Protein AF-Q8ZTL0-F1 (afdb_monomer)

Secondary structure (DSSP, 8-state):
-EEEEE--SSHHHHHHHHHT-SEEEEETTTTEEEESS---TTEEE----------SSPPPPPS----SSS-----------SSEEEEEEEEEETTEEEEEEEEESSSS--SS--EEEEHHHHHHHHT-S-GGGGSPPP-S-BSSEEEEE--TTSSHHHHHHHHHTT-SSEEEEE--SS-TTTTSSEEEE----GGGS-HHHHHHHHHHHHHHH--TTS----HHHHHHHHHH--TT--HHHHHHHHHH-TTS-HHHHHHHHHHHHTTEEEEETTEEEE-GGGSS----PSSSEEEE--TTSHHHHHHHHHHHHHHHHHH-S-EEEESSGGGT--SSSPPPHHHHHHHHGGGGT-EEEEEES-GGGS-HHHHHHHEEEEE-S--HHHHHHHHHHHTS-HHHHHTPPTT--EEE-SS-BPTT--

Foldseek 3Di:
DFKWAFDDPDLVRVVVVVVVDQKWKAQPQVRTIQDPDDDDPRTHTPPDDDWDQFAPDWWDDLQAQPDPDDDDRDGPPPPGGRFMKIWGFPDQDLQFTKIFIATDSGSDDDPDRTGIGQQVSVCVSSVGDASLVSGDDDPAAFPAAEEEAAAPLQCRLVVVLVRVVRPPFEEEADADQVRSCPPVDAEDAFAAALLQDAQVLNLLLLLLLLLLPADPPHDHCDPLLSVLSSVQRHRNQFLQNSLVCLVVVPVRDPVSSVVSNVSSLLQAPDDDPNTGRGDPRHRDHDDDDGPPYYHYANLPRLSSSLSRSQNVLVVVLVVFLGEYEYAQCSSRQGPDPRQTSVNVCLVCSVVRNYYYYYYHHAPVSHPPVSLVSNQKYKATAHDDPRLVVVCVSSVHDSVSSNSGHRPRIHMRHRGDHDPPRD

Organism: Pyrobaculum aerophilum (strain ATCC 51768 / DSM 7523 / JCM 9630 / CIP 104966 / NBRC 100827 / IM2) (NCBI:txid178306)

Nearest PDB structures (foldseek):
  8wiv-assembly1_D  TM=4.678E-01  e=5.263E-09  Paenibacillus sp. 453mf
  8wj3-assembly1_D  TM=4.542E-01  e=5.877E-08  Paenibacillus sp. 453mf
  4kfu-assembly1_A  TM=6.284E-01  e=1.993E-05  Sulfolobus turreted icosahedral virus 2
  4r2h-assembly1_A  TM=6.066E-01  e=4.544E-05  Sulfolobus turreted icosahedral virus 1
  4kft-assembly3_C  TM=6.007E-01  e=4.284E-05  Sulfolobus turreted icosahedral virus 2

Solvent-accessible surface area (backbone atoms only — not comparable to full-atom values): 23077 Å² total; per-residue (Å²): 95,32,41,21,40,74,68,50,97,43,73,67,51,45,49,54,60,55,72,71,43,63,54,42,30,41,28,68,73,77,65,32,39,36,26,75,57,86,61,61,86,57,36,45,73,71,52,82,76,78,92,68,75,62,36,97,54,66,28,76,67,75,63,43,57,75,69,90,75,90,66,79,83,67,73,66,85,65,74,80,54,55,20,29,41,32,42,34,62,74,48,85,50,65,69,32,26,38,28,34,39,30,50,24,41,52,94,55,84,68,96,65,72,70,37,58,29,49,36,58,54,52,30,58,74,68,72,55,75,72,57,48,76,42,33,78,78,84,89,64,46,60,54,59,28,34,41,35,26,20,38,88,84,18,36,64,68,64,50,48,58,57,50,49,75,57,46,84,49,31,38,35,43,38,40,43,90,84,44,85,61,67,83,77,44,58,72,45,70,49,20,28,28,43,24,78,31,51,25,67,58,37,23,48,34,54,48,39,8,55,26,28,61,51,51,101,84,49,83,66,84,43,74,64,52,53,50,48,37,49,73,62,34,40,60,70,41,32,70,41,54,44,52,53,49,47,75,65,46,82,89,48,58,66,71,54,33,54,51,50,46,60,61,56,52,70,41,31,78,46,69,59,96,88,39,53,40,57,35,73,44,48,70,37,65,50,83,79,71,74,63,48,27,31,34,39,34,66,53,90,45,41,41,50,28,20,28,24,49,44,50,46,44,46,53,58,66,68,68,33,70,38,35,39,35,34,41,50,38,60,61,42,38,48,77,48,102,65,88,47,53,68,59,50,39,59,75,51,20,64,85,44,50,32,28,42,36,43,28,21,56,46,59,74,60,51,59,72,85,48,56,79,56,32,47,24,39,36,40,25,20,30,62,68,72,47,11,44,52,50,13,61,75,50,70,49,61,41,67,57,37,50,64,38,51,70,69,36,52,42,62,34,40,72,54,62,75,31,92,83,77,127

Radius of gyration: 27.51 Å; Cα contacts (8 Å, |Δi|>4): 844; chains: 1; bounding box: 67×35×87 Å

pLDDT: mean 79.78, std 16.33, range [31.81, 97.94]

Sequence (422 aa):
MWAHKVAANSREEFVSVLLSRKFFGLDLSRGVVLLERRADHPFVPLGKERRLRVCRGSPPLPAAAWRVNGERPLTFKSGLGVGIYWFEQLGLFKRGREWAVASSCKNRPPFFGWERVAGWAVAELLREAPYWRFWPPLKGPVEGHLLIAGSSGSGKTTFLKRYLSWVGKWYVVDLTEEGEYVGLAATVEGSVDLASLNAEEQALLYSLGVAATVGAREAAVSAVQLGALKLLARRGLGLDGLLEELRTAGDIPQLTREVLFTKLSAACEGFENGRCRPHPALTKDVDLPPPPAVIRVSPSNLLVAAIVAHGVLAKLLKRGGVFVAVDEYHKIAPRLPVEDPVERALREGRHRGVALAVATQNPLDVKESLASVVGNYVFFNLAGPAARFAAEVLNVPQWAVESLKPGEYLAKLRHGPAAGAV

InterPro domains:
  IPR027417 P-loop containing nucleoside triphosphate hydrolase [G3DSA:3.40.50.300] (134-418)
  IPR027417 P-loop containing nucleoside triphosphate hydrolase [SSF52540] (95-417)

Structure (mmCIF, N/CA/C/O backbone):
data_AF-Q8ZTL0-F1
#
_entry.id   AF-Q8ZTL0-F1
#
loop_
_atom_site.group_PDB
_atom_site.id
_atom_site.type_symbol
_atom_site.label_atom_id
_atom_site.label_alt_id
_atom_site.label_comp_id
_atom_site.label_asym_id
_atom_site.label_entity_id
_atom_site.label_seq_id
_atom_site.pdbx_PDB_ins_code
_atom_site.Cartn_x
_atom_site.Cartn_y
_atom_site.Cartn_z
_atom_site.occupancy
_atom_site.B_iso_or_equiv
_atom_site.auth_seq_id
_atom_site.auth_comp_id
_atom_site.auth_asym_id
_atom_site.auth_atom_id
_atom_site.pdbx_PDB_model_num
ATOM 1 N N . MET A 1 1 ? 25.127 -7.064 -41.713 1.00 74.38 1 MET A N 1
ATOM 2 C CA . MET A 1 1 ? 25.374 -5.882 -40.870 1.00 74.38 1 MET A CA 1
ATOM 3 C C . MET A 1 1 ? 25.253 -4.630 -41.705 1.00 74.38 1 MET A C 1
ATOM 5 O O . MET A 1 1 ? 25.992 -4.472 -42.673 1.00 74.38 1 MET A O 1
ATOM 9 N N . TRP A 1 2 ? 24.293 -3.797 -41.340 1.00 77.38 2 TRP A N 1
ATOM 10 C CA . TRP A 1 2 ? 23.955 -2.533 -41.976 1.00 77.38 2 TRP A CA 1
ATOM 11 C C . TRP A 1 2 ? 24.123 -1.420 -40.946 1.00 77.38 2 TRP A C 1
ATOM 13 O O . TRP A 1 2 ? 23.620 -1.552 -39.829 1.00 77.38 2 TRP A O 1
ATOM 23 N N . ALA A 1 3 ? 24.843 -0.363 -41.315 1.00 79.75 3 ALA A N 1
ATOM 24 C CA . ALA A 1 3 ? 24.977 0.830 -40.493 1.00 79.75 3 ALA A CA 1
ATOM 25 C C . ALA A 1 3 ? 23.823 1.785 -40.799 1.00 79.75 3 ALA A C 1
ATOM 27 O O . ALA A 1 3 ? 23.531 2.071 -41.964 1.00 79.75 3 ALA A O 1
ATOM 28 N N . HIS A 1 4 ? 23.172 2.264 -39.748 1.00 78.31 4 HIS A N 1
ATOM 29 C CA . HIS A 1 4 ? 22.057 3.189 -39.848 1.00 78.31 4 HIS A CA 1
ATOM 30 C C . HIS A 1 4 ? 22.249 4.360 -38.888 1.00 78.31 4 HIS A C 1
ATOM 32 O O . HIS A 1 4 ? 22.792 4.197 -37.793 1.00 78.31 4 HIS A O 1
ATOM 38 N N . LYS A 1 5 ? 21.731 5.524 -39.274 1.00 80.69 5 LYS A N 1
ATOM 39 C CA . LYS A 1 5 ? 21.324 6.556 -38.316 1.00 80.69 5 LYS A CA 1
ATOM 40 C C . LYS A 1 5 ? 19.871 6.322 -37.934 1.00 80.69 5 LYS A C 1
ATOM 42 O O . LYS A 1 5 ? 19.094 5.818 -38.740 1.00 80.69 5 LYS A O 1
ATOM 47 N N . VAL A 1 6 ? 19.505 6.680 -36.715 1.00 76.88 6 VAL A N 1
ATOM 48 C CA . VAL A 1 6 ? 18.106 6.684 -36.287 1.00 76.88 6 VAL A CA 1
ATOM 49 C C . VAL A 1 6 ? 17.565 8.088 -36.519 1.00 76.88 6 VAL A C 1
ATOM 51 O O . VAL A 1 6 ? 18.125 9.051 -36.001 1.00 76.88 6 VAL A O 1
ATOM 54 N N . ALA A 1 7 ? 16.513 8.208 -37.321 1.00 74.44 7 ALA A N 1
ATOM 55 C CA . ALA A 1 7 ? 15.741 9.434 -37.431 1.00 74.44 7 ALA A CA 1
ATOM 56 C C . ALA A 1 7 ? 14.817 9.512 -36.212 1.00 74.44 7 ALA A C 1
ATOM 58 O O . ALA A 1 7 ? 13.844 8.772 -36.123 1.00 74.44 7 ALA A O 1
ATOM 59 N N . ALA A 1 8 ? 15.169 10.360 -35.253 1.00 68.12 8 ALA A N 1
ATOM 60 C CA . ALA A 1 8 ? 14.385 10.603 -34.054 1.00 68.12 8 ALA A CA 1
ATOM 61 C C . ALA A 1 8 ? 14.357 12.109 -33.782 1.00 68.12 8 ALA A C 1
ATOM 63 O O . ALA A 1 8 ? 15.395 12.769 -33.832 1.00 68.12 8 ALA A O 1
ATOM 64 N N . ASN A 1 9 ? 13.171 12.639 -33.500 1.00 66.25 9 ASN A N 1
ATOM 65 C CA . ASN A 1 9 ? 12.939 14.049 -33.189 1.00 66.25 9 ASN A CA 1
ATOM 66 C C . ASN A 1 9 ? 13.256 14.372 -31.725 1.00 66.25 9 ASN A C 1
ATOM 68 O O . ASN A 1 9 ? 13.392 15.537 -31.356 1.00 66.25 9 ASN A O 1
ATOM 72 N N . SER A 1 10 ? 13.393 13.344 -30.886 1.00 62.38 10 SER A N 1
ATOM 73 C CA . SER A 1 10 ? 13.843 13.482 -29.509 1.00 62.38 10 SER A CA 1
ATOM 74 C C . SER A 1 10 ? 14.733 12.317 -29.076 1.00 62.38 10 SER A C 1
ATOM 76 O O . SER A 1 10 ? 14.754 11.241 -29.681 1.00 62.38 10 SER A O 1
ATOM 78 N N . ARG A 1 11 ? 15.459 12.528 -27.976 1.00 63.28 11 ARG A N 1
ATOM 79 C CA . ARG A 1 11 ? 16.247 11.488 -27.299 1.00 63.28 11 ARG A CA 1
ATOM 80 C C . ARG A 1 11 ? 15.377 10.306 -26.857 1.00 63.28 11 ARG A C 1
ATOM 82 O O . ARG A 1 11 ? 15.760 9.144 -26.969 1.00 63.28 11 ARG A O 1
ATOM 89 N N . GLU A 1 12 ? 14.148 10.585 -26.433 1.00 56.50 12 GLU A N 1
ATOM 90 C CA . GLU A 1 12 ? 13.169 9.572 -26.039 1.00 56.50 12 GLU A CA 1
ATOM 91 C C . 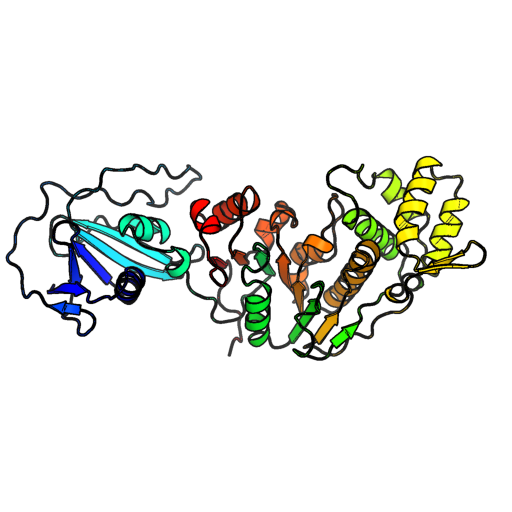GLU A 1 12 ? 12.733 8.689 -27.212 1.00 56.50 12 GLU A C 1
ATOM 93 O O . GLU A 1 12 ? 12.543 7.481 -27.035 1.00 56.50 12 GLU A O 1
ATOM 98 N N . GLU A 1 13 ? 12.546 9.274 -28.394 1.00 61.75 13 GLU A N 1
ATOM 99 C CA . GLU A 1 13 ? 12.203 8.532 -29.606 1.00 61.75 13 GLU A CA 1
ATOM 100 C C . GLU A 1 13 ? 13.372 7.633 -30.030 1.00 61.75 13 GLU A C 1
ATOM 102 O O . GLU A 1 13 ? 13.168 6.445 -30.288 1.00 61.75 13 GLU A O 1
ATOM 107 N N . PHE A 1 14 ? 14.607 8.145 -29.967 1.00 71.19 14 PHE A N 1
ATOM 108 C CA . PHE A 1 14 ? 15.823 7.378 -30.249 1.00 71.19 14 PHE A CA 1
ATOM 109 C C . PHE A 1 14 ? 15.916 6.092 -29.411 1.00 71.19 14 PHE A C 1
ATOM 111 O O . PHE A 1 14 ? 16.085 4.999 -29.959 1.00 71.19 14 PHE A O 1
ATOM 118 N N . VAL A 1 15 ? 15.730 6.191 -28.090 1.00 68.69 15 VAL A N 1
ATOM 119 C CA . VAL A 1 15 ? 15.765 5.023 -27.193 1.00 68.69 15 VAL A CA 1
ATOM 120 C C . VAL A 1 15 ? 14.647 4.041 -27.507 1.00 68.69 15 VAL A C 1
ATOM 122 O O . VAL A 1 15 ? 14.900 2.844 -27.600 1.00 68.69 15 VAL A O 1
ATOM 125 N N . SER A 1 16 ? 13.413 4.521 -27.676 1.00 68.00 16 SER A N 1
ATOM 126 C CA . SER A 1 16 ? 12.256 3.658 -27.963 1.00 68.00 16 SER A CA 1
ATOM 127 C C . SER A 1 16 ? 12.504 2.783 -29.195 1.00 68.00 16 SER A C 1
ATOM 129 O O . SER A 1 16 ? 12.277 1.570 -29.188 1.00 68.00 16 SER A O 1
ATOM 131 N N . VAL A 1 17 ? 13.079 3.396 -30.230 1.00 72.75 17 VAL A N 1
ATOM 132 C CA . VAL A 1 17 ? 13.470 2.724 -31.464 1.00 72.75 17 VAL A CA 1
ATOM 133 C C . VAL A 1 17 ? 14.525 1.648 -31.214 1.00 72.75 17 VAL A C 1
ATOM 135 O O . VAL A 1 17 ? 14.380 0.539 -31.730 1.00 72.75 17 VAL A O 1
ATOM 138 N N . LEU A 1 18 ? 15.554 1.925 -30.410 1.00 76.88 18 LEU A N 1
ATOM 139 C CA . LEU A 1 18 ? 16.565 0.924 -30.051 1.00 76.88 18 LEU A CA 1
ATOM 140 C C . LEU A 1 18 ? 15.969 -0.235 -29.244 1.00 76.88 18 LEU A C 1
ATOM 142 O O . LEU A 1 18 ? 16.215 -1.395 -29.565 1.00 76.88 18 LEU A O 1
ATOM 146 N N . LEU A 1 19 ? 15.131 0.064 -28.247 1.00 71.62 19 LEU A N 1
ATOM 147 C CA . LEU A 1 19 ? 14.494 -0.940 -27.386 1.00 71.62 19 LEU A CA 1
ATOM 148 C C . LEU A 1 19 ? 13.477 -1.820 -28.119 1.00 71.62 19 LEU A C 1
ATOM 150 O O . LEU A 1 19 ? 13.135 -2.892 -27.624 1.00 71.62 19 LEU A O 1
ATOM 154 N N . SER A 1 20 ? 12.998 -1.395 -29.289 1.00 74.38 20 SER A N 1
ATOM 155 C CA . SER A 1 20 ? 12.174 -2.234 -30.165 1.00 74.38 20 SER A CA 1
ATOM 156 C C . SER A 1 20 ? 12.972 -3.353 -30.849 1.00 74.38 20 SER A C 1
ATOM 158 O O . SER A 1 20 ? 12.392 -4.276 -31.429 1.00 74.38 20 SER A O 1
ATOM 160 N N . ARG A 1 21 ? 14.310 -3.283 -30.825 1.00 80.50 21 ARG A N 1
ATOM 161 C CA . ARG A 1 21 ? 15.181 -4.262 -31.471 1.00 80.50 21 ARG A CA 1
ATOM 162 C C . ARG A 1 21 ? 15.580 -5.342 -30.474 1.00 80.50 21 ARG A C 1
ATOM 164 O O . ARG A 1 21 ? 16.188 -5.064 -29.449 1.00 80.50 21 ARG A O 1
ATOM 171 N N . LYS A 1 22 ? 15.314 -6.599 -30.844 1.00 77.94 22 LYS A N 1
ATOM 172 C CA . LYS A 1 22 ? 15.783 -7.781 -30.103 1.00 77.94 22 LYS A CA 1
ATOM 173 C C . LYS A 1 22 ? 17.310 -7.789 -29.950 1.00 77.94 22 LYS A C 1
ATOM 175 O O . LYS A 1 22 ? 17.829 -8.238 -28.935 1.00 77.94 22 LYS A O 1
ATOM 180 N N . PHE A 1 23 ? 18.009 -7.307 -30.975 1.00 83.31 23 PHE A N 1
ATOM 181 C CA . PHE A 1 23 ? 19.458 -7.338 -31.070 1.00 83.31 23 PHE A CA 1
ATOM 182 C C . PHE A 1 23 ? 19.968 -6.152 -31.895 1.00 83.31 23 PHE A C 1
ATOM 184 O O . PHE A 1 23 ? 19.448 -5.896 -32.988 1.00 83.31 23 PHE A O 1
ATOM 191 N N . PHE A 1 24 ? 20.985 -5.443 -31.405 1.00 86.44 24 PHE A N 1
ATOM 192 C CA . PHE A 1 24 ? 21.639 -4.357 -32.142 1.00 86.44 24 PHE A CA 1
ATOM 193 C C . PHE A 1 24 ? 23.058 -4.079 -31.627 1.00 86.44 24 PHE A C 1
ATOM 195 O O . PHE A 1 24 ? 23.411 -4.427 -30.504 1.00 86.44 24 PHE A O 1
ATOM 202 N N . GLY A 1 25 ? 23.879 -3.433 -32.456 1.00 85.62 25 GLY A N 1
ATOM 203 C CA . GLY A 1 25 ? 25.162 -2.862 -32.047 1.00 85.62 25 GLY A CA 1
ATOM 204 C C . GLY A 1 25 ? 25.114 -1.336 -32.051 1.00 85.62 25 GLY A C 1
ATOM 205 O O . GLY A 1 25 ? 24.540 -0.751 -32.963 1.00 85.62 25 GLY A O 1
ATOM 206 N N . LEU A 1 26 ? 25.728 -0.682 -31.073 1.00 81.69 26 LEU A N 1
ATOM 207 C CA . LEU A 1 26 ? 25.913 0.765 -31.038 1.00 81.69 26 LEU A CA 1
ATOM 208 C C . LEU A 1 26 ? 27.388 1.095 -31.233 1.00 81.69 26 LEU A C 1
ATOM 210 O O . LEU A 1 26 ? 28.231 0.697 -30.431 1.00 81.69 26 LEU A O 1
ATOM 214 N N . ASP A 1 27 ? 27.689 1.829 -32.297 1.00 77.12 27 ASP A N 1
ATOM 215 C CA . ASP A 1 27 ? 29.018 2.358 -32.562 1.00 77.12 27 ASP A CA 1
ATOM 216 C C . ASP A 1 27 ? 29.090 3.801 -32.061 1.00 77.12 27 ASP A C 1
ATOM 218 O O . ASP A 1 27 ? 28.655 4.736 -32.741 1.00 77.12 27 ASP A O 1
ATOM 222 N N . LEU A 1 28 ? 29.620 3.972 -30.848 1.00 71.19 28 LEU A N 1
ATOM 223 C CA . LEU A 1 28 ? 29.719 5.285 -30.207 1.00 71.19 28 LEU A CA 1
ATOM 224 C C . LEU A 1 28 ? 30.711 6.211 -30.918 1.00 71.19 28 LEU A C 1
ATOM 226 O O . LEU A 1 28 ? 30.577 7.428 -30.839 1.00 71.19 28 LEU A O 1
ATOM 230 N N . SER A 1 29 ? 31.689 5.648 -31.625 1.00 68.00 29 SER A N 1
ATOM 231 C CA . SER A 1 29 ? 32.714 6.405 -32.344 1.00 68.00 29 SER A CA 1
ATOM 232 C C . SER A 1 29 ? 32.140 7.111 -33.564 1.00 68.00 29 SER A C 1
ATOM 234 O O . SER A 1 29 ? 32.534 8.226 -33.891 1.00 68.00 29 SER A O 1
ATOM 236 N N . ARG A 1 30 ? 31.224 6.434 -34.262 1.00 68.38 30 ARG A N 1
ATOM 237 C CA . ARG A 1 30 ? 30.611 6.921 -35.503 1.00 68.38 30 ARG A CA 1
ATOM 238 C C . ARG A 1 30 ? 29.198 7.464 -35.303 1.00 68.38 30 ARG A C 1
ATOM 240 O O . ARG A 1 30 ? 28.656 8.076 -36.219 1.00 68.38 30 ARG A O 1
ATOM 247 N N . GLY A 1 31 ? 28.601 7.245 -34.131 1.00 72.50 31 GLY A N 1
ATOM 248 C CA . GLY A 1 31 ? 27.226 7.645 -33.835 1.00 72.50 31 GLY A CA 1
ATOM 249 C C . GLY A 1 31 ? 26.208 6.891 -34.692 1.00 72.50 31 GLY A C 1
ATOM 250 O O . GLY A 1 31 ? 25.255 7.491 -35.188 1.00 72.50 31 GLY A O 1
ATOM 251 N N . VAL A 1 32 ? 26.437 5.593 -34.927 1.00 75.69 32 VAL A N 1
ATOM 252 C CA . VAL A 1 32 ? 25.578 4.754 -35.781 1.00 75.69 32 VAL A CA 1
ATOM 253 C C . VAL A 1 32 ? 25.119 3.489 -35.067 1.00 75.69 32 VAL A C 1
ATOM 255 O O . VAL A 1 32 ? 25.782 2.973 -34.166 1.00 75.69 32 VAL A O 1
ATOM 258 N N . VAL A 1 33 ? 23.987 2.956 -35.523 1.00 81.12 33 VAL A N 1
ATOM 259 C CA . VAL A 1 33 ? 23.411 1.692 -35.061 1.00 81.12 33 VAL A CA 1
ATOM 260 C C . VAL A 1 33 ? 23.661 0.615 -36.110 1.00 81.12 33 VAL A C 1
ATOM 262 O O . VAL A 1 33 ? 23.389 0.793 -37.299 1.00 81.12 33 VAL A O 1
ATOM 265 N N . LEU A 1 34 ? 24.181 -0.523 -35.668 1.00 83.81 34 LEU A N 1
ATOM 266 C CA . LEU A 1 34 ? 24.474 -1.693 -36.479 1.00 83.81 34 LEU A CA 1
ATOM 267 C C . LEU A 1 34 ? 23.359 -2.726 -36.321 1.00 83.81 34 LEU A C 1
ATOM 269 O O . LEU A 1 34 ? 23.115 -3.230 -35.227 1.00 83.81 34 LEU A O 1
ATOM 273 N N . LEU A 1 35 ? 22.722 -3.086 -37.435 1.00 81.75 35 LEU A N 1
ATOM 274 C CA . LEU A 1 35 ? 21.642 -4.075 -37.475 1.00 81.75 35 LEU A CA 1
ATOM 275 C C . LEU A 1 35 ? 21.998 -5.245 -38.393 1.00 81.75 35 LEU A C 1
ATOM 277 O O . LEU A 1 35 ? 22.659 -5.069 -39.424 1.00 81.75 35 LEU A O 1
ATOM 281 N N . GLU A 1 36 ? 21.575 -6.458 -38.032 1.00 77.75 36 GLU A N 1
ATOM 282 C CA . GLU A 1 36 ? 21.839 -7.654 -38.844 1.00 77.75 36 GLU A CA 1
ATOM 283 C C . GLU A 1 36 ? 21.255 -7.520 -40.250 1.00 77.75 36 GLU A C 1
ATOM 285 O O . GLU A 1 36 ? 21.956 -7.741 -41.250 1.00 77.75 36 GLU A O 1
ATOM 290 N N . ARG A 1 37 ? 20.001 -7.067 -40.304 1.00 81.25 37 ARG A N 1
ATOM 291 C CA . ARG A 1 37 ? 19.218 -6.818 -41.512 1.00 81.25 37 ARG A CA 1
ATOM 292 C C . ARG A 1 37 ? 19.043 -5.318 -41.729 1.00 81.25 37 ARG A C 1
ATOM 294 O O . ARG A 1 37 ? 19.180 -4.524 -40.799 1.00 81.25 37 ARG A O 1
ATOM 301 N N . ARG A 1 38 ? 18.763 -4.937 -42.975 1.00 79.75 38 ARG A N 1
ATOM 302 C CA . ARG A 1 38 ? 18.346 -3.571 -43.294 1.00 79.75 38 ARG A CA 1
ATOM 303 C C . ARG A 1 38 ? 17.029 -3.311 -42.565 1.00 79.75 38 ARG A C 1
ATOM 305 O O . ARG A 1 38 ? 16.164 -4.183 -42.567 1.00 79.75 38 ARG A O 1
ATOM 312 N N . ALA A 1 39 ? 16.927 -2.164 -41.913 1.00 79.19 39 ALA A N 1
ATOM 313 C CA . ALA A 1 39 ? 15.696 -1.728 -41.282 1.00 79.19 39 ALA A CA 1
ATOM 314 C C . ALA A 1 39 ? 15.140 -0.546 -42.066 1.00 79.19 39 ALA A C 1
ATOM 316 O O . ALA A 1 39 ? 15.905 0.306 -42.522 1.00 79.19 39 ALA A O 1
ATOM 317 N N . ASP A 1 40 ? 13.822 -0.517 -42.203 1.00 81.69 40 ASP A N 1
ATOM 318 C CA . ASP A 1 40 ? 13.104 0.639 -42.727 1.00 81.69 40 ASP A CA 1
ATOM 319 C C . ASP A 1 40 ? 12.960 1.704 -41.631 1.00 81.69 40 ASP A C 1
ATOM 321 O O . ASP A 1 40 ? 13.643 1.651 -40.598 1.00 81.69 40 ASP A O 1
ATOM 325 N N . HIS A 1 41 ? 12.074 2.679 -41.840 1.00 74.44 41 HIS A N 1
ATOM 326 C CA . HIS A 1 41 ? 11.811 3.725 -40.859 1.00 74.44 41 HIS A CA 1
ATOM 327 C C . HIS A 1 41 ? 11.645 3.157 -39.436 1.00 74.44 41 HIS A C 1
ATOM 329 O O . HIS A 1 41 ? 11.009 2.116 -39.246 1.00 74.44 41 HIS A O 1
ATOM 335 N N . PRO A 1 42 ? 12.245 3.807 -38.425 1.00 76.50 42 PRO A N 1
ATOM 336 C CA . PRO A 1 42 ? 12.906 5.118 -38.469 1.00 76.50 42 PRO A CA 1
ATOM 337 C C . PRO A 1 42 ? 14.423 5.070 -38.757 1.00 76.50 42 PRO A C 1
ATOM 339 O O . PRO A 1 42 ? 15.160 5.981 -38.388 1.00 76.50 42 PRO A O 1
ATOM 342 N N . PHE A 1 43 ? 14.936 4.024 -39.410 1.00 80.56 43 PHE A N 1
ATOM 343 C CA . PHE A 1 43 ? 16.366 3.897 -39.699 1.00 80.56 43 PHE A CA 1
ATOM 344 C C . PHE A 1 43 ? 16.727 4.463 -41.078 1.00 80.56 43 PHE A C 1
ATOM 346 O O . PHE A 1 43 ? 16.162 4.081 -42.098 1.00 80.56 43 PHE A O 1
ATOM 353 N N . VAL A 1 44 ? 17.721 5.352 -41.111 1.00 80.75 44 VAL A N 1
ATOM 354 C CA . VAL A 1 44 ? 18.293 5.919 -42.337 1.00 80.75 44 VAL A CA 1
ATOM 355 C C . VAL A 1 44 ? 19.562 5.134 -42.685 1.00 80.75 44 VAL A C 1
ATOM 357 O O . VAL A 1 44 ? 20.548 5.213 -41.942 1.00 80.75 44 VAL A O 1
ATOM 360 N N . PRO A 1 45 ? 19.567 4.341 -43.771 1.00 73.69 45 PRO A N 1
ATOM 361 C CA . PRO A 1 45 ? 20.709 3.506 -44.123 1.00 73.69 45 PRO A CA 1
ATOM 362 C C . PRO A 1 45 ? 21.888 4.363 -44.594 1.00 73.69 45 PRO A C 1
ATOM 364 O O . PRO A 1 45 ? 21.734 5.224 -45.453 1.00 73.69 45 PRO A O 1
ATOM 367 N N . LEU A 1 46 ? 23.086 4.075 -44.081 1.00 64.94 46 LEU A N 1
ATOM 368 C CA . LEU A 1 46 ? 24.330 4.754 -44.474 1.00 64.94 46 LEU A CA 1
ATOM 369 C C . LEU A 1 46 ? 25.178 3.945 -45.479 1.00 64.94 46 LEU A C 1
ATOM 371 O O . LEU A 1 46 ? 26.312 4.302 -45.781 1.00 64.94 46 LEU A O 1
ATOM 375 N N . GLY A 1 47 ? 24.632 2.852 -46.025 1.00 63.66 47 GLY A N 1
ATOM 376 C CA . GLY A 1 47 ? 25.345 1.935 -46.921 1.00 63.66 47 GLY A CA 1
ATOM 377 C C . GLY A 1 47 ? 26.238 0.921 -46.185 1.00 63.66 47 GLY A C 1
ATOM 378 O O . GLY A 1 47 ? 26.300 0.879 -44.955 1.00 63.66 47 GLY A O 1
ATOM 379 N N . LYS A 1 48 ? 26.910 0.035 -46.936 1.00 58.75 48 LYS A N 1
ATOM 380 C CA . LYS A 1 48 ? 27.905 -0.899 -46.374 1.00 58.75 48 LYS A CA 1
ATOM 381 C C . LYS A 1 48 ? 29.214 -0.144 -46.141 1.00 58.75 48 LYS A C 1
ATOM 383 O O . LYS A 1 48 ? 29.987 0.047 -47.074 1.00 58.75 48 LYS A O 1
ATOM 388 N N . GLU A 1 49 ? 29.478 0.266 -44.907 1.00 53.66 49 GLU A N 1
ATOM 389 C CA . GLU A 1 49 ? 30.749 0.912 -44.575 1.00 53.66 49 GLU A CA 1
ATOM 390 C C . GLU A 1 49 ? 31.951 -0.031 -44.757 1.00 53.66 49 GLU A C 1
ATOM 392 O O . GLU A 1 49 ? 31.907 -1.227 -44.439 1.00 53.66 49 GLU A O 1
ATOM 397 N N . ARG A 1 50 ? 33.060 0.532 -45.256 1.00 48.91 50 ARG A N 1
ATOM 398 C CA . ARG A 1 50 ? 34.356 -0.150 -45.346 1.00 48.91 50 ARG A CA 1
ATOM 399 C C . ARG A 1 50 ? 34.893 -0.473 -43.944 1.00 48.91 50 ARG A C 1
ATOM 401 O O . ARG A 1 50 ? 34.686 0.266 -42.988 1.00 48.91 50 ARG A O 1
ATOM 408 N N . ARG A 1 51 ? 35.588 -1.613 -43.846 1.00 49.12 51 ARG A N 1
ATOM 409 C CA . ARG A 1 51 ? 36.091 -2.277 -42.626 1.00 49.12 51 ARG A CA 1
ATOM 410 C C . ARG A 1 51 ? 37.201 -1.484 -41.913 1.00 49.12 51 ARG A C 1
ATOM 412 O O . ARG A 1 51 ? 38.338 -1.942 -41.856 1.00 49.12 51 ARG A O 1
ATOM 419 N N . LEU A 1 52 ? 36.904 -0.307 -41.376 1.00 50.62 52 LEU A N 1
ATOM 420 C CA . LEU A 1 52 ? 37.845 0.394 -40.504 1.00 50.62 52 LEU A CA 1
ATOM 421 C C . LEU A 1 52 ? 37.766 -0.187 -39.089 1.00 50.62 52 LEU A C 1
ATOM 423 O O . LEU A 1 52 ? 36.681 -0.420 -38.556 1.00 50.62 52 LEU A O 1
ATOM 427 N N . ARG A 1 53 ? 38.931 -0.473 -38.499 1.00 52.44 53 ARG A N 1
ATOM 428 C CA . ARG A 1 53 ? 39.049 -0.930 -37.110 1.00 52.44 53 ARG A CA 1
ATOM 429 C C . ARG A 1 53 ? 38.716 0.266 -36.218 1.00 52.44 53 ARG A C 1
ATOM 431 O O . ARG A 1 53 ? 39.444 1.251 -36.223 1.00 52.44 53 ARG A O 1
ATOM 438 N N . VAL A 1 54 ? 37.597 0.183 -35.506 1.00 53.19 54 VAL A N 1
ATOM 439 C CA . VAL A 1 54 ? 36.995 1.330 -34.805 1.00 53.19 54 VAL A CA 1
ATOM 440 C C . VAL A 1 54 ? 37.691 1.635 -33.467 1.00 53.19 54 VAL A C 1
ATOM 442 O O . VAL A 1 54 ? 37.561 2.739 -32.948 1.00 53.19 54 VAL A O 1
ATOM 445 N N . CYS A 1 55 ? 38.477 0.699 -32.921 1.00 55.47 55 CYS A N 1
ATOM 446 C CA . CYS A 1 55 ? 39.203 0.896 -31.665 1.00 55.47 55 CYS A CA 1
ATOM 447 C C . CYS A 1 55 ? 40.562 0.180 -31.599 1.00 55.47 55 CYS A C 1
ATOM 449 O O . CYS A 1 55 ? 40.802 -0.804 -32.305 1.00 55.47 55 CYS A O 1
ATOM 451 N N . ARG A 1 56 ? 41.456 0.701 -30.738 1.00 54.03 56 ARG A N 1
ATOM 452 C CA . ARG A 1 56 ? 42.799 0.152 -30.443 1.00 54.03 56 ARG A CA 1
ATOM 453 C C . ARG A 1 56 ? 42.791 -0.979 -29.391 1.00 54.03 56 ARG A C 1
ATOM 455 O O . ARG A 1 56 ? 43.842 -1.543 -29.117 1.00 54.03 56 ARG A O 1
ATOM 462 N N . GLY A 1 57 ? 41.626 -1.343 -28.854 1.00 55.41 57 GLY A N 1
ATOM 463 C CA . GLY A 1 57 ? 41.411 -2.420 -27.878 1.00 55.41 57 GLY A CA 1
ATOM 464 C C . GLY A 1 57 ? 39.918 -2.559 -27.565 1.00 55.41 57 GLY A C 1
ATOM 465 O O . GLY A 1 57 ? 39.157 -1.644 -27.877 1.00 55.41 57 GLY A O 1
ATOM 466 N N . SER A 1 58 ? 39.482 -3.695 -27.008 1.00 55.78 58 SER A N 1
ATOM 467 C CA . SER A 1 58 ? 38.064 -3.896 -26.671 1.00 55.78 58 SER A CA 1
ATOM 468 C C . SER A 1 58 ? 37.593 -2.824 -25.680 1.00 55.78 58 SER A C 1
ATOM 470 O O . SER A 1 58 ? 38.293 -2.589 -24.692 1.00 55.78 58 SER A O 1
ATOM 472 N N . PRO A 1 59 ? 36.432 -2.179 -25.907 1.00 56.59 59 PRO A N 1
ATOM 473 C CA . PRO A 1 59 ? 35.862 -1.281 -24.910 1.00 56.59 59 PRO A CA 1
ATOM 474 C C . PRO A 1 59 ? 35.635 -2.039 -23.593 1.00 56.59 59 PRO A C 1
ATOM 476 O O . PRO A 1 59 ? 35.312 -3.231 -23.641 1.00 56.59 59 PRO A O 1
ATOM 479 N N . PRO A 1 60 ? 35.763 -1.392 -22.426 1.00 59.47 60 PRO A N 1
ATOM 480 C CA . PRO A 1 60 ? 35.347 -2.014 -21.175 1.00 59.47 60 PRO A CA 1
ATOM 481 C C . PRO A 1 60 ? 33.844 -2.306 -21.235 1.00 59.47 60 PRO A C 1
ATOM 483 O O . PRO A 1 60 ? 33.071 -1.493 -21.740 1.00 59.47 60 PRO A O 1
ATOM 486 N N . LEU A 1 61 ? 33.422 -3.474 -20.752 1.00 59.62 61 LEU A N 1
ATOM 487 C CA . LEU A 1 61 ? 31.999 -3.768 -20.592 1.00 59.62 61 LEU A CA 1
ATOM 488 C C . LEU A 1 61 ? 31.410 -2.853 -19.510 1.00 59.62 61 LEU A C 1
ATOM 490 O O . LEU A 1 61 ? 32.121 -2.506 -18.562 1.00 59.62 61 LEU A O 1
ATOM 494 N N . PRO A 1 62 ? 30.135 -2.434 -19.627 1.00 53.50 62 PRO A N 1
ATOM 495 C CA . PRO A 1 62 ? 29.485 -1.703 -18.549 1.00 53.50 62 PRO A CA 1
ATOM 496 C C . PRO A 1 62 ? 29.513 -2.569 -17.282 1.00 53.50 62 PRO A C 1
ATOM 498 O O . PRO A 1 62 ? 28.990 -3.683 -17.271 1.00 53.50 62 PRO A O 1
ATOM 501 N N . ALA A 1 63 ? 30.151 -2.068 -16.221 1.00 47.25 63 ALA A N 1
ATOM 502 C CA . ALA A 1 63 ? 30.358 -2.792 -14.970 1.00 47.25 63 ALA A CA 1
ATOM 503 C C . ALA A 1 63 ? 29.052 -2.901 -14.163 1.00 47.25 63 ALA A C 1
ATOM 505 O O . ALA A 1 63 ? 28.834 -2.207 -13.175 1.00 47.25 63 ALA A O 1
ATOM 506 N N . ALA A 1 64 ? 28.172 -3.791 -14.608 1.00 45.28 64 ALA A N 1
ATOM 507 C CA . ALA A 1 64 ? 27.067 -4.340 -13.831 1.00 45.28 64 ALA A CA 1
ATOM 508 C C . ALA A 1 64 ? 26.859 -5.824 -14.175 1.00 45.28 64 ALA A C 1
ATOM 510 O O . ALA A 1 64 ? 25.730 -6.318 -14.152 1.00 45.28 64 ALA A O 1
ATOM 511 N N . ALA A 1 65 ? 27.943 -6.534 -14.516 1.00 41.31 65 ALA A N 1
ATOM 512 C CA . ALA A 1 65 ? 27.940 -7.987 -14.497 1.00 41.31 65 ALA A CA 1
ATOM 513 C C . ALA A 1 65 ? 27.590 -8.418 -13.072 1.00 41.31 65 ALA A C 1
ATOM 515 O O . ALA A 1 65 ? 28.316 -8.118 -12.121 1.00 41.31 65 ALA A O 1
ATOM 516 N N . TRP A 1 66 ? 26.428 -9.044 -12.916 1.00 39.78 66 TRP A N 1
ATOM 517 C CA . TRP A 1 66 ? 25.926 -9.507 -11.631 1.00 39.78 66 TRP A CA 1
ATOM 518 C C . TRP A 1 66 ? 26.961 -10.425 -10.971 1.00 39.78 66 TRP A C 1
ATOM 520 O O . TRP A 1 66 ? 27.079 -11.592 -11.344 1.00 39.78 66 TRP A O 1
ATOM 530 N N . ARG A 1 67 ? 27.705 -9.924 -9.978 1.00 36.75 67 ARG A N 1
ATOM 531 C CA . ARG A 1 67 ? 28.472 -10.804 -9.097 1.00 36.75 67 ARG A CA 1
ATOM 532 C C . ARG A 1 67 ? 27.501 -11.481 -8.141 1.00 36.75 67 ARG A C 1
ATOM 534 O O . ARG A 1 67 ? 26.728 -10.839 -7.432 1.00 36.75 67 ARG A O 1
ATOM 541 N N . VAL A 1 68 ? 27.508 -12.806 -8.181 1.00 36.12 68 VAL A N 1
ATOM 542 C CA . VAL A 1 68 ? 26.817 -13.668 -7.227 1.00 36.12 68 VAL A CA 1
ATOM 543 C C . VAL A 1 68 ? 27.525 -13.455 -5.885 1.00 36.12 68 VAL A C 1
ATOM 545 O O . VAL A 1 68 ? 28.714 -13.737 -5.826 1.00 36.12 68 VAL A O 1
ATOM 548 N N . ASN A 1 69 ? 26.824 -12.928 -4.868 1.00 36.25 69 ASN A N 1
ATOM 549 C CA . ASN A 1 69 ? 27.230 -12.778 -3.447 1.00 36.25 69 ASN A CA 1
ATOM 550 C C . ASN A 1 69 ? 27.384 -11.343 -2.912 1.00 36.25 69 ASN A C 1
ATOM 552 O O . ASN A 1 69 ? 28.447 -10.982 -2.428 1.00 36.25 69 ASN A O 1
ATOM 556 N N . GLY A 1 70 ? 26.307 -10.549 -2.898 1.00 36.03 70 GLY A N 1
ATOM 557 C CA . GLY A 1 70 ? 26.128 -9.471 -1.903 1.00 36.03 70 GLY A CA 1
ATOM 558 C C . GLY A 1 70 ? 27.130 -8.305 -1.907 1.00 36.03 70 GLY A C 1
ATOM 559 O O . GLY A 1 70 ? 27.001 -7.402 -1.085 1.00 36.03 70 GLY A O 1
ATOM 560 N N . GLU A 1 71 ? 28.104 -8.283 -2.814 1.00 34.84 71 GLU A N 1
ATOM 561 C CA . GLU A 1 71 ? 29.035 -7.171 -2.960 1.00 34.84 71 GLU A CA 1
ATOM 562 C C . GLU A 1 71 ? 28.335 -5.976 -3.616 1.00 34.84 71 GLU A C 1
ATOM 564 O O . GLU A 1 71 ? 27.571 -6.116 -4.577 1.00 34.84 71 GLU A O 1
ATOM 569 N N . ARG A 1 72 ? 28.604 -4.774 -3.089 1.00 32.66 72 ARG A N 1
ATOM 570 C CA . ARG A 1 72 ? 28.116 -3.519 -3.670 1.00 32.66 72 ARG A CA 1
ATOM 571 C C . ARG A 1 72 ? 28.610 -3.410 -5.120 1.00 32.66 72 ARG A C 1
ATOM 573 O O . ARG A 1 72 ? 29.800 -3.632 -5.354 1.00 32.66 72 ARG A O 1
ATOM 580 N N . PRO A 1 73 ? 27.757 -3.028 -6.088 1.00 35.09 73 PRO A N 1
ATOM 581 C CA . PRO A 1 73 ? 28.219 -2.758 -7.440 1.00 35.09 73 PRO A CA 1
ATOM 582 C C . PRO A 1 73 ? 29.213 -1.591 -7.403 1.00 35.09 73 PRO A C 1
ATOM 584 O O . PRO A 1 73 ? 28.858 -0.463 -7.066 1.00 35.09 73 PRO A O 1
ATOM 587 N N . LEU A 1 74 ? 30.475 -1.871 -7.724 1.00 32.41 74 LEU A N 1
ATOM 588 C CA . LEU A 1 74 ? 31.484 -0.848 -7.967 1.00 32.41 74 LEU A CA 1
ATOM 589 C C . LEU A 1 74 ? 31.267 -0.306 -9.379 1.00 32.41 74 LEU A C 1
ATOM 591 O O . LEU A 1 74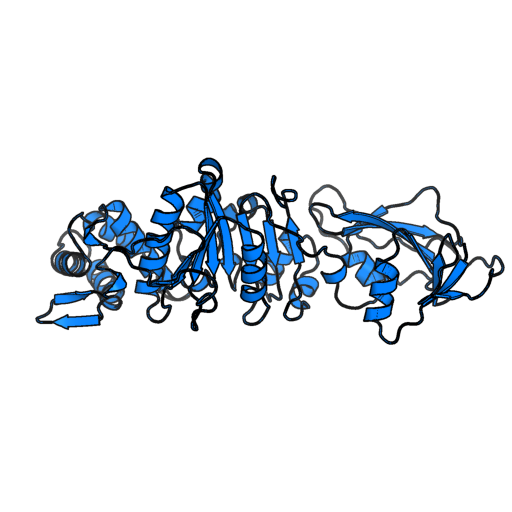 ? 31.648 -0.935 -10.366 1.00 32.41 74 LEU A O 1
ATOM 595 N N . THR A 1 75 ? 30.649 0.869 -9.480 1.00 33.47 75 THR A N 1
ATOM 596 C CA . THR A 1 75 ? 30.603 1.630 -10.727 1.00 33.47 75 THR A CA 1
ATOM 597 C C . THR A 1 75 ? 31.981 2.223 -10.980 1.00 33.47 75 THR A C 1
ATOM 599 O O . THR A 1 75 ? 32.331 3.306 -10.512 1.00 33.47 75 THR A O 1
ATOM 602 N N . PHE A 1 76 ? 32.795 1.528 -11.768 1.00 32.41 76 PHE A N 1
ATOM 603 C CA . PHE A 1 76 ? 33.860 2.233 -12.455 1.00 32.41 76 PHE A CA 1
ATOM 604 C C . PHE A 1 76 ? 33.189 3.143 -13.485 1.00 32.41 76 PHE A C 1
ATOM 606 O O . PHE A 1 76 ? 32.605 2.667 -14.458 1.00 32.41 76 PHE A O 1
ATOM 613 N N . LYS A 1 77 ? 33.334 4.463 -13.317 1.00 35.53 77 LYS A N 1
ATOM 614 C CA . LYS A 1 77 ? 33.445 5.373 -14.465 1.00 35.53 77 LYS A CA 1
ATOM 615 C C . LYS A 1 77 ? 34.682 4.931 -15.257 1.00 35.53 77 LYS A C 1
ATOM 617 O O . LYS A 1 77 ? 35.718 5.587 -15.222 1.00 35.53 77 LYS A O 1
ATOM 622 N N . SER A 1 78 ? 34.628 3.785 -15.935 1.00 36.81 78 SER A N 1
ATOM 623 C CA . SER A 1 78 ? 35.623 3.477 -16.947 1.00 36.81 78 SER A CA 1
ATOM 624 C C . SER A 1 78 ? 35.347 4.482 -18.052 1.00 36.81 78 SER A C 1
ATOM 626 O O . SER A 1 78 ? 34.299 4.403 -18.697 1.00 36.81 78 SER A O 1
ATOM 628 N N . GLY A 1 79 ? 36.208 5.497 -18.170 1.00 39.38 79 GLY A N 1
ATOM 629 C CA . GLY A 1 79 ? 36.099 6.536 -19.187 1.00 39.38 79 GLY A CA 1
ATOM 630 C C . GLY A 1 79 ? 35.697 5.895 -20.507 1.00 39.38 79 GLY A C 1
ATOM 631 O O . GLY A 1 79 ? 36.343 4.941 -20.932 1.00 39.38 79 GLY A O 1
ATOM 632 N N . LEU A 1 80 ? 34.563 6.332 -21.058 1.00 42.72 80 LEU A N 1
ATOM 633 C CA . LEU A 1 80 ? 33.906 5.685 -22.189 1.00 42.72 80 LEU A CA 1
ATOM 634 C C . LEU A 1 80 ? 34.924 5.318 -23.261 1.00 42.72 80 LEU A C 1
ATOM 636 O O . LEU A 1 80 ? 35.458 6.180 -23.960 1.00 42.72 80 LEU A O 1
ATOM 640 N N . GLY A 1 81 ? 35.193 4.019 -23.361 1.00 51.25 81 GLY A N 1
ATOM 641 C CA . GLY A 1 81 ? 35.978 3.472 -24.445 1.00 51.25 81 GLY A CA 1
ATOM 642 C C . GLY A 1 81 ? 35.219 3.724 -25.739 1.00 51.25 81 GLY A C 1
ATOM 643 O O . GLY A 1 81 ? 34.069 3.311 -25.889 1.00 51.25 81 GLY A O 1
ATOM 644 N N . VAL A 1 82 ? 35.865 4.427 -26.660 1.00 56.84 82 VAL A N 1
ATOM 645 C CA . VAL A 1 82 ? 35.439 4.592 -28.051 1.00 56.84 82 VAL A CA 1
ATOM 646 C C . VAL A 1 82 ? 35.391 3.190 -28.686 1.00 56.84 82 VAL A C 1
ATOM 648 O O . VAL A 1 82 ? 36.416 2.512 -28.718 1.00 56.84 82 VAL A O 1
ATOM 651 N N . GLY A 1 83 ? 34.221 2.713 -29.137 1.00 68.44 83 GLY A N 1
ATOM 652 C CA . GLY A 1 83 ? 34.060 1.408 -29.801 1.00 68.44 83 GLY A CA 1
ATOM 653 C C . GLY A 1 83 ? 32.610 0.911 -29.918 1.00 68.44 83 GLY A C 1
ATOM 654 O O . GLY A 1 83 ? 31.673 1.691 -29.746 1.00 68.44 83 GLY A O 1
ATOM 655 N N . ILE A 1 84 ? 32.429 -0.373 -30.269 1.00 77.06 84 ILE A N 1
ATOM 656 C CA . ILE A 1 84 ? 31.110 -0.966 -30.554 1.00 77.06 84 ILE A CA 1
ATOM 657 C C . ILE A 1 84 ? 30.633 -1.804 -29.366 1.00 77.06 84 ILE A C 1
ATOM 659 O O . ILE A 1 84 ? 31.303 -2.759 -28.962 1.00 77.06 84 ILE A O 1
ATOM 663 N N . TYR A 1 85 ? 29.440 -1.482 -28.871 1.00 82.06 85 TYR A N 1
ATOM 664 C CA . TYR A 1 85 ? 28.724 -2.264 -27.866 1.00 82.06 85 TYR A CA 1
ATOM 665 C C . TYR A 1 85 ? 27.597 -3.038 -28.538 1.00 82.06 85 TYR A C 1
ATOM 667 O O . TYR A 1 85 ? 26.801 -2.466 -29.274 1.00 82.06 85 TYR A O 1
ATOM 675 N N . TRP A 1 86 ? 27.541 -4.339 -28.305 1.00 84.06 86 TRP A N 1
ATOM 676 C CA . TRP A 1 86 ? 26.487 -5.224 -28.772 1.00 84.06 86 TRP A CA 1
ATOM 677 C C . TRP A 1 86 ? 25.502 -5.471 -27.652 1.00 84.06 86 TRP A C 1
ATOM 679 O O . TRP A 1 86 ? 25.914 -5.711 -26.522 1.00 84.06 86 TRP A O 1
ATOM 689 N N . PHE A 1 87 ? 24.222 -5.435 -27.991 1.00 84.38 87 PHE A N 1
ATOM 690 C CA . PHE A 1 87 ? 23.117 -5.593 -27.067 1.00 84.38 87 PHE A CA 1
ATOM 691 C C . PHE A 1 87 ? 22.192 -6.680 -27.589 1.00 84.38 87 PHE A C 1
ATOM 693 O O . PHE A 1 87 ? 21.740 -6.626 -28.735 1.00 84.38 87 PHE A O 1
ATOM 700 N N . GLU A 1 88 ? 21.875 -7.632 -26.724 1.00 84.75 88 GLU A N 1
ATOM 701 C CA . GLU A 1 88 ? 20.812 -8.602 -26.940 1.00 84.75 88 GLU A CA 1
ATOM 702 C C . GLU A 1 88 ? 19.827 -8.527 -25.778 1.00 84.75 88 GLU A C 1
ATOM 704 O O . GLU A 1 88 ? 20.206 -8.604 -24.606 1.00 84.75 88 GLU A O 1
ATOM 709 N N . GLN A 1 89 ? 18.545 -8.375 -26.099 1.00 76.69 89 GLN A N 1
ATOM 710 C CA . GLN A 1 89 ? 17.495 -8.426 -25.097 1.00 76.69 89 GLN A CA 1
ATOM 711 C C . GLN A 1 89 ? 17.233 -9.891 -24.724 1.00 76.69 89 GLN A C 1
ATOM 713 O O . GLN A 1 89 ? 16.691 -10.653 -25.525 1.00 76.69 89 GLN A O 1
ATOM 718 N N . LEU A 1 90 ? 17.572 -10.274 -23.490 1.00 70.00 90 LEU A N 1
ATOM 719 C CA . LEU A 1 90 ? 17.414 -11.653 -23.015 1.00 70.00 90 LEU A CA 1
ATOM 720 C C . LEU A 1 90 ? 15.977 -11.973 -22.575 1.00 70.00 90 LEU A C 1
ATOM 722 O O . LEU A 1 90 ? 15.582 -13.135 -22.573 1.00 70.00 90 LEU A O 1
ATOM 726 N N . GLY A 1 91 ? 15.189 -10.956 -22.201 1.00 61.19 91 GLY A N 1
ATOM 727 C CA . GLY A 1 91 ? 13.779 -11.111 -21.823 1.00 61.19 91 GLY A CA 1
ATOM 728 C C . GLY A 1 91 ? 13.358 -10.309 -20.588 1.00 61.19 91 GLY A C 1
ATOM 729 O O . GLY A 1 91 ? 14.051 -9.385 -20.153 1.00 61.19 91 GLY A O 1
ATOM 730 N N . LEU A 1 92 ? 12.180 -10.652 -20.052 1.00 54.03 92 LEU A N 1
ATOM 731 C CA . LEU A 1 92 ? 11.645 -10.140 -18.786 1.00 54.03 92 LEU A CA 1
ATOM 732 C C . LEU A 1 92 ? 11.978 -11.139 -17.678 1.00 54.03 92 LEU A C 1
ATOM 734 O O . LEU A 1 92 ? 11.490 -12.266 -17.710 1.00 54.03 92 LEU A O 1
ATOM 738 N N . PHE A 1 93 ? 12.782 -10.737 -16.698 1.00 54.44 93 PHE A N 1
ATOM 739 C CA . PHE A 1 93 ? 13.140 -11.590 -15.565 1.00 54.44 93 PHE A CA 1
ATOM 740 C C . PHE A 1 93 ? 12.642 -10.985 -14.250 1.00 54.44 93 PHE A C 1
ATOM 742 O O . PHE A 1 93 ? 12.238 -9.824 -14.185 1.00 54.44 93 PHE A O 1
ATOM 749 N N . LYS A 1 94 ? 12.710 -11.770 -13.165 1.00 47.00 94 LYS A N 1
ATOM 750 C CA . LYS A 1 94 ? 12.264 -11.407 -11.800 1.00 47.00 94 LYS A CA 1
ATOM 751 C C . LYS A 1 94 ? 12.872 -10.102 -11.244 1.00 47.00 94 LYS A C 1
ATOM 753 O O . LYS A 1 94 ? 12.476 -9.663 -10.170 1.00 47.00 94 LYS A O 1
ATOM 758 N N . ARG A 1 95 ? 13.859 -9.508 -11.925 1.00 49.22 95 ARG A N 1
ATOM 759 C CA . ARG A 1 95 ? 14.595 -8.293 -11.536 1.00 49.22 95 ARG A CA 1
ATOM 760 C C . ARG A 1 95 ? 14.640 -7.232 -12.655 1.00 49.22 95 ARG A C 1
ATOM 762 O O . ARG A 1 95 ? 15.571 -6.438 -12.682 1.00 49.22 95 ARG A O 1
ATOM 769 N N . GLY A 1 96 ? 13.673 -7.237 -13.582 1.00 56.56 96 GLY A N 1
ATOM 770 C CA . GLY A 1 96 ? 13.576 -6.283 -14.703 1.00 56.56 96 GLY A CA 1
ATOM 771 C C . GLY A 1 96 ? 13.955 -6.868 -16.067 1.00 56.56 96 GLY A C 1
ATOM 772 O O . GLY A 1 96 ? 14.049 -8.088 -16.219 1.00 56.56 96 GLY A O 1
ATOM 773 N N . ARG A 1 97 ? 14.155 -6.011 -17.086 1.00 61.97 97 ARG A N 1
ATOM 774 C CA . ARG A 1 97 ? 14.761 -6.459 -18.355 1.00 61.97 97 ARG A CA 1
ATOM 775 C C . ARG A 1 97 ? 16.248 -6.702 -18.145 1.00 61.97 97 ARG A C 1
ATOM 777 O O . ARG A 1 97 ? 16.979 -5.797 -17.736 1.00 61.97 97 ARG A O 1
ATOM 784 N N . GLU A 1 98 ? 16.683 -7.906 -18.482 1.00 70.00 98 GLU A N 1
ATOM 785 C CA . GLU A 1 98 ? 18.099 -8.239 -18.565 1.00 70.00 98 GLU A CA 1
ATOM 786 C C . GLU A 1 98 ? 18.580 -8.151 -20.006 1.00 70.00 98 GLU A C 1
ATOM 788 O O . GLU A 1 98 ? 17.859 -8.480 -20.956 1.00 70.00 98 GLU A O 1
ATOM 793 N N . TRP A 1 99 ? 19.824 -7.719 -20.143 1.00 76.38 99 TRP A N 1
ATOM 794 C CA . TRP A 1 99 ? 20.495 -7.559 -21.418 1.00 76.38 99 TRP A CA 1
ATOM 795 C C . TRP A 1 99 ? 21.777 -8.372 -21.399 1.00 76.38 99 TRP A C 1
ATOM 797 O O . TRP A 1 99 ? 22.471 -8.397 -20.385 1.00 76.38 99 TRP A O 1
ATOM 807 N N . ALA A 1 100 ? 22.107 -9.024 -22.507 1.00 80.94 100 ALA A N 1
ATOM 808 C CA . ALA A 1 100 ? 23.478 -9.434 -22.742 1.00 80.94 100 ALA A CA 1
ATOM 809 C C . ALA A 1 100 ? 24.184 -8.278 -23.443 1.00 80.94 100 ALA A C 1
ATOM 811 O O . ALA A 1 100 ? 23.681 -7.749 -24.439 1.00 80.94 100 ALA A O 1
ATOM 812 N N . VAL A 1 101 ? 25.331 -7.880 -22.906 1.00 81.25 101 VAL A N 1
ATOM 813 C CA . VAL A 1 101 ? 26.188 -6.866 -23.506 1.00 81.25 101 VAL A CA 1
ATOM 814 C C . VAL A 1 101 ? 27.547 -7.464 -23.795 1.00 81.25 101 VAL A C 1
ATOM 816 O O . VAL A 1 101 ? 28.136 -8.132 -22.951 1.00 81.25 101 VAL A O 1
ATOM 819 N N . ALA A 1 102 ? 28.041 -7.221 -25.001 1.00 79.69 102 ALA A N 1
ATOM 820 C CA . ALA A 1 102 ? 29.397 -7.560 -25.390 1.00 79.69 102 ALA A CA 1
ATOM 821 C C . ALA A 1 102 ? 30.074 -6.345 -26.022 1.00 79.69 102 ALA A C 1
ATOM 823 O O . ALA A 1 102 ? 29.434 -5.548 -26.706 1.00 79.69 102 ALA A O 1
ATOM 824 N N . SER A 1 103 ? 31.379 -6.202 -25.838 1.00 78.00 103 SER A N 1
ATOM 825 C CA . SER A 1 103 ? 32.153 -5.115 -26.426 1.00 78.00 103 SER A CA 1
ATOM 826 C C . SER A 1 103 ? 33.088 -5.665 -27.498 1.00 78.00 103 SER A C 1
ATOM 828 O O . SER A 1 103 ? 33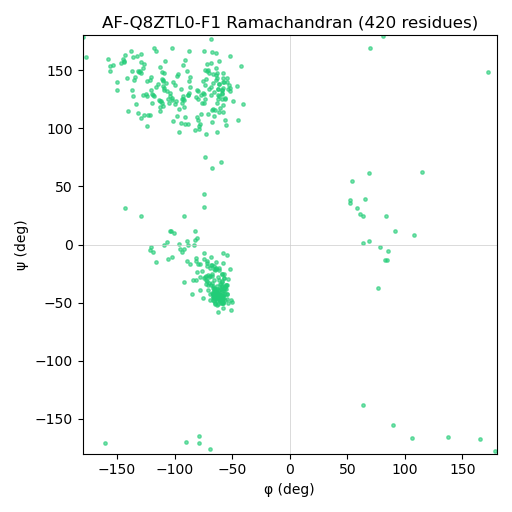.605 -6.780 -27.411 1.00 78.00 103 SER A O 1
ATOM 830 N N . SER A 1 104 ? 33.262 -4.917 -28.586 1.00 72.25 104 SER A N 1
ATOM 831 C CA . SER A 1 104 ? 34.063 -5.371 -29.722 1.00 72.25 104 SER A CA 1
ATOM 832 C C . SER A 1 104 ? 34.582 -4.193 -30.542 1.00 72.25 104 SER A C 1
ATOM 834 O O . SER A 1 104 ? 33.923 -3.168 -30.686 1.00 72.25 104 SER A O 1
ATOM 836 N N . CYS A 1 105 ? 35.753 -4.363 -31.158 1.00 71.69 105 CYS A N 1
ATOM 837 C CA . CYS A 1 105 ? 36.233 -3.461 -32.216 1.00 71.69 105 CYS A CA 1
ATOM 838 C C . CYS A 1 105 ? 35.782 -3.871 -33.615 1.00 71.69 105 CYS A C 1
ATOM 840 O O . CYS A 1 105 ? 36.151 -3.233 -34.604 1.00 71.69 105 CYS A O 1
ATOM 842 N N . LYS A 1 106 ? 35.033 -4.971 -33.712 1.00 72.69 106 LYS A N 1
ATOM 843 C CA . LYS A 1 106 ? 34.480 -5.480 -34.957 1.00 72.69 106 LYS A CA 1
ATOM 844 C C . LYS A 1 106 ? 33.010 -5.098 -35.036 1.00 72.69 106 LYS A C 1
ATOM 846 O O . LYS A 1 1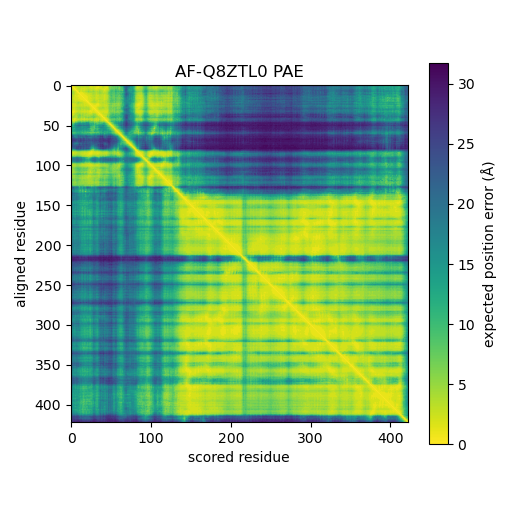06 ? 32.236 -5.251 -34.099 1.00 72.69 106 LYS A O 1
ATOM 851 N N . ASN A 1 107 ? 32.613 -4.724 -36.236 1.00 69.81 107 ASN A N 1
ATOM 852 C CA . ASN A 1 107 ? 31.247 -4.512 -36.698 1.00 69.81 107 ASN A CA 1
ATOM 853 C C . ASN A 1 107 ? 30.492 -5.840 -36.934 1.00 69.81 107 ASN A C 1
ATOM 855 O O . ASN A 1 107 ? 29.639 -5.938 -37.814 1.00 69.81 107 ASN A O 1
ATOM 859 N N . ARG A 1 108 ? 30.815 -6.862 -36.131 1.00 75.25 108 ARG A N 1
ATOM 860 C CA . ARG A 1 108 ? 30.060 -8.105 -35.935 1.00 75.25 108 ARG A CA 1
ATOM 861 C C . ARG A 1 108 ? 30.037 -8.440 -34.441 1.00 75.25 108 ARG A C 1
ATOM 863 O O . ARG A 1 108 ? 31.037 -8.141 -33.772 1.00 75.25 108 ARG A O 1
ATOM 870 N N . PRO A 1 109 ? 28.968 -9.087 -33.949 1.00 77.19 109 PRO A N 1
ATOM 871 C CA . PRO A 1 109 ? 28.955 -9.574 -32.583 1.00 77.19 109 PRO A CA 1
ATOM 872 C C . PRO A 1 109 ? 30.128 -10.513 -32.322 1.00 77.19 109 PRO A C 1
ATOM 874 O O . PRO A 1 109 ? 30.482 -11.310 -33.200 1.00 77.19 109 PRO A O 1
ATOM 877 N N . PRO A 1 110 ? 30.754 -10.421 -31.143 1.00 77.50 110 PRO A N 1
ATOM 878 C CA . PRO A 1 110 ? 31.731 -11.407 -30.732 1.00 77.50 110 PRO A CA 1
ATOM 879 C C . PRO A 1 110 ? 31.034 -12.739 -30.411 1.00 77.50 110 PRO A C 1
ATOM 881 O O . PRO A 1 110 ? 29.878 -12.770 -29.993 1.00 77.50 110 PRO A O 1
ATOM 884 N N . PHE A 1 111 ? 31.746 -13.849 -30.613 1.00 74.38 111 PHE A N 1
ATOM 885 C CA . PHE A 1 111 ? 31.250 -15.190 -30.274 1.00 74.38 111 PHE A CA 1
ATOM 886 C C . PHE A 1 111 ? 31.302 -15.482 -28.763 1.00 74.38 111 PHE A C 1
ATOM 888 O O . PHE A 1 111 ? 30.573 -16.337 -28.279 1.00 74.38 111 PHE A O 1
ATOM 895 N N . PHE A 1 112 ? 32.161 -14.781 -28.022 1.00 70.50 112 PHE A N 1
ATOM 896 C CA . PHE A 1 112 ? 32.394 -14.932 -26.584 1.00 70.50 112 PHE A CA 1
ATOM 897 C C . PHE A 1 112 ? 32.517 -13.549 -25.927 1.00 70.50 112 PHE A C 1
ATOM 899 O O . PHE A 1 112 ? 32.689 -12.551 -26.626 1.00 70.50 112 PHE A O 1
ATOM 906 N N . GLY A 1 113 ? 32.450 -13.483 -24.594 1.00 71.62 113 GLY A N 1
ATOM 907 C CA . GLY A 1 113 ? 32.533 -12.215 -23.853 1.00 71.62 113 GLY A CA 1
ATOM 908 C C . GLY A 1 113 ? 31.206 -11.456 -23.748 1.00 71.62 113 GLY A C 1
ATOM 909 O O . GLY A 1 113 ? 31.208 -10.237 -23.609 1.00 71.62 113 GLY A O 1
ATOM 910 N N . TRP A 1 114 ? 30.082 -12.170 -23.851 1.00 78.31 114 TRP A N 1
ATOM 911 C CA . TRP A 1 114 ? 28.761 -11.645 -23.513 1.00 78.31 114 TRP A CA 1
ATOM 912 C C . TRP A 1 114 ? 28.562 -11.681 -22.001 1.00 78.31 114 TRP A C 1
ATOM 914 O O . TRP A 1 114 ? 28.660 -12.742 -21.386 1.00 78.31 114 TRP A O 1
ATOM 924 N N . GLU A 1 115 ? 28.238 -10.535 -21.416 1.00 74.75 115 GLU A N 1
ATOM 925 C CA . GLU A 1 115 ? 27.945 -10.401 -19.992 1.00 74.75 115 GLU A CA 1
ATOM 926 C C . GLU A 1 115 ? 26.488 -10.003 -19.773 1.00 74.75 115 GLU A C 1
ATOM 928 O O . GLU A 1 115 ? 25.941 -9.150 -20.473 1.00 74.75 115 GLU A O 1
ATOM 933 N N . ARG A 1 116 ? 25.843 -10.619 -18.778 1.00 74.12 116 ARG A N 1
ATOM 934 C CA . ARG A 1 116 ? 24.491 -10.241 -18.353 1.00 74.12 116 ARG A CA 1
ATOM 935 C C . ARG A 1 116 ? 24.555 -8.961 -17.537 1.00 74.12 116 ARG A C 1
ATOM 937 O O . ARG A 1 116 ? 25.176 -8.942 -16.476 1.00 74.12 116 ARG A O 1
ATOM 944 N N . VAL A 1 117 ? 23.845 -7.936 -17.989 1.00 71.00 117 VAL A N 1
ATOM 945 C CA . VAL A 1 117 ? 23.767 -6.629 -17.337 1.00 71.00 117 VAL A CA 1
ATOM 946 C C . VAL A 1 117 ? 22.318 -6.209 -17.105 1.00 71.00 117 VAL A C 1
ATOM 948 O O . VAL A 1 117 ? 21.391 -6.601 -17.823 1.00 71.00 117 VAL A O 1
ATOM 951 N N . ALA A 1 118 ? 22.113 -5.405 -16.066 1.00 67.81 118 ALA A N 1
ATOM 952 C CA . ALA A 1 118 ? 20.812 -4.828 -15.754 1.00 67.81 118 ALA A CA 1
ATOM 953 C C . ALA A 1 118 ? 20.443 -3.701 -16.738 1.00 67.81 118 ALA A C 1
ATOM 955 O O . ALA A 1 118 ? 21.310 -2.974 -17.223 1.00 67.81 118 ALA A O 1
ATOM 956 N N . GLY A 1 119 ? 19.143 -3.502 -16.987 1.00 69.50 119 GLY A N 1
ATOM 957 C CA . GLY A 1 119 ? 18.654 -2.457 -17.896 1.00 69.50 119 GLY A CA 1
ATOM 958 C C . GLY A 1 119 ? 19.093 -1.027 -17.542 1.00 69.50 119 GLY A C 1
ATOM 959 O O . GLY A 1 119 ? 19.289 -0.223 -18.446 1.00 69.50 119 GLY A O 1
ATOM 960 N N . TRP A 1 120 ? 19.326 -0.711 -16.261 1.00 65.56 120 TRP A N 1
ATOM 961 C CA . TRP A 1 120 ? 19.838 0.609 -15.857 1.00 65.56 120 TRP A CA 1
ATOM 962 C C . TRP A 1 120 ? 21.284 0.849 -16.318 1.00 65.56 120 TRP A C 1
ATOM 964 O O . TRP A 1 120 ? 21.613 1.965 -16.704 1.00 65.56 120 TRP A O 1
ATOM 974 N N . ALA A 1 121 ? 22.126 -0.190 -16.352 1.00 67.88 121 ALA A N 1
ATOM 975 C CA . ALA A 1 121 ? 23.506 -0.078 -16.826 1.00 67.88 121 ALA A CA 1
ATOM 976 C C . ALA A 1 121 ? 23.549 0.148 -18.345 1.00 67.88 121 ALA A C 1
ATOM 978 O O . ALA A 1 121 ? 24.396 0.879 -18.853 1.00 67.88 121 ALA A O 1
ATOM 979 N N . VAL A 1 122 ? 22.584 -0.430 -19.070 1.00 71.94 122 VAL A N 1
ATOM 980 C CA . VAL A 1 122 ? 22.363 -0.132 -20.491 1.00 71.94 122 VAL A CA 1
ATOM 981 C C . VAL A 1 122 ? 21.893 1.311 -20.673 1.00 71.94 122 VAL A C 1
ATOM 983 O O . VAL A 1 122 ? 22.435 2.009 -21.523 1.00 71.94 122 VAL A O 1
ATOM 986 N N . ALA A 1 123 ? 20.940 1.786 -19.864 1.00 69.31 123 ALA A N 1
ATOM 987 C CA . ALA A 1 123 ? 20.472 3.174 -19.914 1.00 69.31 123 ALA A CA 1
ATOM 988 C C . ALA A 1 123 ? 21.616 4.182 -19.684 1.00 69.31 123 ALA A C 1
ATOM 990 O O . ALA A 1 123 ? 21.757 5.146 -20.438 1.00 69.31 123 ALA A O 1
ATOM 991 N N . GLU A 1 124 ? 22.473 3.919 -18.693 1.00 68.62 124 GLU A N 1
ATOM 992 C CA . GLU A 1 124 ? 23.650 4.738 -18.391 1.00 68.62 124 GLU A CA 1
ATOM 993 C C . GLU A 1 124 ? 24.668 4.728 -19.544 1.00 68.62 124 GLU A C 1
ATOM 995 O O . GLU A 1 124 ? 25.171 5.785 -19.932 1.00 68.62 124 GLU A O 1
ATOM 1000 N N . LEU A 1 125 ? 24.916 3.562 -20.154 1.00 68.81 125 LEU A N 1
ATOM 1001 C CA . LEU A 1 125 ? 25.804 3.429 -21.313 1.00 68.81 125 LEU A CA 1
ATOM 1002 C C . LEU A 1 125 ? 25.288 4.197 -22.538 1.00 68.81 125 LEU A C 1
ATOM 1004 O O . LEU A 1 125 ? 26.078 4.806 -23.260 1.00 68.81 125 LEU A O 1
ATOM 1008 N N . LEU A 1 126 ? 23.972 4.194 -22.762 1.00 68.75 126 LEU A N 1
ATOM 1009 C CA . LEU A 1 126 ? 23.354 4.985 -23.824 1.00 68.75 126 LEU A CA 1
ATOM 1010 C C . LEU A 1 126 ? 23.437 6.494 -23.542 1.00 68.75 126 LEU A C 1
ATOM 1012 O O . LEU A 1 126 ? 23.344 7.272 -24.483 1.00 68.75 126 LEU A O 1
ATOM 1016 N N . ARG A 1 127 ? 23.693 6.915 -22.292 1.00 62.41 127 ARG A N 1
ATOM 1017 C CA . ARG A 1 127 ? 23.605 8.314 -21.830 1.00 62.41 127 ARG A CA 1
ATOM 1018 C C . ARG A 1 127 ? 22.205 8.916 -22.037 1.00 62.41 127 ARG A C 1
ATOM 1020 O O . ARG A 1 127 ? 22.080 10.116 -22.281 1.00 62.41 127 ARG A O 1
ATOM 1027 N N . GLU A 1 128 ? 21.164 8.086 -21.951 1.00 56.41 128 GLU A N 1
ATOM 1028 C CA . GLU A 1 128 ? 19.796 8.440 -22.351 1.00 56.41 128 GLU A CA 1
ATOM 1029 C C . GLU A 1 128 ? 18.759 8.451 -21.205 1.00 56.41 128 GLU A C 1
ATOM 1031 O O . GLU A 1 128 ? 18.998 7.961 -20.102 1.00 56.41 128 GLU A O 1
ATOM 1036 N N . ALA A 1 129 ? 17.595 9.047 -21.509 1.00 48.41 129 ALA A N 1
ATOM 1037 C CA . ALA A 1 129 ? 16.449 9.378 -20.650 1.00 48.41 129 ALA A CA 1
ATOM 1038 C C . ALA A 1 129 ? 15.640 8.147 -20.116 1.00 48.41 129 ALA A C 1
ATOM 1040 O O . ALA A 1 129 ? 15.939 7.000 -20.446 1.00 48.41 129 ALA A O 1
ATOM 1041 N N . PRO A 1 130 ? 14.614 8.355 -19.263 1.00 53.66 130 PRO A N 1
ATOM 1042 C CA . PRO A 1 130 ? 14.396 7.680 -17.978 1.00 53.66 130 PRO A CA 1
ATOM 1043 C C . PRO A 1 130 ? 14.272 6.143 -18.019 1.00 53.66 130 PRO A C 1
ATOM 1045 O O . PRO A 1 130 ? 13.488 5.538 -18.754 1.00 53.66 130 PRO A O 1
ATOM 1048 N N . TYR A 1 131 ? 15.058 5.515 -17.144 1.00 57.16 131 TYR A N 1
ATOM 1049 C CA . TYR A 1 131 ? 15.341 4.079 -17.051 1.00 57.16 131 TYR A CA 1
ATOM 1050 C C . TYR A 1 131 ? 14.102 3.160 -16.866 1.00 57.16 131 TYR A C 1
ATOM 1052 O O . TYR A 1 131 ? 14.205 1.954 -17.100 1.00 57.16 131 TYR A O 1
ATOM 1060 N N . TRP A 1 132 ? 12.923 3.673 -16.487 1.00 52.84 132 TRP A N 1
ATOM 1061 C CA . TRP A 1 132 ? 11.690 2.874 -16.333 1.00 52.84 132 TRP A CA 1
ATOM 1062 C C . TRP A 1 132 ? 11.241 2.203 -17.636 1.00 52.84 132 TRP A C 1
ATOM 1064 O O . TRP A 1 132 ? 10.560 1.182 -17.606 1.00 52.84 132 TRP A O 1
ATOM 1074 N N . ARG A 1 133 ? 11.664 2.713 -18.801 1.00 56.97 133 ARG A N 1
ATOM 1075 C CA . ARG A 1 133 ? 11.378 2.103 -20.115 1.00 56.97 133 ARG A CA 1
ATOM 1076 C C . ARG A 1 133 ? 12.029 0.732 -20.302 1.00 56.97 133 ARG A C 1
ATOM 1078 O O . ARG A 1 133 ? 11.566 -0.086 -21.101 1.00 56.97 133 ARG A O 1
ATOM 1085 N N . PHE A 1 134 ? 13.076 0.456 -19.528 1.00 54.62 134 PHE A N 1
ATOM 1086 C CA . PHE A 1 134 ? 13.706 -0.858 -19.439 1.00 54.62 134 PHE A CA 1
ATOM 1087 C C . PHE A 1 134 ? 12.942 -1.800 -18.505 1.00 54.62 134 PHE A C 1
ATOM 1089 O O . PHE A 1 134 ? 13.372 -2.926 -18.277 1.00 54.62 134 PHE A O 1
ATOM 1096 N N . TRP A 1 135 ? 11.787 -1.384 -17.995 1.00 60.28 135 TRP A N 1
ATOM 1097 C CA . TRP A 1 135 ? 10.900 -2.210 -17.203 1.00 60.28 135 TRP A CA 1
ATOM 1098 C C . TRP A 1 135 ? 9.635 -2.542 -17.999 1.00 60.28 135 TRP A C 1
ATOM 1100 O O . TRP A 1 135 ? 9.109 -1.690 -18.718 1.00 60.28 135 TRP A O 1
ATOM 1110 N N . PRO A 1 136 ? 9.167 -3.801 -17.998 1.00 56.97 136 PRO A N 1
ATOM 1111 C CA . PRO A 1 136 ? 7.896 -4.117 -18.631 1.00 56.97 136 PRO A CA 1
ATOM 1112 C C . PRO A 1 136 ? 6.753 -3.445 -17.865 1.00 56.97 136 PRO A C 1
ATOM 1114 O O . PRO A 1 136 ? 6.744 -3.506 -16.632 1.00 56.97 136 PRO A O 1
ATOM 1117 N N . PRO A 1 137 ? 5.754 -2.875 -18.558 1.00 66.50 137 PRO A N 1
ATOM 1118 C CA . PRO A 1 137 ? 4.500 -2.586 -17.894 1.00 66.50 137 PRO A CA 1
ATOM 1119 C C . PRO A 1 137 ? 3.870 -3.905 -17.428 1.00 66.50 137 PRO A C 1
ATOM 1121 O O . PRO A 1 137 ? 3.955 -4.922 -18.123 1.00 66.50 137 PRO A O 1
ATOM 1124 N N . LEU A 1 138 ? 3.220 -3.884 -16.266 1.00 74.50 138 LEU A N 1
ATOM 1125 C CA . LEU A 1 138 ? 2.303 -4.949 -15.873 1.00 74.50 138 LEU A CA 1
ATOM 1126 C C . LEU A 1 138 ? 1.192 -5.060 -16.921 1.00 74.50 138 LEU A C 1
ATOM 1128 O O . LEU A 1 138 ? 0.613 -4.052 -17.325 1.00 74.50 138 LEU A O 1
ATOM 1132 N N . LYS A 1 139 ? 0.944 -6.289 -17.381 1.00 73.81 139 LYS A N 1
ATOM 1133 C CA . LYS A 1 139 ? -0.031 -6.608 -18.438 1.00 73.81 139 LYS A CA 1
ATOM 1134 C C . LYS A 1 139 ? -1.271 -7.341 -17.922 1.00 73.81 139 LYS A C 1
ATOM 1136 O O . LYS A 1 139 ? -2.129 -7.688 -18.718 1.00 73.81 139 LYS A O 1
ATOM 1141 N N . GLY A 1 140 ? -1.330 -7.618 -16.625 1.00 79.50 140 GLY A N 1
ATOM 1142 C CA . GLY A 1 140 ? -2.380 -8.413 -16.008 1.00 79.50 140 GLY A CA 1
ATOM 1143 C C . GLY A 1 140 ? -2.143 -8.585 -14.508 1.00 79.50 140 GLY A C 1
ATOM 1144 O O . GLY A 1 140 ? -1.166 -8.038 -13.974 1.00 79.50 140 GLY A O 1
ATOM 1145 N N . PRO A 1 141 ? -3.024 -9.336 -13.830 1.00 83.88 141 PRO A N 1
ATOM 1146 C CA . PRO A 1 141 ? -2.922 -9.572 -12.404 1.00 83.88 141 PRO A CA 1
ATOM 1147 C C . PRO A 1 141 ? -1.756 -10.521 -12.105 1.00 83.88 141 PRO A C 1
ATOM 1149 O O . PRO A 1 141 ? -1.398 -11.391 -12.906 1.00 83.88 141 PRO A O 1
ATOM 1152 N N . VAL A 1 142 ? -1.154 -10.344 -10.935 1.00 82.81 142 VAL A N 1
ATOM 1153 C CA . VAL A 1 142 ? -0.052 -11.171 -10.435 1.00 82.81 142 VAL A CA 1
ATOM 1154 C C . VAL A 1 142 ? -0.512 -12.013 -9.258 1.00 82.81 142 VAL A C 1
ATOM 1156 O O . VAL A 1 142 ? -1.372 -11.596 -8.482 1.00 82.81 142 VAL A O 1
ATOM 1159 N N . GLU A 1 143 ? 0.072 -13.200 -9.112 1.00 82.06 143 GLU A N 1
ATOM 1160 C CA . GLU A 1 143 ? -0.205 -14.047 -7.953 1.00 82.06 143 GLU A CA 1
ATOM 1161 C C . GLU A 1 143 ? 0.441 -13.488 -6.686 1.00 82.06 143 GLU A C 1
ATOM 1163 O O . GLU A 1 143 ? 1.589 -13.031 -6.695 1.00 82.06 143 GLU A O 1
ATOM 1168 N N . GLY A 1 144 ? -0.270 -13.616 -5.567 1.00 85.50 144 GLY A N 1
ATOM 1169 C CA . GLY A 1 144 ? 0.203 -13.204 -4.251 1.00 85.50 144 GLY A CA 1
ATOM 1170 C C . GLY A 1 144 ? -0.141 -11.756 -3.916 1.00 85.50 144 GLY A C 1
ATOM 1171 O O . GLY A 1 144 ? -1.128 -11.202 -4.395 1.00 85.50 144 GLY A O 1
ATOM 1172 N N . HIS A 1 145 ? 0.653 -11.163 -3.028 1.00 91.25 145 HIS A N 1
ATOM 1173 C CA . HIS A 1 145 ? 0.434 -9.801 -2.554 1.00 91.25 145 HIS A CA 1
ATOM 1174 C C . HIS A 1 145 ? 1.193 -8.793 -3.420 1.00 91.25 145 HIS A C 1
ATOM 1176 O O . HIS A 1 145 ? 2.157 -9.143 -4.104 1.00 91.25 145 HIS A O 1
ATOM 1182 N N . LEU A 1 146 ? 0.755 -7.540 -3.391 1.00 92.19 146 LEU A N 1
ATOM 1183 C CA . LEU A 1 146 ? 1.301 -6.445 -4.176 1.00 92.19 146 LEU A CA 1
ATOM 1184 C C . LEU A 1 146 ? 1.495 -5.221 -3.277 1.00 92.19 146 LEU A C 1
ATOM 1186 O O . LEU A 1 146 ? 0.537 -4.714 -2.705 1.00 92.19 146 LEU A O 1
ATOM 1190 N N . LEU A 1 147 ? 2.724 -4.721 -3.169 1.00 93.94 147 LEU A N 1
ATOM 1191 C CA . LEU A 1 147 ? 2.994 -3.425 -2.545 1.00 93.94 147 LEU A CA 1
ATOM 1192 C C . LEU A 1 147 ? 3.150 -2.370 -3.635 1.00 93.94 147 LEU A C 1
ATOM 1194 O O . LEU A 1 147 ? 3.999 -2.507 -4.515 1.00 93.94 147 LEU A O 1
ATOM 1198 N N . ILE A 1 148 ? 2.346 -1.317 -3.561 1.00 95.31 148 ILE A N 1
ATOM 1199 C CA . ILE A 1 148 ? 2.380 -0.162 -4.449 1.00 95.31 148 ILE A CA 1
ATOM 1200 C C . ILE A 1 148 ? 2.832 1.031 -3.611 1.00 95.31 148 ILE A C 1
ATOM 1202 O O . ILE A 1 148 ? 2.162 1.405 -2.653 1.00 95.31 148 ILE A O 1
ATOM 1206 N N . ALA A 1 149 ? 3.962 1.644 -3.941 1.00 95.94 149 ALA A N 1
ATOM 1207 C CA . ALA A 1 149 ? 4.469 2.771 -3.165 1.00 95.94 149 ALA A CA 1
ATOM 1208 C C . ALA A 1 149 ? 4.937 3.926 -4.043 1.00 95.94 149 ALA A C 1
ATOM 1210 O O . ALA A 1 149 ? 5.470 3.717 -5.129 1.00 95.94 149 ALA A O 1
ATOM 1211 N N . GLY A 1 150 ? 4.716 5.151 -3.573 1.00 95.62 150 GLY A N 1
ATOM 1212 C CA . GLY A 1 150 ? 4.989 6.363 -4.338 1.00 95.62 150 GLY A CA 1
ATOM 1213 C C . GLY A 1 150 ? 4.485 7.629 -3.662 1.00 95.62 150 GLY A C 1
ATOM 1214 O O . GLY A 1 150 ? 3.429 7.617 -3.029 1.00 95.62 150 GLY A O 1
ATOM 1215 N N . SER A 1 151 ? 5.176 8.742 -3.877 1.00 93.31 151 SER A N 1
ATOM 1216 C CA . SER A 1 151 ? 4.781 10.081 -3.434 1.00 93.31 151 SER A CA 1
ATOM 1217 C C . SER A 1 151 ? 3.347 10.438 -3.859 1.00 93.31 151 SER A C 1
ATOM 1219 O O . SER A 1 151 ? 2.759 9.813 -4.755 1.00 93.31 151 SER A O 1
ATOM 1221 N N . SER A 1 152 ? 2.751 11.444 -3.219 1.00 91.88 152 SER A N 1
ATOM 1222 C CA . SER A 1 152 ? 1.459 11.988 -3.659 1.00 91.88 152 SER A CA 1
ATOM 1223 C C . SER A 1 152 ? 1.510 12.421 -5.137 1.00 91.88 152 SER A C 1
ATOM 1225 O O . SER A 1 152 ? 2.555 12.843 -5.630 1.00 91.88 152 SER A O 1
ATOM 1227 N N . GLY A 1 153 ? 0.413 12.226 -5.878 1.00 89.19 153 GLY A N 1
ATOM 1228 C CA . GLY A 1 153 ? 0.325 12.550 -7.312 1.00 89.19 153 GLY A CA 1
ATOM 1229 C C . GLY A 1 153 ? 1.161 11.671 -8.257 1.00 89.19 153 GLY A C 1
ATOM 1230 O O . GLY A 1 153 ? 1.160 11.887 -9.465 1.00 89.19 153 GLY A O 1
ATOM 1231 N N . SER A 1 154 ? 1.860 10.650 -7.751 1.00 91.38 154 SER A N 1
ATOM 1232 C CA . SER A 1 154 ? 2.758 9.822 -8.573 1.00 91.38 154 SER A CA 1
ATOM 1233 C C . SER A 1 154 ? 2.050 8.834 -9.512 1.00 91.38 154 SER A C 1
ATOM 1235 O O . SER A 1 154 ? 2.685 8.307 -10.422 1.00 91.38 154 SER A O 1
ATOM 1237 N N . GLY A 1 155 ? 0.741 8.606 -9.341 1.00 91.69 155 GLY A N 1
ATOM 1238 C CA . GLY A 1 155 ? -0.065 7.720 -10.194 1.00 91.69 155 GLY A CA 1
ATOM 1239 C C . GLY A 1 155 ? -0.497 6.392 -9.557 1.00 91.69 155 GLY A C 1
ATOM 1240 O O . GLY A 1 155 ? -1.071 5.560 -10.261 1.00 91.69 155 GLY A O 1
ATOM 1241 N N . LYS A 1 156 ? -0.278 6.193 -8.245 1.00 94.31 156 LYS A N 1
ATOM 1242 C CA . LYS A 1 156 ? -0.670 4.977 -7.496 1.00 94.31 156 LYS A CA 1
ATOM 1243 C C . LYS A 1 156 ? -2.138 4.592 -7.695 1.00 94.31 156 LYS A C 1
ATOM 1245 O O . LYS A 1 156 ? -2.409 3.492 -8.170 1.00 94.31 156 LYS A O 1
ATOM 1250 N N . THR A 1 157 ? -3.064 5.507 -7.405 1.00 94.38 157 THR A N 1
ATOM 1251 C CA . THR A 1 157 ? -4.511 5.273 -7.512 1.00 94.38 157 THR A CA 1
ATOM 1252 C C . THR A 1 157 ? -4.918 4.930 -8.942 1.00 94.38 157 THR A C 1
ATOM 1254 O O . THR A 1 157 ? -5.655 3.980 -9.188 1.00 94.38 157 THR A O 1
ATOM 1257 N N . THR A 1 158 ? -4.381 5.663 -9.925 1.00 93.94 158 THR A N 1
ATOM 1258 C CA . THR A 1 158 ? -4.652 5.406 -11.350 1.00 93.94 158 THR A CA 1
ATOM 1259 C C . THR A 1 158 ? -4.180 4.009 -11.753 1.00 93.94 158 THR A C 1
ATOM 1261 O O . THR A 1 158 ? -4.888 3.273 -12.443 1.00 93.94 158 THR A O 1
ATOM 1264 N N . PHE A 1 159 ? -2.991 3.617 -11.294 1.00 93.50 159 PHE A N 1
ATOM 1265 C CA . PHE A 1 159 ? -2.465 2.281 -11.518 1.00 93.50 159 PHE A CA 1
ATOM 1266 C C . PHE A 1 159 ? -3.321 1.206 -10.847 1.00 93.50 159 PHE A C 1
ATOM 1268 O O . PHE A 1 159 ? -3.618 0.204 -11.493 1.00 93.50 159 PHE A O 1
ATOM 1275 N N . LEU A 1 160 ? -3.734 1.411 -9.594 1.00 94.69 160 LEU A N 1
ATOM 1276 C CA . LEU A 1 160 ? -4.530 0.446 -8.844 1.00 94.69 160 LEU A CA 1
ATOM 1277 C C . LEU A 1 160 ? -5.925 0.274 -9.463 1.00 94.69 160 LEU A C 1
ATOM 1279 O O . LEU A 1 160 ? -6.328 -0.858 -9.701 1.00 94.69 160 LEU A O 1
ATOM 1283 N N . LYS A 1 161 ? -6.604 1.355 -9.871 1.00 94.81 161 LYS A N 1
ATOM 1284 C CA . LYS A 1 161 ? -7.855 1.290 -10.658 1.00 94.81 161 LYS A CA 1
ATOM 1285 C C . LYS A 1 161 ? -7.698 0.457 -11.931 1.00 94.81 161 LYS A C 1
ATOM 1287 O O . LYS A 1 161 ? -8.507 -0.429 -12.199 1.00 94.81 161 LYS A O 1
ATOM 1292 N N . ARG A 1 162 ? -6.625 0.693 -12.698 1.00 92.19 162 ARG A N 1
ATOM 1293 C CA . ARG A 1 162 ? -6.321 -0.117 -13.889 1.00 92.19 162 ARG A CA 1
ATOM 1294 C C . ARG A 1 162 ? -6.064 -1.576 -13.517 1.00 92.19 162 ARG A C 1
ATOM 1296 O O . ARG A 1 162 ? -6.561 -2.464 -14.197 1.00 92.19 162 ARG A O 1
ATOM 1303 N N . TYR A 1 163 ? -5.316 -1.830 -12.449 1.00 92.19 163 TYR A N 1
ATOM 1304 C CA . TYR A 1 163 ? -5.023 -3.183 -11.986 1.00 92.19 163 TYR A CA 1
ATOM 1305 C C . TYR A 1 163 ? -6.301 -3.942 -11.596 1.00 92.19 163 TYR A C 1
ATOM 1307 O O . TYR A 1 163 ? -6.471 -5.093 -11.987 1.00 92.19 163 TYR A O 1
ATOM 1315 N N . LEU A 1 164 ? -7.232 -3.282 -10.900 1.00 93.25 164 LEU A N 1
ATOM 1316 C CA . LEU A 1 164 ? -8.527 -3.847 -10.511 1.00 93.25 164 LEU A CA 1
ATOM 1317 C C . LEU A 1 164 ? -9.398 -4.222 -11.716 1.00 93.25 164 LEU A C 1
ATOM 1319 O O . LEU A 1 164 ? -10.161 -5.175 -11.617 1.00 93.25 164 LEU A O 1
ATOM 1323 N N . SER A 1 165 ? -9.251 -3.551 -12.866 1.00 92.06 165 SER A N 1
ATOM 1324 C CA . SER A 1 165 ? -9.960 -3.941 -14.099 1.00 92.06 165 SER A CA 1
ATOM 1325 C C . SER A 1 165 ? -9.560 -5.326 -14.623 1.00 92.06 165 SER A C 1
ATOM 1327 O O . SER A 1 165 ? -10.318 -5.946 -15.361 1.00 92.06 165 SER A O 1
ATOM 1329 N N . TRP A 1 166 ? -8.389 -5.830 -14.220 1.00 90.50 166 TRP A N 1
ATOM 1330 C CA . TRP A 1 166 ? -7.922 -7.174 -14.561 1.00 90.50 166 TRP A CA 1
ATOM 1331 C C . TRP A 1 166 ? -8.271 -8.223 -13.500 1.00 90.50 166 TRP A C 1
ATOM 1333 O O . TRP A 1 166 ? -8.012 -9.409 -13.693 1.00 90.50 166 TRP A O 1
ATOM 1343 N N . VAL A 1 167 ? -8.817 -7.802 -12.358 1.00 90.31 167 VAL A N 1
ATOM 1344 C CA . VAL A 1 167 ? -9.172 -8.680 -11.243 1.00 90.31 167 VAL A CA 1
ATOM 1345 C C . VAL A 1 167 ? -10.689 -8.844 -11.231 1.00 90.31 167 VAL A C 1
ATOM 1347 O O . VAL A 1 167 ? -11.422 -7.874 -11.105 1.00 90.31 167 VAL A O 1
ATOM 1350 N N . GLY A 1 168 ? -11.189 -10.077 -11.333 1.00 85.75 168 GLY A N 1
ATOM 1351 C CA . GLY A 1 168 ? -12.639 -10.310 -11.402 1.00 85.75 168 GLY A CA 1
ATOM 1352 C C . GLY A 1 168 ? -13.388 -10.084 -10.080 1.00 85.75 168 GLY A C 1
ATOM 1353 O O . GLY A 1 168 ? -14.531 -9.639 -10.087 1.00 85.75 168 GLY A O 1
ATOM 1354 N N . LYS A 1 169 ? -12.764 -10.392 -8.933 1.00 91.81 169 LYS A N 1
ATOM 1355 C CA . LYS A 1 169 ? -13.387 -10.298 -7.598 1.00 91.81 169 LYS A CA 1
ATOM 1356 C C . LYS A 1 169 ? -12.499 -9.517 -6.642 1.00 91.81 169 LYS A C 1
ATOM 1358 O O . LYS A 1 169 ? -11.470 -10.036 -6.208 1.00 91.81 169 LYS A O 1
ATOM 1363 N N . TRP A 1 170 ? -12.914 -8.306 -6.283 1.00 95.38 170 TRP A N 1
ATOM 1364 C CA . TRP A 1 170 ? -12.134 -7.447 -5.402 1.00 95.38 170 TRP A CA 1
ATOM 1365 C C . TRP A 1 170 ? -12.965 -6.608 -4.433 1.00 95.38 170 TRP A C 1
ATOM 1367 O O . TRP A 1 170 ? -14.130 -6.308 -4.676 1.00 95.38 170 TRP A O 1
ATOM 1377 N N . TYR A 1 171 ? -12.312 -6.189 -3.354 1.00 97.50 171 TYR A N 1
ATOM 1378 C CA . TYR A 1 171 ? -12.750 -5.111 -2.478 1.00 97.50 171 TYR A CA 1
ATOM 1379 C C . TYR A 1 171 ? -11.680 -4.027 -2.431 1.00 97.50 171 TYR A C 1
ATOM 1381 O O . TYR A 1 171 ? -10.494 -4.351 -2.388 1.00 97.50 171 TYR A O 1
ATOM 1389 N N . VAL A 1 172 ? -12.085 -2.761 -2.395 1.00 97.75 172 VAL A N 1
ATOM 1390 C CA . VAL A 1 172 ? -11.188 -1.638 -2.091 1.00 97.75 172 VAL A CA 1
ATOM 1391 C C . VAL A 1 172 ? -11.604 -1.029 -0.763 1.00 97.75 172 VAL A C 1
ATOM 1393 O O . VAL A 1 172 ? -12.752 -0.626 -0.616 1.00 97.75 172 VAL A O 1
ATOM 1396 N N . VAL A 1 173 ? -10.679 -0.943 0.187 1.00 97.81 173 VAL A N 1
ATOM 1397 C CA . VAL A 1 173 ? -10.803 -0.070 1.357 1.00 97.81 173 VAL A CA 1
ATOM 1398 C C . VAL A 1 173 ? -10.221 1.285 0.962 1.00 97.81 173 VAL A C 1
ATOM 1400 O O . VAL A 1 173 ? -9.005 1.430 0.820 1.00 97.81 173 VAL A O 1
ATOM 1403 N N . ASP A 1 174 ? -11.109 2.244 0.706 1.00 97.62 174 ASP A N 1
ATOM 1404 C CA . ASP A 1 174 ? -10.782 3.563 0.162 1.00 97.62 174 ASP A CA 1
ATOM 1405 C C . ASP A 1 174 ? -10.608 4.589 1.292 1.00 97.62 174 ASP A C 1
ATOM 1407 O O . ASP A 1 174 ? -11.597 5.064 1.860 1.00 97.62 174 ASP A O 1
ATOM 1411 N N . LEU A 1 175 ? -9.348 4.935 1.581 1.00 96.31 175 LEU A N 1
ATOM 1412 C CA . LEU A 1 175 ? -8.922 5.948 2.561 1.00 96.31 175 LEU A CA 1
ATOM 1413 C C . LEU A 1 175 ? -8.472 7.270 1.909 1.00 96.31 175 LEU A C 1
ATOM 1415 O O . LEU A 1 175 ? -7.866 8.124 2.574 1.00 96.31 175 LEU A O 1
ATOM 1419 N N . THR A 1 176 ? -8.726 7.473 0.612 1.00 94.69 176 THR A N 1
ATOM 1420 C CA . THR A 1 176 ? -8.393 8.754 -0.032 1.00 94.69 176 THR A CA 1
ATOM 1421 C C . THR A 1 176 ? -9.291 9.865 0.520 1.00 94.69 176 THR A C 1
ATOM 1423 O O . THR A 1 176 ? -10.243 9.5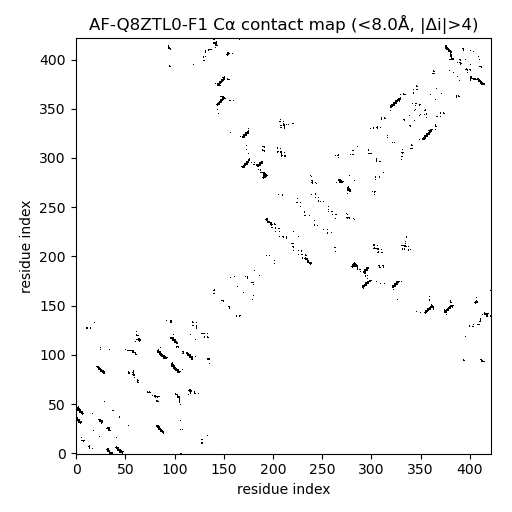92 1.242 1.00 94.69 176 THR A O 1
ATOM 1426 N N . GLU A 1 177 ? -8.992 11.143 0.306 1.00 90.44 177 GLU A N 1
ATOM 1427 C CA . GLU A 1 177 ? -9.845 12.215 0.861 1.00 90.44 177 GLU A CA 1
ATOM 1428 C C . GLU A 1 177 ? -11.125 12.407 0.044 1.00 90.44 177 GLU A C 1
ATOM 1430 O O . GLU A 1 177 ? -12.208 12.536 0.608 1.00 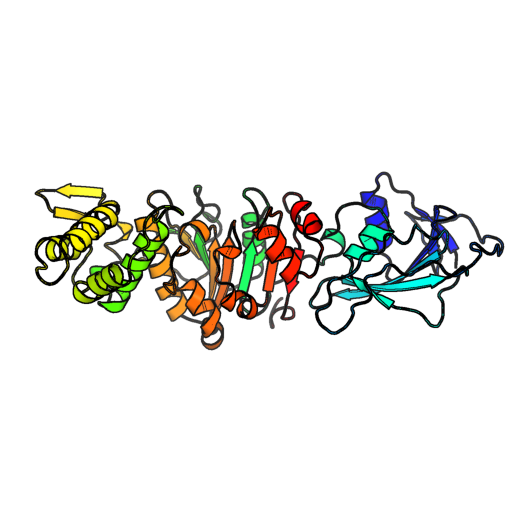90.44 177 GLU A O 1
ATOM 1435 N N . GLU A 1 178 ? -11.016 12.304 -1.278 1.00 90.19 178 GLU A N 1
ATOM 1436 C CA . GLU A 1 178 ? -12.114 12.572 -2.213 1.00 90.19 178 GLU A CA 1
ATOM 1437 C C . GLU A 1 178 ? -12.939 11.325 -2.569 1.00 90.19 178 GLU A C 1
ATOM 1439 O O . GLU A 1 178 ? -13.937 11.429 -3.275 1.00 90.19 178 GLU A O 1
ATOM 1444 N N . GLY A 1 179 ? -12.556 10.141 -2.077 1.00 92.25 179 GLY A N 1
ATOM 1445 C CA . GLY A 1 179 ? -13.218 8.888 -2.438 1.00 92.25 179 GLY A CA 1
ATOM 1446 C C . GLY A 1 179 ? -12.940 8.529 -3.890 1.00 92.25 179 GLY A C 1
ATOM 1447 O O . GLY A 1 179 ? -13.840 8.454 -4.723 1.00 92.25 179 GLY A O 1
ATOM 1448 N N . GLU A 1 180 ? -11.665 8.327 -4.214 1.00 94.56 180 GLU A N 1
ATOM 1449 C CA . GLU A 1 180 ? -11.224 8.200 -5.604 1.00 94.56 180 GLU A CA 1
ATOM 1450 C C . GLU A 1 180 ? -11.822 6.961 -6.284 1.00 94.56 180 GLU A C 1
ATOM 1452 O O . GLU A 1 180 ? -11.869 6.910 -7.513 1.00 94.56 180 GLU A O 1
ATOM 1457 N N . TYR A 1 181 ? -12.282 5.965 -5.527 1.00 96.50 181 TYR A N 1
ATOM 1458 C CA . TYR A 1 181 ? -12.861 4.733 -6.066 1.00 96.50 181 TYR A CA 1
ATOM 1459 C C . TYR A 1 181 ? -14.390 4.777 -6.166 1.00 96.50 181 TYR A C 1
ATOM 1461 O O . TYR A 1 181 ? -14.991 3.840 -6.695 1.00 96.50 181 TYR A O 1
ATOM 1469 N N . VAL A 1 182 ? -15.035 5.851 -5.702 1.00 93.56 182 VAL A N 1
ATOM 1470 C CA . VAL A 1 182 ? -16.489 6.018 -5.817 1.00 93.56 182 VAL A CA 1
ATOM 1471 C C . VAL A 1 182 ? -16.905 5.979 -7.291 1.00 93.56 182 VAL A C 1
ATOM 1473 O O . VAL A 1 182 ? -16.283 6.595 -8.154 1.00 93.56 182 VAL A O 1
ATOM 1476 N N . GLY A 1 183 ? -17.949 5.201 -7.587 1.00 92.19 183 GLY A N 1
ATOM 1477 C CA . GLY A 1 183 ? -18.449 4.990 -8.950 1.00 92.19 183 GLY A CA 1
ATOM 1478 C C . GLY A 1 183 ? -17.744 3.878 -9.733 1.00 92.19 183 GLY A C 1
ATOM 1479 O O . GLY A 1 183 ? -18.201 3.533 -10.819 1.00 92.19 183 GLY A O 1
ATOM 1480 N N . LEU A 1 184 ? -16.675 3.274 -9.196 1.00 94.88 184 LEU A N 1
ATOM 1481 C CA . LEU A 1 184 ? -16.000 2.138 -9.840 1.00 94.88 184 LEU A CA 1
ATOM 1482 C C . LEU A 1 184 ? -16.757 0.810 -9.644 1.00 94.88 184 LEU A C 1
ATOM 1484 O O . LEU A 1 184 ? -16.642 -0.092 -10.471 1.00 94.88 184 LEU A O 1
ATOM 1488 N N . ALA A 1 185 ? -17.501 0.683 -8.543 1.00 95.31 185 ALA A N 1
ATOM 1489 C CA . ALA A 1 185 ? -18.349 -0.459 -8.202 1.00 95.31 185 ALA A CA 1
ATOM 1490 C C . ALA A 1 185 ? -19.391 -0.047 -7.140 1.00 95.31 185 ALA A C 1
ATOM 1492 O O . ALA A 1 185 ? -19.517 1.138 -6.832 1.00 95.31 185 ALA A O 1
ATOM 1493 N N . ALA A 1 186 ? -20.125 -1.009 -6.565 1.00 96.44 186 ALA A N 1
ATOM 1494 C CA . ALA A 1 186 ? -21.018 -0.738 -5.438 1.00 96.44 186 ALA A CA 1
ATOM 1495 C C . ALA A 1 186 ? -20.223 -0.149 -4.260 1.00 96.44 186 ALA A C 1
ATOM 1497 O O . ALA A 1 186 ? -19.248 -0.753 -3.808 1.00 96.44 186 ALA A O 1
ATOM 1498 N N . THR A 1 187 ? -20.641 1.018 -3.770 1.00 97.19 187 THR A N 1
ATOM 1499 C CA . THR A 1 187 ? -19.963 1.732 -2.682 1.00 97.19 187 THR A CA 1
ATOM 1500 C C . THR A 1 187 ? -20.801 1.691 -1.413 1.00 97.19 187 THR A C 1
ATOM 1502 O O . THR A 1 187 ? -21.994 1.986 -1.444 1.00 97.19 187 THR A O 1
ATOM 1505 N N . VAL A 1 188 ? -20.159 1.367 -0.292 1.00 97.06 188 VAL A N 1
ATOM 1506 C CA . VAL A 1 188 ? -20.740 1.450 1.053 1.00 97.06 188 VAL A CA 1
ATOM 1507 C C . VAL A 1 188 ? -19.799 2.203 1.987 1.00 97.06 188 VAL A C 1
ATOM 1509 O O . VAL A 1 188 ? -18.580 2.127 1.838 1.00 97.06 188 VAL A O 1
ATOM 1512 N N . GLU A 1 189 ? -20.358 2.903 2.971 1.00 96.94 189 GLU A N 1
ATOM 1513 C CA . GLU A 1 189 ? -19.571 3.486 4.059 1.00 96.94 189 GLU A CA 1
ATOM 1514 C C . GLU A 1 189 ? -19.134 2.388 5.032 1.00 96.94 189 GLU A C 1
ATOM 1516 O O . GLU A 1 189 ? -19.939 1.574 5.490 1.00 96.94 189 GLU A O 1
ATOM 1521 N N . GLY A 1 190 ? -17.842 2.359 5.340 1.00 96.88 190 GLY A N 1
ATOM 1522 C CA . GLY A 1 190 ? -17.252 1.425 6.281 1.00 96.88 190 GLY A CA 1
ATOM 1523 C C . GLY A 1 190 ? -17.717 1.708 7.702 1.00 96.88 190 GLY A C 1
ATOM 1524 O O . GLY A 1 190 ? -17.726 2.849 8.164 1.00 96.88 190 GLY A O 1
ATOM 1525 N N . SER A 1 191 ? -18.068 0.647 8.418 1.00 97.06 191 SER A N 1
ATOM 1526 C CA . SER A 1 191 ? -18.440 0.724 9.822 1.00 97.06 191 SER A CA 1
ATOM 1527 C C . SER A 1 191 ? -18.217 -0.613 10.530 1.00 97.06 191 SER A C 1
ATOM 1529 O O . SER A 1 191 ? -18.212 -1.685 9.912 1.00 97.06 191 SER A O 1
ATOM 1531 N N . VAL A 1 192 ? -18.000 -0.543 11.837 1.00 96.81 192 VAL A N 1
ATOM 1532 C CA . VAL A 1 192 ? -17.759 -1.679 12.726 1.00 96.81 192 VAL A CA 1
ATOM 1533 C C . VAL A 1 192 ? -18.583 -1.465 13.986 1.00 96.81 192 VAL A C 1
ATOM 1535 O O . VAL A 1 192 ? -18.468 -0.422 14.611 1.00 96.81 192 VAL A O 1
ATOM 1538 N N . ASP A 1 193 ? -19.377 -2.445 14.392 1.00 95.81 193 ASP A N 1
ATOM 1539 C CA . ASP A 1 193 ? -20.015 -2.466 15.701 1.00 95.81 193 ASP A CA 1
ATOM 1540 C C . ASP A 1 193 ? -19.019 -3.000 16.730 1.00 95.81 193 ASP A C 1
ATOM 1542 O O . ASP A 1 193 ? -18.833 -4.213 16.875 1.00 95.81 193 ASP A O 1
ATOM 1546 N N . LEU A 1 194 ? -18.380 -2.083 17.460 1.00 94.75 194 LEU A N 1
ATOM 1547 C CA . LEU A 1 194 ? -17.413 -2.442 18.491 1.00 94.75 194 LEU A CA 1
ATOM 1548 C C . LEU A 1 194 ? -18.036 -3.302 19.593 1.00 94.75 194 LEU A C 1
ATOM 1550 O O . LEU A 1 194 ? -17.361 -4.198 20.090 1.00 94.75 194 LEU A O 1
ATOM 1554 N N . ALA A 1 195 ? -19.307 -3.096 19.947 1.00 93.81 195 ALA A N 1
ATOM 1555 C CA . ALA A 1 195 ? -19.959 -3.855 21.013 1.00 93.81 195 ALA A CA 1
ATOM 1556 C C . ALA A 1 195 ? -20.195 -5.326 20.625 1.00 93.81 195 ALA A C 1
ATOM 1558 O O . ALA A 1 195 ? -20.208 -6.200 21.497 1.00 93.81 195 ALA A O 1
ATOM 1559 N N . SER A 1 196 ? -20.332 -5.624 19.328 1.00 93.62 196 SER A N 1
ATOM 1560 C CA . SER A 1 196 ? -20.502 -6.999 18.834 1.00 93.62 196 SER A CA 1
ATOM 1561 C C . SER A 1 196 ? -19.233 -7.856 18.938 1.00 93.62 196 SER A C 1
ATOM 1563 O O . SER A 1 196 ? -19.327 -9.086 19.051 1.00 93.62 196 SER A O 1
ATOM 1565 N N . LEU A 1 197 ? -18.060 -7.213 18.914 1.00 92.94 197 LEU A N 1
ATOM 1566 C CA . LEU A 1 197 ? -16.749 -7.857 18.878 1.00 92.94 197 LEU A CA 1
ATOM 1567 C C . LEU A 1 197 ? -16.398 -8.521 20.213 1.00 92.94 197 LEU A C 1
ATOM 1569 O O . LEU A 1 197 ? -16.869 -8.129 21.282 1.00 92.94 197 LEU A O 1
ATOM 1573 N N . ASN A 1 198 ? -15.531 -9.533 20.163 1.00 92.12 198 ASN A N 1
ATOM 1574 C CA . ASN A 1 198 ? -14.972 -10.099 21.388 1.00 92.12 198 ASN A CA 1
ATOM 1575 C C . ASN A 1 198 ? -13.910 -9.164 22.006 1.00 92.12 198 ASN A C 1
ATOM 1577 O O . ASN A 1 198 ? -13.426 -8.235 21.361 1.00 92.12 198 ASN A O 1
ATOM 1581 N N . ALA A 1 199 ? -13.535 -9.431 23.259 1.00 89.50 199 ALA A N 1
ATOM 1582 C CA . ALA A 1 199 ? -12.579 -8.617 24.013 1.00 89.50 199 ALA A CA 1
ATOM 1583 C C . ALA A 1 199 ? -11.231 -8.425 23.291 1.00 89.50 199 ALA A C 1
ATOM 1585 O O . ALA A 1 199 ? -10.694 -7.320 23.256 1.00 89.50 199 ALA A O 1
ATOM 1586 N N . GLU A 1 200 ? -10.689 -9.483 22.684 1.00 89.25 200 GLU A N 1
ATOM 1587 C CA . GLU A 1 200 ? -9.398 -9.419 21.993 1.00 89.25 200 GLU A CA 1
ATOM 1588 C C . GLU A 1 200 ? -9.473 -8.575 20.718 1.00 89.25 200 GLU A C 1
ATOM 1590 O O . GLU A 1 200 ? -8.586 -7.762 20.459 1.00 89.25 200 GLU A O 1
ATOM 1595 N N . GLU A 1 201 ? -10.543 -8.737 19.937 1.00 91.50 201 GLU A N 1
ATOM 1596 C CA . GLU A 1 201 ? -10.795 -7.967 18.719 1.00 91.50 201 GLU A CA 1
ATOM 1597 C C . GLU A 1 201 ? -11.011 -6.487 19.035 1.00 91.50 201 GLU A C 1
ATOM 1599 O O . GLU A 1 201 ? -10.406 -5.633 18.388 1.00 91.50 201 GLU A O 1
ATOM 1604 N N . GLN A 1 202 ? -11.806 -6.181 20.062 1.00 92.81 202 GLN A N 1
ATOM 1605 C CA . GLN A 1 202 ? -11.983 -4.814 20.549 1.00 92.81 202 GLN A CA 1
ATOM 1606 C C . GLN A 1 202 ? -10.648 -4.198 20.974 1.00 92.81 202 GLN A C 1
ATOM 1608 O O . GLN A 1 202 ? -10.271 -3.138 20.474 1.00 92.81 202 GLN A O 1
ATOM 1613 N N . ALA A 1 203 ? -9.910 -4.869 21.866 1.00 90.44 203 ALA A N 1
ATOM 1614 C CA . ALA A 1 203 ? -8.632 -4.373 22.369 1.00 90.44 203 ALA A CA 1
ATOM 1615 C C . ALA A 1 203 ? -7.632 -4.140 21.231 1.00 90.44 203 ALA A C 1
ATOM 1617 O O . ALA A 1 203 ? -6.927 -3.127 21.234 1.00 90.44 203 ALA A O 1
ATOM 1618 N N . LEU A 1 204 ? -7.592 -5.038 20.241 1.00 90.56 204 LEU A N 1
ATOM 1619 C CA . LEU A 1 204 ? -6.763 -4.882 19.050 1.00 90.56 204 LEU A CA 1
ATOM 1620 C C . LEU A 1 204 ? -7.163 -3.640 18.249 1.00 90.56 204 LEU A C 1
ATOM 1622 O O . LEU A 1 204 ? -6.295 -2.826 17.944 1.00 90.56 204 LEU A O 1
ATOM 1626 N N . LEU A 1 205 ? -8.448 -3.463 17.929 1.00 93.81 205 LEU A N 1
ATOM 1627 C CA . LEU A 1 205 ? -8.891 -2.315 17.137 1.00 93.81 205 LEU A CA 1
ATOM 1628 C C . LEU A 1 205 ? -8.642 -0.987 17.854 1.00 93.81 205 LEU A C 1
ATOM 1630 O O . LEU A 1 205 ? -8.117 -0.065 17.232 1.00 93.81 205 LEU A O 1
ATOM 1634 N N . TYR A 1 206 ? -8.920 -0.899 19.159 1.00 92.50 206 TYR A N 1
ATOM 1635 C CA . TYR A 1 206 ? -8.578 0.290 19.945 1.00 92.50 206 TYR A CA 1
ATOM 1636 C C . TYR A 1 206 ? -7.072 0.554 19.935 1.00 92.50 206 TYR A C 1
ATOM 1638 O O . TYR A 1 206 ? -6.645 1.687 19.724 1.00 92.50 206 TYR A O 1
ATOM 1646 N N . SER A 1 207 ? -6.260 -0.493 20.092 1.00 89.44 207 SER A N 1
ATOM 1647 C CA . SER A 1 207 ? -4.800 -0.371 20.054 1.00 89.44 207 SER A CA 1
ATOM 1648 C C . SER A 1 207 ? -4.300 0.135 18.702 1.00 89.44 207 SER A C 1
ATOM 1650 O O . SER A 1 207 ? -3.455 1.025 18.667 1.00 89.44 207 SER A O 1
ATOM 1652 N N . LEU A 1 208 ? -4.830 -0.393 17.595 1.00 89.81 208 LEU A N 1
ATOM 1653 C CA . LEU A 1 208 ? -4.480 0.034 16.237 1.00 89.81 208 LEU A CA 1
ATOM 1654 C C . LEU A 1 208 ? -4.921 1.472 15.967 1.00 89.81 208 LEU A C 1
ATOM 1656 O O . LEU A 1 208 ? -4.148 2.257 15.422 1.00 89.81 208 LEU A O 1
ATOM 1660 N N . GLY A 1 209 ? -6.125 1.832 16.409 1.00 90.88 209 GLY A N 1
ATOM 1661 C CA . GLY A 1 209 ? -6.634 3.192 16.327 1.00 90.88 209 GLY A CA 1
ATOM 1662 C C . GLY A 1 209 ? -5.729 4.195 17.037 1.00 90.88 209 GLY A C 1
ATOM 1663 O O . GLY A 1 209 ? -5.310 5.190 16.448 1.00 90.88 209 GLY A O 1
ATOM 1664 N N . VAL A 1 210 ? -5.369 3.906 18.289 1.00 88.25 210 VAL A N 1
ATOM 1665 C CA . VAL A 1 210 ? -4.459 4.759 19.063 1.00 88.25 210 VAL A CA 1
ATOM 1666 C C . VAL A 1 210 ? -3.051 4.759 18.451 1.00 88.25 210 VAL A C 1
ATOM 1668 O O . VAL A 1 210 ? -2.399 5.798 18.414 1.00 88.25 210 VAL A O 1
ATOM 1671 N N . ALA A 1 211 ? -2.571 3.627 17.930 1.00 85.19 211 ALA A N 1
ATOM 1672 C CA . ALA A 1 211 ? -1.261 3.539 17.282 1.00 85.19 211 ALA A CA 1
ATOM 1673 C C . ALA A 1 211 ? -1.171 4.352 15.979 1.00 85.19 211 ALA A C 1
ATOM 1675 O O . ALA A 1 211 ? -0.087 4.834 15.647 1.00 85.19 211 ALA A O 1
ATOM 1676 N N . ALA A 1 212 ? -2.281 4.514 15.253 1.00 84.19 212 ALA A N 1
ATOM 1677 C CA . ALA A 1 212 ? -2.338 5.312 14.030 1.00 84.19 212 ALA A CA 1
ATOM 1678 C C . ALA A 1 212 ? -2.290 6.828 14.307 1.00 84.19 212 ALA A C 1
ATOM 1680 O O . ALA A 1 212 ? -1.781 7.588 13.484 1.00 84.19 212 ALA A O 1
ATOM 1681 N N . THR A 1 213 ? -2.767 7.282 15.475 1.00 82.88 213 THR A N 1
ATOM 1682 C CA . THR A 1 213 ? -2.772 8.713 15.837 1.00 82.88 213 THR A CA 1
ATOM 1683 C C . THR A 1 213 ? -1.478 9.206 16.479 1.00 82.88 213 THR A C 1
ATOM 1685 O O . THR A 1 213 ? -1.232 10.410 16.498 1.00 82.88 213 THR A O 1
ATOM 1688 N N . VAL A 1 214 ? -0.619 8.308 16.969 1.00 74.06 214 VAL A N 1
ATOM 1689 C CA . VAL A 1 214 ? 0.638 8.675 17.643 1.00 74.06 214 VAL A CA 1
ATOM 1690 C C . VAL A 1 214 ? 1.584 9.367 16.656 1.00 74.06 214 VAL A C 1
ATOM 1692 O O . VAL A 1 214 ? 2.040 8.772 15.682 1.00 74.06 214 VAL A O 1
ATOM 1695 N N . GLY A 1 215 ? 1.910 10.640 16.890 1.00 59.53 215 GLY A N 1
ATOM 1696 C CA . GLY A 1 215 ? 2.948 11.358 16.140 1.00 59.53 215 GLY A CA 1
ATOM 1697 C C . GLY A 1 215 ? 4.333 10.715 16.301 1.00 59.53 215 GLY A C 1
ATOM 1698 O O . GLY A 1 215 ? 4.607 10.084 17.314 1.00 59.53 215 GLY A O 1
ATOM 1699 N N . ALA A 1 216 ? 5.263 10.951 15.366 1.00 45.16 216 ALA A N 1
ATOM 1700 C CA . ALA A 1 216 ? 6.652 10.457 15.455 1.00 45.16 216 ALA A CA 1
ATOM 1701 C C . ALA A 1 216 ? 7.426 10.918 16.719 1.00 45.16 216 ALA A C 1
ATOM 1703 O O . ALA A 1 216 ? 8.553 10.487 16.943 1.00 45.16 216 ALA A O 1
ATOM 1704 N N . ARG A 1 217 ? 6.843 11.822 17.521 1.00 38.75 217 ARG A N 1
ATOM 1705 C CA . ARG A 1 217 ? 7.407 12.383 18.759 1.00 38.75 217 ARG A CA 1
ATOM 1706 C C . ARG A 1 217 ? 6.558 12.125 20.008 1.00 38.75 217 ARG A C 1
ATOM 1708 O O . ARG A 1 217 ? 6.959 12.545 21.088 1.00 38.75 217 ARG A O 1
ATOM 1715 N N . GLU A 1 218 ? 5.400 11.481 19.884 1.00 51.91 218 GLU A N 1
ATOM 1716 C CA . GLU A 1 218 ? 4.584 11.137 21.049 1.00 51.91 218 GLU A CA 1
ATOM 1717 C C . GLU A 1 218 ? 5.020 9.795 21.626 1.00 51.91 218 GLU A C 1
ATOM 1719 O O . GLU A 1 218 ? 5.382 8.874 20.892 1.00 51.91 218 GLU A O 1
ATOM 1724 N N . ALA A 1 219 ? 4.973 9.678 22.955 1.00 47.28 219 ALA A N 1
ATOM 1725 C CA . ALA A 1 219 ? 5.226 8.409 23.612 1.00 47.28 219 ALA A CA 1
ATOM 1726 C C . ALA A 1 219 ? 4.258 7.354 23.053 1.00 47.28 219 ALA A C 1
ATOM 1728 O O . ALA A 1 219 ? 3.037 7.547 23.024 1.00 47.28 219 ALA A O 1
ATOM 1729 N N . ALA A 1 220 ? 4.852 6.262 22.576 1.00 53.97 220 ALA A N 1
ATOM 1730 C CA . ALA A 1 220 ? 4.183 5.067 22.101 1.00 53.97 220 ALA A CA 1
ATOM 1731 C C . ALA A 1 220 ? 3.016 4.649 23.004 1.00 53.97 220 ALA A C 1
ATOM 1733 O O . ALA A 1 220 ? 3.053 4.876 24.215 1.00 53.97 220 ALA A O 1
ATOM 1734 N N . VAL A 1 221 ? 2.033 3.944 22.431 1.00 61.62 221 VAL A N 1
ATOM 1735 C CA . VAL A 1 221 ? 1.164 3.085 23.239 1.00 61.62 221 VAL A CA 1
ATOM 1736 C C . VAL A 1 221 ? 2.075 2.116 23.979 1.00 61.62 221 VAL A C 1
ATOM 1738 O O . VAL A 1 221 ? 2.696 1.252 23.358 1.00 61.62 221 VAL A O 1
ATOM 1741 N N . SER A 1 222 ? 2.235 2.308 25.284 1.00 68.81 222 SER A N 1
ATOM 1742 C CA . SER A 1 222 ? 3.109 1.454 26.080 1.00 68.81 222 SER A CA 1
ATOM 1743 C C . SER A 1 222 ? 2.509 0.049 26.162 1.00 68.81 222 SER A C 1
ATOM 1745 O O . SER A 1 222 ? 1.294 -0.133 26.056 1.00 68.81 222 SER A O 1
ATOM 1747 N N . ALA A 1 223 ? 3.339 -0.971 26.399 1.00 72.06 223 ALA A N 1
ATOM 1748 C CA . ALA A 1 223 ? 2.838 -2.325 26.659 1.00 72.06 223 ALA A CA 1
ATOM 1749 C C . ALA A 1 223 ? 1.805 -2.344 27.807 1.00 72.06 223 ALA A C 1
ATOM 1751 O O . ALA A 1 223 ? 0.871 -3.141 27.789 1.00 72.06 223 ALA A O 1
ATOM 1752 N N . VAL A 1 224 ? 1.935 -1.410 28.758 1.00 77.75 224 VAL A N 1
ATOM 1753 C CA . VAL A 1 224 ? 0.989 -1.185 29.860 1.00 77.75 224 VAL A CA 1
ATOM 1754 C C . VAL A 1 224 ? -0.361 -0.679 29.350 1.00 77.75 224 VAL A C 1
ATOM 1756 O O . VAL A 1 224 ? -1.392 -1.204 29.752 1.00 77.75 224 VAL A O 1
ATOM 1759 N N . GLN A 1 225 ? -0.379 0.289 28.430 1.00 80.81 225 GLN A N 1
ATOM 1760 C CA . GLN A 1 225 ? -1.614 0.785 27.811 1.00 80.81 225 GLN A CA 1
ATOM 1761 C C . GLN A 1 225 ? -2.319 -0.300 26.985 1.00 80.81 225 GLN A C 1
ATOM 1763 O O . GLN A 1 225 ? -3.539 -0.428 27.055 1.00 80.81 225 GLN A O 1
ATOM 1768 N N . LEU A 1 226 ? -1.564 -1.129 26.258 1.00 76.69 226 LEU A N 1
ATOM 1769 C CA . LEU A 1 226 ? -2.125 -2.272 25.530 1.00 76.69 226 LEU A CA 1
ATOM 1770 C C . LEU A 1 226 ? -2.699 -3.334 26.486 1.00 76.69 226 LEU A C 1
ATOM 1772 O O . LEU A 1 226 ? -3.779 -3.871 26.245 1.00 76.69 226 LEU A O 1
ATOM 1776 N N . GLY A 1 227 ? -1.991 -3.627 27.582 1.00 81.00 227 GLY A N 1
ATOM 1777 C CA . GLY A 1 227 ? -2.469 -4.522 28.638 1.00 81.00 227 GLY A CA 1
ATOM 1778 C C . GLY A 1 227 ? -3.755 -4.012 29.291 1.00 81.00 227 GLY A C 1
ATOM 1779 O O . GLY A 1 227 ? -4.705 -4.775 29.436 1.00 81.00 227 GLY A O 1
ATOM 1780 N N . ALA A 1 228 ? -3.822 -2.713 29.587 1.00 86.38 228 ALA A N 1
ATOM 1781 C CA . ALA A 1 228 ? -5.012 -2.053 30.118 1.00 86.38 228 ALA A CA 1
ATOM 1782 C C . ALA A 1 228 ? -6.225 -2.211 29.186 1.00 86.38 228 ALA A C 1
ATOM 1784 O O . ALA A 1 228 ? -7.292 -2.620 29.636 1.00 86.38 228 ALA A O 1
ATOM 1785 N N . LEU A 1 229 ? -6.059 -1.979 27.878 1.00 88.31 229 LEU A N 1
ATOM 1786 C CA . LEU A 1 229 ? -7.145 -2.180 26.909 1.00 88.31 229 LEU A CA 1
ATOM 1787 C C . LEU A 1 229 ? -7.646 -3.628 26.890 1.00 88.31 229 LEU A C 1
ATOM 1789 O O . LEU A 1 229 ? -8.848 -3.844 26.798 1.00 88.31 229 LEU A O 1
ATOM 1793 N N . LYS A 1 230 ? -6.755 -4.618 27.021 1.00 85.50 230 LYS A N 1
ATOM 1794 C CA . LYS A 1 230 ? -7.145 -6.036 27.087 1.00 85.50 230 LYS A CA 1
ATOM 1795 C C . LYS A 1 230 ? -7.910 -6.401 28.361 1.00 85.50 230 LYS A C 1
ATOM 1797 O O . LYS A 1 230 ? -8.761 -7.279 28.303 1.00 85.50 230 LYS A O 1
ATOM 1802 N N . LEU A 1 231 ? -7.608 -5.759 29.491 1.00 86.81 231 LEU A N 1
ATOM 1803 C CA . LEU A 1 231 ? -8.313 -5.990 30.759 1.00 86.81 231 LEU A CA 1
ATOM 1804 C C . LEU A 1 231 ? -9.739 -5.419 30.742 1.00 86.81 231 LEU A C 1
ATOM 1806 O O . LEU A 1 231 ? -10.653 -6.002 31.333 1.00 86.81 231 LEU A O 1
ATOM 1810 N N . LEU A 1 232 ? -9.919 -4.285 30.059 1.00 88.25 232 LEU A N 1
ATOM 1811 C CA . LEU A 1 232 ? -11.187 -3.555 30.021 1.00 88.25 232 LEU A CA 1
ATOM 1812 C C . LEU A 1 232 ? -12.095 -3.953 28.859 1.00 88.25 232 LEU A C 1
ATOM 1814 O O . LEU A 1 232 ? -13.315 -3.908 29.002 1.00 88.25 232 LEU A O 1
ATOM 1818 N N . ALA A 1 233 ? -11.529 -4.339 27.714 1.00 87.25 233 ALA A N 1
ATOM 1819 C CA . ALA A 1 233 ? -12.310 -4.745 26.554 1.00 87.25 233 ALA A CA 1
ATOM 1820 C C . ALA A 1 233 ? -13.149 -5.987 26.873 1.00 87.25 233 ALA A C 1
ATOM 1822 O O . ALA A 1 233 ? -12.641 -6.995 27.369 1.00 87.25 233 ALA A O 1
ATOM 1823 N N . ARG A 1 234 ? -14.451 -5.922 26.588 1.00 87.25 234 ARG A N 1
ATOM 1824 C CA . ARG A 1 234 ? -15.422 -6.979 26.888 1.00 87.25 234 ARG A CA 1
ATOM 1825 C C . ARG A 1 234 ? -16.540 -6.937 25.856 1.00 87.25 234 ARG A C 1
ATOM 1827 O O . ARG A 1 234 ? -17.024 -5.872 25.487 1.00 87.25 234 ARG A O 1
ATOM 1834 N N . ARG A 1 235 ? -16.996 -8.111 25.416 1.00 83.38 235 ARG A N 1
ATOM 1835 C CA . ARG A 1 235 ? -18.131 -8.207 24.488 1.00 83.38 235 ARG A CA 1
ATOM 1836 C C . ARG A 1 235 ? -19.369 -7.532 25.087 1.00 83.38 235 ARG A C 1
ATOM 1838 O O . ARG A 1 235 ? -19.636 -7.688 26.275 1.00 83.38 235 ARG A O 1
ATOM 1845 N N . GLY A 1 236 ? -20.123 -6.813 24.261 1.00 82.88 236 GLY A N 1
ATOM 1846 C CA . GLY A 1 236 ? -21.269 -6.001 24.680 1.00 82.88 236 GLY A CA 1
ATOM 1847 C C . GLY A 1 236 ? -20.888 -4.599 25.166 1.00 82.88 236 GLY A C 1
ATOM 1848 O O . GLY A 1 236 ? -21.755 -3.735 25.248 1.00 82.88 236 GLY A O 1
ATOM 1849 N N . LEU A 1 237 ? -19.603 -4.344 25.430 1.00 87.81 237 LEU A N 1
ATOM 1850 C CA . LEU A 1 237 ? -19.089 -3.034 25.809 1.00 87.81 237 LEU A CA 1
ATOM 1851 C C . LEU A 1 237 ? -18.654 -2.270 24.547 1.00 87.81 237 LEU A C 1
ATOM 1853 O O . LEU A 1 237 ? -17.676 -2.633 23.896 1.00 87.81 237 LEU A O 1
ATOM 1857 N N . GLY A 1 238 ? -19.397 -1.229 24.169 1.00 90.44 238 GLY A N 1
ATOM 1858 C CA . GLY A 1 238 ? -18.984 -0.291 23.118 1.00 90.44 238 GLY A CA 1
ATOM 1859 C C . GLY A 1 238 ? -17.956 0.734 23.616 1.00 90.44 238 GLY A C 1
ATOM 1860 O O . GLY A 1 238 ? -17.468 0.646 24.741 1.00 90.44 238 GLY A O 1
ATOM 1861 N N . LEU A 1 239 ? -17.660 1.749 22.797 1.00 94.19 239 LEU A N 1
ATOM 1862 C CA . LEU A 1 239 ? -16.722 2.822 23.161 1.00 94.19 239 LEU A CA 1
ATOM 1863 C C . LEU A 1 239 ? -17.137 3.570 24.440 1.00 94.19 239 LEU A C 1
ATOM 1865 O O . LEU A 1 239 ? -16.295 3.805 25.299 1.00 94.19 239 LEU A O 1
ATOM 1869 N N . ASP A 1 240 ? -18.422 3.909 24.581 1.00 93.81 240 ASP A N 1
ATOM 1870 C CA . ASP A 1 240 ? -18.941 4.607 25.766 1.00 93.81 240 ASP A CA 1
ATOM 1871 C C . ASP A 1 240 ? -18.712 3.792 27.048 1.00 93.81 240 ASP A C 1
ATOM 1873 O O . ASP A 1 240 ? -18.086 4.269 27.991 1.00 93.81 240 ASP A O 1
ATOM 1877 N N . GLY A 1 241 ? -19.104 2.514 27.037 1.00 92.56 241 GLY A N 1
ATOM 1878 C CA . GLY A 1 241 ? -18.884 1.619 28.172 1.00 92.56 241 GLY A CA 1
ATOM 1879 C C . GLY A 1 241 ? -17.402 1.435 28.514 1.00 92.56 241 GLY A C 1
ATOM 1880 O O . GLY A 1 241 ? -17.051 1.404 29.689 1.00 92.56 241 GLY A O 1
ATOM 1881 N N . LEU A 1 242 ? -16.514 1.372 27.513 1.00 93.75 242 LEU A N 1
ATOM 1882 C CA . LEU A 1 242 ? -15.067 1.295 27.749 1.00 93.75 242 LEU A CA 1
ATOM 1883 C C . LEU A 1 242 ? -14.529 2.557 28.432 1.00 93.75 242 LEU A C 1
ATOM 1885 O O . LEU A 1 242 ? -13.685 2.461 29.321 1.00 93.75 242 LEU A O 1
ATOM 1889 N N . LEU A 1 243 ? -14.992 3.734 28.011 1.00 94.38 243 LEU A N 1
ATOM 1890 C CA . LEU A 1 243 ? -14.581 5.010 28.596 1.00 94.38 243 LEU A CA 1
ATOM 1891 C C . LEU A 1 243 ? -15.068 5.160 30.044 1.00 94.38 243 LEU A C 1
ATOM 1893 O O . LEU A 1 243 ? -14.328 5.694 30.870 1.00 94.38 243 LEU A O 1
ATOM 1897 N N . GLU A 1 244 ? -16.255 4.645 30.366 1.00 93.19 244 GLU A N 1
ATOM 1898 C CA . GLU A 1 244 ? -16.754 4.582 31.745 1.00 93.19 244 GLU A CA 1
ATOM 1899 C C . GLU A 1 244 ? -15.915 3.633 32.611 1.00 93.19 244 GLU A C 1
ATOM 1901 O O . GLU A 1 244 ? -15.430 4.036 33.668 1.00 93.19 244 GLU A O 1
ATOM 1906 N N . GLU A 1 245 ? -15.644 2.417 32.131 1.00 92.00 245 GLU A N 1
ATOM 1907 C CA . GLU A 1 245 ? -14.776 1.454 32.825 1.00 92.00 245 GLU A CA 1
ATOM 1908 C C . GLU A 1 245 ? -13.362 2.023 33.046 1.00 92.00 245 GLU A C 1
ATOM 1910 O O . GLU A 1 245 ? -12.789 1.900 34.131 1.00 92.00 245 GLU A O 1
ATOM 1915 N N . LEU A 1 246 ? -12.813 2.741 32.058 1.00 91.56 246 LEU A N 1
ATOM 1916 C CA . LEU A 1 246 ? -11.532 3.444 32.185 1.00 91.56 246 LEU A CA 1
ATOM 1917 C C . LEU A 1 246 ? -11.530 4.477 33.321 1.00 91.56 246 LEU A C 1
ATOM 1919 O O . LEU A 1 246 ? -10.488 4.681 33.938 1.00 91.56 246 LEU A O 1
ATOM 1923 N N . ARG A 1 247 ? -12.653 5.134 33.634 1.00 89.25 247 ARG A N 1
ATOM 1924 C CA . ARG A 1 247 ? -12.720 6.111 34.739 1.00 89.25 247 ARG A CA 1
ATOM 1925 C C . ARG A 1 247 ? -12.670 5.436 36.108 1.00 89.25 247 ARG A C 1
ATOM 1927 O O . ARG A 1 247 ? -12.110 6.006 37.048 1.00 89.25 247 ARG A O 1
ATOM 1934 N N . THR A 1 248 ? -13.201 4.222 36.225 1.00 89.12 248 THR A N 1
ATOM 1935 C CA . THR A 1 248 ? -13.393 3.534 37.512 1.00 89.12 248 THR A CA 1
ATOM 1936 C C . THR A 1 248 ? -12.405 2.400 37.781 1.00 89.12 248 THR A C 1
ATOM 1938 O O . THR A 1 248 ? -12.313 1.953 38.922 1.00 89.12 248 THR A O 1
ATOM 1941 N N . ALA A 1 249 ? -11.637 1.959 36.781 1.00 89.62 249 ALA A N 1
ATOM 1942 C CA . ALA A 1 249 ? -10.674 0.863 36.907 1.00 89.62 249 ALA A CA 1
ATOM 1943 C C . ALA A 1 249 ? -9.534 1.176 37.899 1.00 89.62 249 ALA A C 1
ATOM 1945 O O . ALA A 1 249 ? -8.558 1.845 37.563 1.00 89.62 249 ALA A O 1
ATOM 1946 N N . GLY A 1 250 ? -9.648 0.716 39.147 1.00 85.06 250 GLY A N 1
ATOM 1947 C CA . GLY A 1 250 ? -8.635 0.946 40.188 1.00 85.06 250 GLY A CA 1
ATOM 1948 C C . GLY A 1 250 ? -7.336 0.151 39.996 1.00 85.06 250 GLY A C 1
ATOM 1949 O O . GLY A 1 250 ? -6.303 0.504 40.556 1.00 85.06 250 GLY A O 1
ATOM 1950 N N . ASP A 1 251 ? -7.385 -0.901 39.186 1.00 87.00 251 ASP A N 1
ATOM 1951 C CA . ASP A 1 251 ? -6.297 -1.816 38.838 1.00 87.00 251 ASP A CA 1
ATOM 1952 C C . ASP A 1 251 ? -5.363 -1.279 37.738 1.00 87.00 251 ASP A C 1
ATOM 1954 O O . ASP A 1 251 ? -4.271 -1.813 37.533 1.00 87.00 251 ASP A O 1
ATOM 1958 N N . ILE A 1 252 ? -5.746 -0.192 37.059 1.00 89.00 252 ILE A N 1
ATOM 1959 C CA . ILE A 1 252 ? -4.933 0.448 36.018 1.00 89.00 252 ILE A CA 1
ATOM 1960 C C . ILE A 1 252 ? -4.350 1.770 36.551 1.00 89.00 252 ILE A C 1
ATOM 1962 O O . ILE A 1 252 ? -5.091 2.606 37.082 1.00 89.00 252 ILE A O 1
ATOM 1966 N N . PRO A 1 253 ? -3.035 2.029 36.371 1.00 89.81 253 PRO A N 1
ATOM 1967 C CA . PRO A 1 253 ? -2.407 3.268 36.827 1.00 89.81 253 PRO A CA 1
ATOM 1968 C C . PRO A 1 253 ? -3.148 4.517 36.336 1.00 89.81 253 PRO A C 1
ATOM 1970 O O . PRO A 1 253 ? -3.469 4.620 35.152 1.00 89.81 253 PRO A O 1
ATOM 1973 N N . GLN A 1 254 ? -3.369 5.496 37.219 1.00 89.31 254 GLN A N 1
ATOM 1974 C CA . GLN A 1 254 ? -4.151 6.706 36.922 1.00 89.31 254 GLN A CA 1
ATOM 1975 C C . GLN A 1 254 ? -3.709 7.409 35.628 1.00 89.31 254 GLN A C 1
ATOM 1977 O O . GLN A 1 254 ? -4.531 7.634 34.746 1.00 89.31 254 GLN A O 1
ATOM 1982 N N . LEU A 1 255 ? -2.405 7.650 35.459 1.00 87.12 255 LEU A N 1
ATOM 1983 C CA . LEU A 1 255 ? -1.856 8.267 34.244 1.00 87.12 255 LEU A CA 1
ATOM 1984 C C . LEU A 1 255 ? -2.170 7.459 32.973 1.00 87.12 255 LEU A C 1
ATOM 1986 O O . LEU A 1 255 ? -2.404 8.025 31.910 1.00 87.12 255 LEU A O 1
ATOM 1990 N N . THR A 1 256 ? -2.193 6.125 33.064 1.00 87.88 256 THR A N 1
ATOM 1991 C CA . THR A 1 256 ? -2.553 5.261 31.928 1.00 87.88 256 THR A CA 1
ATOM 1992 C C . THR A 1 256 ? -4.025 5.433 31.562 1.00 87.88 256 THR A C 1
ATOM 1994 O O . THR A 1 256 ? -4.340 5.544 30.376 1.00 87.88 256 THR A O 1
ATOM 1997 N N . ARG A 1 257 ? -4.907 5.515 32.566 1.00 90.06 257 ARG A N 1
ATOM 1998 C CA . ARG A 1 257 ? -6.346 5.742 32.377 1.00 90.06 257 ARG A CA 1
ATOM 1999 C C . ARG A 1 257 ? -6.619 7.097 31.740 1.00 90.06 257 ARG A C 1
ATOM 2001 O O . ARG A 1 257 ? -7.311 7.149 30.733 1.00 90.06 257 ARG A O 1
ATOM 2008 N N . GLU A 1 258 ? -6.013 8.163 32.255 1.00 89.06 258 GLU A N 1
ATOM 2009 C CA . GLU A 1 258 ? -6.180 9.530 31.741 1.00 89.06 258 GLU A CA 1
ATOM 2010 C C . GLU A 1 258 ? -5.713 9.665 30.284 1.00 89.06 258 GLU A C 1
ATOM 2012 O O . GLU A 1 258 ? -6.416 10.248 29.452 1.00 89.06 258 GLU A O 1
ATOM 2017 N N . VAL A 1 259 ? -4.564 9.072 29.941 1.00 88.25 259 VAL A N 1
ATOM 2018 C CA . VAL A 1 259 ? -4.049 9.089 28.564 1.00 88.25 259 VAL A CA 1
ATOM 2019 C C . VAL A 1 259 ? -4.948 8.286 27.625 1.00 88.25 259 VAL A C 1
ATOM 2021 O O . VAL A 1 259 ? -5.307 8.790 26.561 1.00 88.25 259 VAL A O 1
ATOM 2024 N N . LEU A 1 260 ? -5.335 7.058 27.994 1.00 89.56 260 LEU A N 1
ATOM 2025 C CA . LEU A 1 260 ? -6.229 6.239 27.167 1.00 89.56 260 LEU A CA 1
ATOM 2026 C C . LEU A 1 260 ? -7.597 6.897 26.997 1.00 89.56 260 LEU A C 1
ATOM 2028 O O . LEU A 1 260 ? -8.097 6.954 25.877 1.00 89.56 260 LEU A O 1
ATOM 2032 N N . PHE A 1 261 ? -8.160 7.445 28.075 1.00 91.81 261 PHE A N 1
ATOM 2033 C CA . PHE A 1 261 ? -9.424 8.170 28.046 1.00 91.81 261 PHE A CA 1
ATOM 2034 C C . PHE A 1 261 ? -9.347 9.345 27.070 1.00 91.81 261 PHE A C 1
ATOM 2036 O O . PHE A 1 261 ? -10.187 9.458 26.181 1.00 91.81 261 PHE A O 1
ATOM 2043 N N . THR A 1 262 ? -8.307 10.176 27.176 1.00 89.62 262 THR A N 1
ATOM 2044 C CA . THR A 1 262 ? -8.113 11.340 26.299 1.00 89.62 262 THR A CA 1
ATOM 2045 C C . THR A 1 262 ? -7.986 10.924 24.836 1.00 89.62 262 THR A C 1
ATOM 2047 O O . THR A 1 262 ? -8.664 11.482 23.975 1.00 89.62 262 THR A O 1
ATOM 2050 N N . LYS A 1 263 ? -7.156 9.913 24.543 1.00 89.69 263 LYS A N 1
ATOM 2051 C CA . LYS A 1 263 ? -6.937 9.446 23.168 1.00 89.69 263 LYS A CA 1
ATOM 2052 C C . LYS A 1 263 ? -8.197 8.819 22.572 1.00 89.69 263 LYS A C 1
ATOM 2054 O O . LYS A 1 263 ? -8.549 9.151 21.449 1.00 89.69 263 LYS A O 1
ATOM 2059 N N . LEU A 1 264 ? -8.889 7.952 23.310 1.00 92.31 264 LEU A N 1
ATOM 2060 C CA . LEU A 1 264 ? -10.085 7.256 22.821 1.00 92.31 264 LEU A CA 1
ATOM 2061 C C . LEU A 1 264 ? -11.319 8.159 22.740 1.00 92.31 264 LEU A C 1
ATOM 2063 O O . LEU A 1 264 ? -12.152 7.962 21.859 1.00 92.31 264 LEU A O 1
ATOM 2067 N N . SER A 1 265 ? -11.411 9.189 23.585 1.00 93.12 265 SER A N 1
ATOM 2068 C CA . SER A 1 265 ? -12.493 10.183 23.521 1.00 93.12 265 SER A CA 1
ATOM 2069 C C . SER A 1 265 ? -12.518 10.955 22.201 1.00 93.12 265 SER A C 1
ATOM 2071 O O . SER A 1 265 ? -13.564 11.469 21.817 1.00 93.12 265 SER A O 1
ATOM 2073 N N . ALA A 1 266 ? -11.406 10.989 21.456 1.00 92.12 266 ALA A N 1
ATOM 2074 C CA . ALA A 1 266 ? -11.373 11.564 20.113 1.00 92.12 266 ALA A CA 1
ATOM 2075 C C . ALA A 1 266 ? -12.256 10.800 19.105 1.00 92.12 266 ALA A C 1
ATOM 2077 O O . ALA A 1 266 ? -12.538 11.322 18.031 1.00 92.12 266 ALA A O 1
ATOM 2078 N N . ALA A 1 267 ? -12.698 9.577 19.424 1.00 94.06 267 ALA A N 1
ATOM 2079 C CA . ALA A 1 267 ? -13.657 8.817 18.622 1.00 94.06 267 ALA A CA 1
ATOM 2080 C C . ALA A 1 267 ? -15.129 9.083 19.005 1.00 94.06 267 ALA A C 1
ATOM 2082 O O . ALA A 1 267 ? -16.029 8.462 18.434 1.00 94.06 267 ALA A O 1
ATOM 2083 N N . CYS A 1 268 ? -15.392 9.992 19.947 1.00 94.50 268 CYS A N 1
ATOM 2084 C CA . CYS A 1 268 ? -16.734 10.477 20.263 1.00 94.50 268 CYS A CA 1
ATOM 2085 C C . CYS A 1 268 ? -17.086 11.672 19.360 1.00 94.50 268 CYS A C 1
ATOM 2087 O O . CYS A 1 268 ? -16.248 12.539 19.122 1.00 94.50 268 CYS A O 1
ATOM 2089 N N . GLU A 1 269 ? -18.332 11.760 18.889 1.00 92.88 269 GLU A N 1
ATOM 2090 C CA . GLU A 1 269 ? -18.837 12.983 18.235 1.00 92.88 269 GLU A CA 1
ATOM 2091 C C . GLU A 1 269 ? -19.085 14.112 19.236 1.00 92.88 269 GLU A C 1
ATOM 2093 O O . GLU A 1 269 ? -19.054 15.290 18.889 1.00 92.88 269 GLU A O 1
ATOM 2098 N N . GLY A 1 270 ? -19.363 13.744 20.482 1.00 91.69 270 GLY A N 1
ATOM 2099 C CA . GLY A 1 270 ? -19.654 14.665 21.562 1.00 91.69 270 GLY A CA 1
ATOM 2100 C C . GLY A 1 270 ? -19.908 13.920 22.862 1.00 91.69 270 GLY A C 1
ATOM 2101 O O . GLY A 1 270 ? -19.890 12.686 22.907 1.00 91.69 270 GLY A O 1
ATOM 2102 N N . PHE A 1 271 ? -20.151 14.691 23.916 1.00 92.81 271 PHE A N 1
ATOM 2103 C CA . PHE A 1 271 ? -20.528 14.172 25.222 1.00 92.81 271 PHE A CA 1
ATOM 2104 C C . PHE A 1 271 ? -21.922 14.668 25.595 1.00 92.81 271 PHE A C 1
ATOM 2106 O O . PHE A 1 271 ? -22.181 15.870 25.576 1.00 92.81 271 PHE A O 1
ATOM 2113 N N . GLU A 1 272 ? -22.803 13.745 25.970 1.00 89.88 272 GLU A N 1
ATOM 2114 C CA . GLU A 1 272 ? -24.154 14.035 26.454 1.00 89.88 272 GLU A CA 1
ATOM 2115 C C . GLU A 1 272 ? -24.270 13.491 27.880 1.00 89.88 272 GLU A C 1
ATOM 2117 O O . GLU A 1 272 ? -24.026 12.312 28.131 1.00 89.88 272 GLU A O 1
ATOM 2122 N N . ASN A 1 273 ? -24.582 14.358 28.849 1.00 87.50 273 ASN A N 1
ATOM 2123 C CA . ASN A 1 273 ? -24.649 14.001 30.276 1.00 87.50 273 ASN A CA 1
ATOM 2124 C C . ASN A 1 273 ? -23.378 13.303 30.808 1.00 87.50 273 ASN A C 1
ATOM 2126 O O . ASN A 1 273 ? -23.449 12.394 31.630 1.00 87.50 273 ASN A O 1
ATOM 2130 N N . GLY A 1 274 ? -22.204 13.708 30.312 1.00 83.19 274 GLY A N 1
ATOM 2131 C CA . GLY A 1 274 ? -20.910 13.137 30.706 1.00 83.19 274 GLY A CA 1
ATOM 2132 C C . GLY A 1 274 ? -20.562 11.793 30.054 1.00 83.19 274 GLY A C 1
ATOM 2133 O O . GLY A 1 274 ? -19.447 11.308 30.274 1.00 83.19 274 GLY A O 1
ATOM 2134 N N . ARG A 1 275 ? -21.461 11.234 29.230 1.00 91.69 275 ARG A N 1
ATOM 2135 C CA . ARG A 1 275 ? -21.265 10.000 28.454 1.00 91.69 275 ARG A CA 1
ATOM 2136 C C . ARG A 1 275 ? -20.833 10.298 27.029 1.00 91.69 275 ARG A C 1
ATOM 2138 O O . ARG A 1 275 ? -21.234 11.311 26.456 1.00 91.69 275 ARG A O 1
ATOM 2145 N N . CYS A 1 276 ? -20.012 9.423 26.467 1.00 94.12 276 CYS A N 1
ATOM 2146 C CA . CYS A 1 276 ? -19.548 9.545 25.093 1.00 94.12 276 CYS A CA 1
ATOM 2147 C C . CYS A 1 276 ? -20.678 9.155 24.141 1.00 94.12 276 CYS A C 1
ATOM 2149 O O . CYS A 1 276 ? -21.251 8.075 24.264 1.00 94.12 276 CYS A O 1
ATOM 2151 N N . ARG A 1 277 ? -20.949 9.990 23.135 1.00 95.75 277 ARG A N 1
ATOM 2152 C CA . ARG A 1 277 ? -21.696 9.567 21.948 1.00 95.75 277 ARG A CA 1
ATOM 2153 C C . ARG A 1 277 ? -20.688 9.080 20.902 1.00 95.75 277 ARG A C 1
ATOM 2155 O O . ARG A 1 277 ? -20.007 9.922 20.308 1.00 95.75 277 ARG A O 1
ATOM 2162 N N . PRO A 1 278 ? -20.527 7.758 20.688 1.00 95.00 278 PRO A N 1
ATOM 2163 C CA . PRO A 1 278 ? -19.509 7.246 19.777 1.00 95.00 278 PRO A CA 1
ATOM 2164 C C . PRO A 1 278 ? -19.782 7.687 18.342 1.00 95.00 278 PRO A C 1
ATOM 2166 O O . PRO A 1 278 ? -20.938 7.845 17.948 1.00 95.00 278 PRO A O 1
ATOM 2169 N N . HIS A 1 279 ? -18.726 7.814 17.540 1.00 95.81 279 HIS A N 1
ATOM 2170 C CA . HIS A 1 279 ? -18.876 8.037 16.107 1.00 95.81 279 HIS A CA 1
ATOM 2171 C C . HIS A 1 279 ? -19.776 6.950 15.471 1.00 95.81 279 HIS A C 1
ATOM 2173 O O . HIS A 1 279 ? -19.547 5.766 15.728 1.00 95.81 279 HIS A O 1
ATOM 2179 N N . PRO A 1 280 ? -20.757 7.290 14.608 1.00 94.81 280 PRO A N 1
ATOM 2180 C CA . PRO A 1 280 ? -21.725 6.339 14.043 1.00 94.81 280 PRO A CA 1
ATOM 2181 C C . PRO A 1 280 ? -21.099 5.166 13.282 1.00 94.81 280 PRO A C 1
ATOM 2183 O O . PRO A 1 280 ? -21.683 4.092 13.176 1.00 94.81 280 PRO A O 1
ATOM 2186 N N . ALA A 1 281 ? -19.889 5.355 12.752 1.00 96.12 281 ALA A N 1
ATOM 2187 C CA . ALA A 1 281 ? -19.126 4.286 12.108 1.00 96.12 281 ALA A CA 1
ATOM 2188 C C . ALA A 1 281 ? -18.629 3.198 13.086 1.00 96.12 281 ALA A C 1
ATOM 2190 O O . ALA A 1 281 ? -18.142 2.168 12.633 1.00 96.12 281 ALA A O 1
ATOM 2191 N N . LEU A 1 282 ? -18.735 3.415 14.402 1.00 96.50 282 LEU A N 1
ATOM 2192 C CA . LEU A 1 282 ? -18.257 2.516 15.461 1.00 96.50 282 LEU A CA 1
ATOM 2193 C C . LEU A 1 282 ? -19.379 1.757 16.195 1.00 96.50 282 LEU A C 1
ATOM 2195 O O . LEU A 1 282 ? -19.109 1.026 17.151 1.00 96.50 282 LEU A O 1
ATOM 2199 N N . THR A 1 283 ? -20.634 1.946 15.781 1.00 94.25 283 THR A N 1
ATOM 2200 C CA . THR A 1 283 ? -21.819 1.404 16.472 1.00 94.25 283 THR A CA 1
ATOM 2201 C C . THR A 1 283 ? -22.640 0.440 15.626 1.00 94.25 283 THR A C 1
ATOM 2203 O O . THR A 1 283 ? -23.590 -0.155 16.124 1.00 94.25 283 THR A O 1
ATOM 2206 N N . LYS A 1 284 ? -22.298 0.278 14.345 1.00 93.81 284 LYS A N 1
ATOM 2207 C CA . LYS A 1 284 ? -23.000 -0.623 13.432 1.00 93.81 284 LYS A CA 1
ATOM 2208 C C . LYS A 1 284 ? -22.025 -1.331 12.516 1.00 93.81 284 LYS A C 1
ATOM 2210 O O . LYS A 1 284 ? -21.064 -0.742 12.021 1.00 93.81 284 LYS A O 1
ATOM 2215 N N . ASP A 1 285 ? -22.323 -2.581 12.223 1.00 92.38 285 ASP A N 1
ATOM 2216 C CA . ASP A 1 285 ? -21.555 -3.349 11.265 1.00 92.38 285 ASP A CA 1
ATOM 2217 C C . ASP A 1 285 ? -21.948 -3.003 9.833 1.00 92.38 285 ASP A C 1
ATOM 2219 O O . ASP A 1 285 ? -23.131 -2.963 9.495 1.00 92.38 285 ASP A O 1
ATOM 2223 N N . VAL A 1 286 ? -20.943 -2.763 8.986 1.00 93.00 286 VAL A N 1
ATOM 2224 C CA . VAL A 1 286 ? -21.179 -2.606 7.551 1.00 93.00 286 VAL A CA 1
ATOM 2225 C C . VAL A 1 286 ? -21.672 -3.925 6.963 1.00 93.00 286 VAL A C 1
ATOM 2227 O O . VAL A 1 286 ? -21.067 -4.982 7.179 1.00 93.00 286 VAL A O 1
ATOM 2230 N N . ASP A 1 287 ? -22.749 -3.855 6.185 1.00 92.75 287 ASP A N 1
ATOM 2231 C CA . ASP A 1 287 ? -23.157 -4.959 5.327 1.00 92.75 287 ASP A CA 1
ATOM 2232 C C . ASP A 1 287 ? -22.292 -4.943 4.063 1.00 92.75 287 ASP A C 1
ATOM 2234 O O . ASP A 1 287 ? -22.373 -4.037 3.235 1.00 92.75 287 ASP A O 1
ATOM 2238 N N . LEU A 1 288 ? -21.373 -5.905 3.967 1.00 92.19 288 LEU A N 1
ATOM 2239 C CA . LEU A 1 288 ? -20.380 -5.957 2.898 1.00 92.19 288 LEU A CA 1
ATOM 2240 C C . LEU A 1 288 ? -21.008 -6.549 1.624 1.00 92.19 288 LEU A C 1
ATOM 2242 O O . LEU A 1 288 ? -21.208 -7.776 1.589 1.00 92.19 288 LEU A O 1
ATOM 2246 N N . PRO A 1 289 ? -21.220 -5.743 0.563 1.00 93.19 289 PRO A N 1
ATOM 2247 C CA . PRO A 1 289 ? -21.846 -6.200 -0.676 1.00 93.19 289 PRO A CA 1
ATOM 2248 C C . PRO A 1 289 ? -20.994 -7.264 -1.393 1.00 93.19 289 PRO A C 1
ATOM 2250 O O . PRO A 1 289 ? -19.808 -7.433 -1.076 1.00 93.19 289 PRO A O 1
ATOM 2253 N N . PRO A 1 290 ? -21.556 -8.002 -2.369 1.00 93.81 290 PRO A N 1
ATOM 2254 C CA . PRO A 1 290 ? -20.776 -8.889 -3.229 1.00 93.81 290 PRO A CA 1
ATOM 2255 C C . PRO A 1 290 ? -19.672 -8.122 -3.985 1.00 93.81 290 PRO A C 1
ATOM 2257 O O . PRO A 1 290 ? -19.908 -6.986 -4.393 1.00 93.81 290 PRO A O 1
ATOM 2260 N N . PRO A 1 291 ? -18.479 -8.711 -4.197 1.00 94.38 291 PRO A N 1
ATOM 2261 C CA . PRO A 1 291 ? -17.433 -8.070 -4.988 1.00 94.38 291 PRO A CA 1
ATOM 2262 C C . PRO A 1 291 ? -17.822 -8.042 -6.483 1.00 94.38 291 PRO A C 1
ATOM 2264 O O . PRO A 1 291 ? -18.440 -9.004 -6.951 1.00 94.38 291 PRO A O 1
ATOM 2267 N N . PRO A 1 292 ? -17.415 -7.021 -7.263 1.00 96.12 292 PRO A N 1
ATOM 2268 C CA . PRO A 1 292 ? -16.547 -5.906 -6.884 1.00 96.12 292 PRO A CA 1
ATOM 2269 C C . PRO A 1 292 ? -17.249 -4.852 -6.019 1.00 96.12 292 PRO A C 1
ATOM 2271 O O . PRO A 1 292 ? -18.403 -4.512 -6.269 1.00 96.12 292 PRO A O 1
ATOM 2274 N N . ALA A 1 293 ? -16.545 -4.313 -5.020 1.00 97.25 293 ALA A N 1
ATOM 2275 C CA . ALA A 1 293 ? -17.102 -3.283 -4.146 1.00 97.25 293 ALA A CA 1
ATOM 2276 C C . ALA A 1 293 ? -16.053 -2.355 -3.522 1.00 97.25 293 ALA A C 1
ATOM 2278 O O . ALA A 1 293 ? -14.898 -2.728 -3.303 1.00 97.25 293 ALA A O 1
ATOM 2279 N N . VAL A 1 294 ? -16.497 -1.149 -3.181 1.00 97.94 294 VAL A N 1
ATOM 2280 C CA . VAL A 1 294 ? -15.708 -0.111 -2.515 1.00 97.94 294 VAL A CA 1
ATOM 2281 C C . VAL A 1 294 ? -16.265 0.107 -1.114 1.00 97.94 294 VAL A C 1
ATOM 2283 O O . VAL A 1 294 ? -17.445 0.406 -0.947 1.00 97.94 294 VAL A O 1
ATOM 2286 N N . ILE A 1 295 ? -15.411 -0.033 -0.105 1.00 97.94 295 ILE A N 1
ATOM 2287 C CA . ILE A 1 295 ? -15.709 0.362 1.267 1.00 97.94 295 ILE A CA 1
ATOM 2288 C C . ILE A 1 295 ? -15.019 1.691 1.525 1.00 97.94 295 ILE A C 1
ATOM 2290 O O . ILE A 1 295 ? -13.794 1.757 1.663 1.00 97.94 295 ILE A O 1
ATOM 2294 N N . ARG A 1 296 ? -15.817 2.750 1.571 1.00 97.25 296 ARG A N 1
ATOM 2295 C CA . ARG A 1 296 ? -15.344 4.099 1.841 1.00 97.25 296 ARG A CA 1
ATOM 2296 C C . ARG A 1 296 ? -15.067 4.250 3.330 1.00 97.25 296 ARG A C 1
ATOM 2298 O O . ARG A 1 296 ? -15.914 3.926 4.153 1.00 97.25 296 ARG A O 1
ATOM 2305 N N . VAL A 1 297 ? -13.880 4.727 3.687 1.00 96.94 297 VAL A N 1
ATOM 2306 C CA . VAL A 1 297 ? -13.545 5.059 5.074 1.00 96.94 297 VAL A CA 1
ATOM 2307 C C . VAL A 1 297 ? -13.036 6.490 5.099 1.00 96.94 297 VAL A C 1
ATOM 2309 O O . VAL A 1 297 ? -11.962 6.785 4.576 1.00 96.94 297 VAL A O 1
ATOM 2312 N N . SER A 1 298 ? -13.818 7.391 5.696 1.00 92.31 298 SER A N 1
ATOM 2313 C CA . SER A 1 298 ? -13.427 8.797 5.813 1.00 92.31 298 SER A CA 1
ATOM 2314 C C . SER A 1 298 ? -12.145 8.940 6.645 1.00 92.31 298 SER A C 1
ATOM 2316 O O . SER A 1 298 ? -12.127 8.504 7.798 1.00 92.31 298 SER A O 1
ATOM 2318 N N . PRO A 1 299 ? -11.093 9.597 6.123 1.00 87.19 299 PRO A N 1
ATOM 2319 C CA . PRO A 1 299 ? -9.866 9.845 6.874 1.00 87.19 299 PRO A CA 1
ATOM 2320 C C . PRO A 1 299 ? -9.953 11.072 7.803 1.00 87.19 299 PRO A C 1
ATOM 2322 O O . PRO A 1 299 ? -8.953 11.412 8.430 1.00 87.19 299 PRO A O 1
ATOM 2325 N N . SER A 1 300 ? -11.111 11.744 7.905 1.00 88.19 300 SER A N 1
ATOM 2326 C CA . SER A 1 300 ? -11.280 12.985 8.688 1.00 88.19 300 SER A CA 1
ATOM 2327 C C . SER A 1 300 ? -10.951 12.825 10.177 1.00 88.19 300 SER A C 1
ATOM 2329 O O . SER A 1 300 ? -10.464 13.755 10.814 1.00 88.19 300 SER A O 1
ATOM 2331 N N . ASN A 1 301 ? -11.187 11.635 10.727 1.00 91.81 301 ASN A N 1
ATOM 2332 C CA . ASN A 1 301 ? -10.790 11.263 12.077 1.00 91.81 301 ASN A CA 1
ATOM 2333 C C . ASN A 1 301 ? -9.922 10.005 11.999 1.00 91.81 301 ASN A C 1
ATOM 2335 O O . ASN A 1 301 ? -10.442 8.905 11.835 1.00 91.81 301 ASN A O 1
ATOM 2339 N N . LEU A 1 302 ? -8.599 10.167 12.110 1.00 90.75 302 LEU A N 1
ATOM 2340 C CA . LEU A 1 302 ? -7.639 9.067 11.939 1.00 90.75 302 LEU A CA 1
ATOM 2341 C C . LEU A 1 302 ? -7.849 7.916 12.931 1.00 90.75 302 LEU A C 1
ATOM 2343 O O . LEU A 1 302 ? -7.655 6.760 12.558 1.00 90.75 302 LEU A O 1
ATOM 2347 N N . LEU A 1 303 ? -8.282 8.208 14.163 1.00 92.69 303 LEU A N 1
ATOM 2348 C CA . LEU A 1 303 ? -8.588 7.178 15.158 1.00 92.69 303 LEU A CA 1
ATOM 2349 C C . LEU A 1 303 ? -9.747 6.298 14.678 1.00 92.69 303 LEU A C 1
ATOM 2351 O O . LEU A 1 303 ? -9.629 5.073 14.636 1.00 92.69 303 LEU A O 1
ATOM 2355 N N . VAL A 1 304 ? -10.854 6.932 14.284 1.00 95.50 304 VAL A N 1
ATOM 2356 C CA . VAL A 1 304 ? -12.041 6.237 13.768 1.00 95.50 304 VAL A CA 1
ATOM 2357 C C . VAL A 1 304 ? -11.708 5.511 12.465 1.00 95.50 304 VAL A C 1
ATOM 2359 O O . VAL A 1 304 ? -12.044 4.337 12.326 1.00 95.50 304 VAL A O 1
ATOM 2362 N N . ALA A 1 305 ? -11.003 6.168 11.541 1.00 95.44 305 ALA A N 1
ATOM 2363 C CA . ALA A 1 305 ? -10.615 5.604 10.252 1.00 95.44 305 ALA A CA 1
ATOM 2364 C C . ALA A 1 305 ? -9.782 4.329 10.420 1.00 95.44 305 ALA A C 1
ATOM 2366 O O . ALA A 1 305 ? -10.067 3.320 9.779 1.00 95.44 305 ALA A O 1
ATOM 2367 N N . ALA A 1 306 ? -8.795 4.341 11.319 1.00 94.62 306 ALA A N 1
ATOM 2368 C CA . ALA A 1 306 ? -7.968 3.176 11.603 1.00 94.62 306 ALA A CA 1
ATOM 2369 C C . ALA A 1 306 ? -8.775 2.036 12.246 1.00 94.62 306 ALA A C 1
ATOM 2371 O O . ALA A 1 306 ? -8.663 0.896 11.794 1.00 94.62 306 ALA A O 1
ATOM 2372 N N . ILE A 1 307 ? -9.630 2.324 13.236 1.00 96.00 307 ILE A N 1
ATOM 2373 C CA . ILE A 1 307 ? -10.505 1.312 13.860 1.00 96.00 307 ILE A CA 1
ATOM 2374 C C . ILE A 1 307 ? -11.416 0.660 12.810 1.00 96.00 307 ILE A C 1
ATOM 2376 O O . ILE A 1 307 ? -11.475 -0.568 12.706 1.00 96.00 307 ILE A O 1
ATOM 2380 N N . VAL A 1 308 ? -12.101 1.481 12.011 1.00 97.62 308 VAL A N 1
ATOM 2381 C CA . VAL A 1 308 ? -13.052 1.020 10.995 1.00 97.62 308 VAL A CA 1
ATOM 2382 C C . VAL A 1 308 ? -12.337 0.236 9.902 1.00 97.62 308 VAL A C 1
ATOM 2384 O O . VAL A 1 308 ? -12.738 -0.889 9.606 1.00 97.62 308 VAL A O 1
ATOM 2387 N N . ALA A 1 309 ? -11.267 0.783 9.322 1.00 97.00 309 ALA A N 1
ATOM 2388 C CA . ALA A 1 309 ? -10.551 0.136 8.230 1.00 97.00 309 ALA A CA 1
ATOM 2389 C C . ALA A 1 309 ? -9.968 -1.212 8.664 1.00 97.00 309 ALA A C 1
ATOM 2391 O O . ALA A 1 309 ? -10.175 -2.210 7.975 1.00 97.00 309 ALA A O 1
ATOM 2392 N N . HIS A 1 310 ? -9.317 -1.285 9.830 1.00 96.50 310 HIS A N 1
ATOM 2393 C CA . HIS A 1 310 ? -8.773 -2.547 10.340 1.00 96.50 310 HIS A CA 1
ATOM 2394 C C . HIS A 1 310 ? -9.873 -3.555 10.698 1.00 96.50 310 HIS A C 1
ATOM 2396 O O . HIS A 1 310 ? -9.726 -4.743 10.406 1.00 96.50 310 HIS A O 1
ATOM 2402 N N . GLY A 1 311 ? -11.008 -3.115 11.248 1.00 96.12 311 GLY A N 1
ATOM 2403 C CA . GLY A 1 311 ? -12.141 -4.006 11.516 1.00 96.12 311 GLY A CA 1
ATOM 2404 C C . GLY A 1 311 ? -12.794 -4.546 10.238 1.00 96.12 311 GLY A C 1
ATOM 2405 O O . GLY A 1 311 ? -13.044 -5.750 10.131 1.00 96.12 311 GLY A O 1
ATOM 2406 N N . VAL A 1 312 ? -12.990 -3.696 9.224 1.00 96.25 312 VAL A N 1
ATOM 2407 C CA . VAL A 1 312 ? -13.459 -4.100 7.886 1.00 96.25 312 VAL A CA 1
ATOM 2408 C C . VAL A 1 312 ? -12.476 -5.078 7.245 1.00 96.25 312 VAL A C 1
ATOM 2410 O O . VAL A 1 312 ? -12.885 -6.135 6.759 1.00 96.25 312 VAL A O 1
ATOM 2413 N N . LEU A 1 313 ? -11.175 -4.778 7.289 1.00 95.38 313 LEU A N 1
ATOM 2414 C CA . LEU A 1 313 ? -10.133 -5.659 6.770 1.00 95.38 313 LEU A CA 1
ATOM 2415 C C . LEU A 1 313 ? -10.171 -7.017 7.462 1.00 95.38 313 LEU A C 1
ATOM 2417 O O . LEU A 1 313 ? -10.219 -8.041 6.788 1.00 95.38 313 LEU A O 1
ATOM 2421 N N . ALA A 1 314 ? -10.242 -7.058 8.793 1.00 93.00 314 ALA A N 1
ATOM 2422 C CA . ALA A 1 314 ? -10.342 -8.313 9.530 1.00 93.00 314 ALA A CA 1
ATOM 2423 C C . ALA A 1 314 ? -11.534 -9.173 9.067 1.00 93.00 314 ALA A C 1
ATOM 2425 O O . ALA A 1 314 ? -11.387 -10.392 8.947 1.00 93.00 314 ALA A O 1
ATOM 2426 N N . LYS A 1 315 ? -12.683 -8.562 8.748 1.00 92.12 315 LYS A N 1
ATOM 2427 C CA . LYS A 1 315 ? -13.855 -9.266 8.196 1.00 92.12 315 LYS A CA 1
ATOM 2428 C C . LYS A 1 315 ? -13.625 -9.777 6.777 1.00 92.12 315 LYS A C 1
ATOM 2430 O O . LYS A 1 315 ? -13.886 -10.949 6.507 1.00 92.12 315 LYS A O 1
ATOM 2435 N N . LEU A 1 316 ? -13.104 -8.937 5.883 1.00 92.56 316 LEU A N 1
ATOM 2436 C CA . LEU A 1 316 ? -12.812 -9.321 4.496 1.00 92.56 316 LEU A CA 1
ATOM 2437 C C . LEU A 1 316 ? -11.805 -10.472 4.425 1.00 92.56 316 LEU A C 1
ATOM 2439 O O . LEU A 1 316 ? -12.007 -11.444 3.702 1.00 92.56 316 LEU A O 1
ATOM 2443 N N . LEU A 1 317 ? -10.751 -10.400 5.234 1.00 88.38 317 LEU A N 1
ATOM 2444 C CA . LEU A 1 317 ? -9.692 -11.406 5.289 1.00 88.38 317 LEU A CA 1
ATOM 2445 C C . LEU A 1 317 ? -10.180 -12.747 5.862 1.00 88.38 317 LEU A C 1
ATOM 2447 O O . LEU A 1 317 ? -9.629 -13.797 5.527 1.00 88.38 317 LEU A O 1
ATOM 2451 N N . LYS A 1 318 ? -11.219 -12.735 6.711 1.00 87.81 318 LYS A N 1
ATOM 2452 C CA . LYS A 1 318 ? -11.892 -13.956 7.186 1.00 87.81 318 LYS A CA 1
ATOM 2453 C C . LYS A 1 318 ? -12.746 -14.618 6.096 1.00 87.81 318 LYS A C 1
ATOM 2455 O O . LYS A 1 318 ? -12.846 -15.839 6.121 1.00 87.81 318 LYS A O 1
ATOM 2460 N N . ARG A 1 319 ? -13.318 -13.860 5.142 1.00 86.25 319 ARG A N 1
ATOM 2461 C CA . ARG A 1 319 ? -14.129 -14.422 4.035 1.00 86.25 319 ARG A CA 1
ATOM 2462 C C . ARG A 1 319 ? -13.313 -15.338 3.112 1.00 86.25 319 ARG A C 1
ATOM 2464 O O . ARG A 1 319 ? -13.842 -16.345 2.657 1.00 86.25 319 ARG A O 1
ATOM 2471 N N . GLY A 1 320 ? -12.035 -15.022 2.879 1.00 84.00 320 GLY A N 1
ATOM 2472 C CA . GLY A 1 320 ? -11.168 -15.796 1.982 1.00 84.00 320 GLY A CA 1
ATOM 2473 C C . GLY A 1 320 ? -11.547 -15.666 0.499 1.00 84.00 320 GLY A C 1
ATOM 2474 O O . GLY A 1 320 ? -12.583 -15.103 0.160 1.00 84.00 320 GLY A O 1
ATOM 2475 N N . GLY A 1 321 ? -10.690 -16.158 -0.400 1.00 83.00 321 GLY A N 1
ATOM 2476 C CA . GLY A 1 321 ? -10.975 -16.228 -1.845 1.00 83.00 321 GLY A CA 1
ATOM 2477 C C . GLY A 1 321 ? -11.238 -14.881 -2.536 1.00 83.00 321 GLY A C 1
ATOM 2478 O O . GLY A 1 321 ? -11.966 -14.831 -3.529 1.00 83.00 321 GLY A O 1
ATOM 2479 N N . VAL A 1 322 ? -10.692 -13.789 -1.998 1.00 86.88 322 VAL A N 1
ATOM 2480 C CA . VAL A 1 322 ? -10.929 -12.415 -2.463 1.00 86.88 322 VAL A CA 1
ATOM 2481 C C . VAL A 1 322 ? -9.618 -11.661 -2.648 1.00 86.88 322 VAL A C 1
ATOM 2483 O O . VAL A 1 322 ? -8.650 -11.872 -1.912 1.00 86.88 322 VAL A O 1
ATOM 2486 N N . PHE A 1 323 ? -9.599 -10.742 -3.613 1.00 93.62 323 PHE A N 1
ATOM 2487 C CA . PHE A 1 323 ? -8.569 -9.715 -3.697 1.00 93.62 323 PHE A CA 1
ATOM 2488 C C . PHE A 1 323 ? -8.997 -8.502 -2.867 1.00 93.62 323 PHE A C 1
ATOM 2490 O O . PHE A 1 323 ? -10.107 -8.001 -3.027 1.00 93.62 323 PHE A O 1
ATOM 2497 N N . VAL A 1 324 ? -8.137 -8.018 -1.981 1.00 96.00 324 VAL A N 1
ATOM 2498 C CA . VAL A 1 324 ? -8.405 -6.815 -1.186 1.00 96.00 324 VAL A CA 1
ATOM 2499 C C . VAL A 1 324 ? -7.348 -5.776 -1.519 1.00 96.00 324 VAL A C 1
ATOM 2501 O O . VAL A 1 324 ? -6.157 -6.068 -1.491 1.00 96.00 324 VAL A O 1
ATOM 2504 N N . ALA A 1 325 ? -7.770 -4.566 -1.844 1.00 96.75 325 ALA A N 1
ATOM 2505 C CA . ALA A 1 325 ? -6.897 -3.423 -2.029 1.00 96.75 325 ALA A CA 1
ATOM 2506 C C . ALA A 1 325 ? -7.104 -2.427 -0.887 1.00 96.75 325 ALA A C 1
ATOM 2508 O O . ALA A 1 325 ? -8.238 -2.152 -0.502 1.00 96.75 325 ALA A O 1
ATOM 2509 N N . VAL A 1 326 ? -6.014 -1.887 -0.357 1.00 97.00 326 VAL A N 1
ATOM 2510 C CA . VAL A 1 326 ? -6.018 -0.821 0.649 1.00 97.00 326 VAL A CA 1
ATOM 2511 C C . VAL A 1 326 ? -5.245 0.342 0.064 1.00 97.00 326 VAL A C 1
ATOM 2513 O O . VAL A 1 326 ? -4.038 0.211 -0.143 1.00 97.00 326 VAL A O 1
ATOM 2516 N N . ASP A 1 327 ? -5.928 1.443 -0.241 1.00 96.12 327 ASP A N 1
ATOM 2517 C CA . ASP A 1 327 ? -5.260 2.663 -0.703 1.00 96.12 327 ASP A CA 1
ATOM 2518 C C . ASP A 1 327 ? -4.954 3.598 0.465 1.00 96.12 327 ASP A C 1
ATOM 2520 O O . ASP A 1 327 ? -5.606 3.532 1.501 1.00 96.12 327 ASP A O 1
ATOM 2524 N N . GLU A 1 328 ? -3.939 4.446 0.310 1.00 94.31 328 GLU A N 1
ATOM 2525 C CA . GLU A 1 328 ? -3.478 5.393 1.330 1.00 94.31 328 GLU A CA 1
ATOM 2526 C C . GLU A 1 328 ? -3.191 4.734 2.702 1.00 94.31 328 GLU A C 1
ATOM 2528 O O . GLU A 1 328 ? -3.422 5.314 3.762 1.00 94.31 328 GLU A O 1
ATOM 2533 N N . TYR A 1 329 ? -2.622 3.521 2.690 1.00 94.12 329 TYR A N 1
ATOM 2534 C CA . TYR A 1 329 ? -2.398 2.695 3.886 1.00 94.12 329 TYR A CA 1
ATOM 2535 C C . TYR A 1 329 ? -1.613 3.397 5.010 1.00 94.12 329 TYR A C 1
ATOM 2537 O O . TYR A 1 329 ? -1.925 3.212 6.183 1.00 94.12 329 TYR A O 1
ATOM 2545 N N . HIS A 1 330 ? -0.647 4.257 4.674 1.00 91.00 330 HIS A N 1
ATOM 2546 C CA . HIS A 1 330 ? 0.106 5.083 5.633 1.00 91.00 330 HIS A CA 1
ATOM 2547 C C . HIS A 1 330 ? -0.762 5.908 6.600 1.00 91.00 330 HIS A C 1
ATOM 2549 O O . HIS A 1 330 ? -0.278 6.303 7.660 1.00 91.00 330 HIS A O 1
ATOM 2555 N N . LYS A 1 331 ? -2.033 6.176 6.265 1.00 90.69 331 LYS A N 1
ATOM 2556 C CA . LYS A 1 331 ? -2.979 6.863 7.159 1.00 90.69 331 LYS A CA 1
ATOM 2557 C C . LYS A 1 331 ? -3.406 6.005 8.352 1.00 90.69 331 LYS A C 1
ATOM 2559 O O . LYS A 1 331 ? -3.757 6.554 9.391 1.00 90.69 331 LYS A O 1
ATOM 2564 N N . ILE A 1 332 ? -3.393 4.680 8.200 1.00 91.25 332 ILE A N 1
ATOM 2565 C CA . ILE A 1 332 ? -3.864 3.718 9.210 1.00 91.25 332 ILE A CA 1
ATOM 2566 C C . ILE A 1 332 ? -2.785 2.726 9.658 1.00 91.25 332 ILE A C 1
ATOM 2568 O O . ILE A 1 332 ? -3.043 1.901 10.537 1.00 91.25 332 ILE A O 1
ATOM 2572 N N . ALA A 1 333 ? -1.600 2.767 9.045 1.00 88.94 333 ALA A N 1
ATOM 2573 C CA . ALA A 1 333 ? -0.483 1.910 9.406 1.00 88.94 333 ALA A CA 1
ATOM 2574 C C . ALA A 1 333 ? -0.068 2.175 10.867 1.00 88.94 333 ALA A C 1
ATOM 2576 O O . ALA A 1 333 ? 0.153 3.333 11.245 1.00 88.94 333 ALA A O 1
ATOM 2577 N N . PRO A 1 334 ? 0.035 1.135 11.712 1.00 81.69 334 PRO A N 1
ATOM 2578 C CA . PRO A 1 334 ? 0.411 1.321 13.102 1.00 81.69 334 PRO A CA 1
ATOM 2579 C C . PRO A 1 334 ? 1.869 1.776 13.184 1.00 81.69 334 PRO A C 1
ATOM 2581 O O . PRO A 1 334 ? 2.778 1.131 12.669 1.00 81.69 334 PRO A O 1
ATOM 2584 N N . ARG A 1 335 ? 2.126 2.860 13.918 1.00 74.44 335 ARG A N 1
ATOM 2585 C CA . ARG A 1 335 ? 3.495 3.364 14.155 1.00 74.44 335 ARG A CA 1
ATOM 2586 C C . ARG A 1 335 ? 4.224 2.629 15.284 1.00 74.44 335 ARG A C 1
ATOM 2588 O O . ARG A 1 335 ? 5.255 3.082 15.770 1.00 74.44 335 ARG A O 1
ATOM 2595 N N . LEU A 1 336 ? 3.661 1.511 15.732 1.00 71.75 336 LEU A N 1
ATOM 2596 C CA . LEU A 1 336 ? 4.049 0.754 16.918 1.00 71.75 336 LEU A CA 1
ATOM 2597 C C . LEU A 1 336 ? 4.147 -0.735 16.584 1.00 71.75 336 LEU A C 1
ATOM 2599 O O . LEU A 1 336 ? 3.568 -1.168 15.588 1.00 71.75 336 LEU A O 1
ATOM 2603 N N . PRO A 1 337 ? 4.828 -1.552 17.411 1.00 72.31 337 PRO A N 1
ATOM 2604 C CA . PRO A 1 337 ? 4.988 -2.988 17.177 1.00 72.31 337 PRO A CA 1
ATOM 2605 C C . PRO A 1 337 ? 3.705 -3.788 17.477 1.00 72.31 337 PRO A C 1
ATOM 2607 O O . PRO A 1 337 ? 3.750 -4.850 18.089 1.00 72.31 337 PRO A O 1
ATOM 2610 N N . VAL A 1 338 ? 2.551 -3.286 17.042 1.00 77.19 338 VAL A N 1
ATOM 2611 C CA . VAL A 1 338 ? 1.284 -4.017 17.010 1.00 77.19 338 VAL A CA 1
ATOM 2612 C C . VAL A 1 338 ? 1.155 -4.623 15.617 1.00 77.19 338 VAL A C 1
ATOM 2614 O O . VAL A 1 338 ? 1.469 -3.967 14.626 1.00 77.19 338 VAL A O 1
ATOM 2617 N N . GLU A 1 339 ? 0.791 -5.897 15.538 1.00 84.44 339 GLU A N 1
ATOM 2618 C CA . GLU A 1 339 ? 0.478 -6.541 14.262 1.00 84.44 339 GLU A CA 1
ATOM 2619 C C . GLU A 1 339 ? -0.955 -6.194 13.866 1.00 84.44 339 GLU A C 1
ATOM 2621 O O . GLU A 1 339 ? -1.886 -6.377 14.652 1.00 84.44 339 GLU A O 1
ATOM 2626 N N . ASP A 1 340 ? -1.128 -5.686 12.652 1.00 89.31 340 ASP A N 1
ATOM 2627 C CA . ASP A 1 340 ? -2.432 -5.321 12.115 1.00 89.31 340 ASP A CA 1
ATOM 2628 C C . ASP A 1 340 ? -2.971 -6.377 11.119 1.00 89.31 340 ASP A C 1
ATOM 2630 O O . ASP A 1 340 ? -2.260 -7.303 10.703 1.00 89.31 340 ASP A O 1
ATOM 2634 N N . PRO A 1 341 ? -4.253 -6.282 10.723 1.00 91.25 341 PRO A N 1
ATOM 2635 C CA . PRO A 1 341 ? -4.849 -7.156 9.719 1.00 91.25 341 PRO A CA 1
ATOM 2636 C C . PRO A 1 341 ? -4.123 -7.207 8.366 1.00 91.25 341 PRO A C 1
ATOM 2638 O O . PRO A 1 341 ? -4.108 -8.281 7.761 1.00 91.25 341 PRO A O 1
ATOM 2641 N N . VAL A 1 342 ? -3.530 -6.107 7.887 1.00 91.25 342 VAL A N 1
ATOM 2642 C CA . VAL A 1 342 ? -2.741 -6.075 6.640 1.00 91.25 342 VAL A CA 1
ATOM 2643 C C . VAL A 1 342 ? -1.501 -6.947 6.799 1.00 91.25 342 VAL A C 1
ATOM 2645 O O . VAL A 1 342 ? -1.267 -7.840 5.986 1.00 91.25 342 VAL A O 1
ATOM 2648 N N . GLU A 1 343 ? -0.749 -6.763 7.878 1.00 89.56 343 GLU A N 1
ATOM 2649 C CA . GLU A 1 343 ? 0.456 -7.537 8.173 1.00 89.56 343 GLU A CA 1
ATOM 2650 C C . GLU A 1 343 ? 0.173 -9.032 8.336 1.00 89.56 343 GLU A C 1
ATOM 2652 O O . GLU A 1 343 ? 0.853 -9.875 7.735 1.00 89.56 343 GLU A O 1
ATOM 2657 N N . ARG A 1 344 ? -0.884 -9.371 9.084 1.00 89.62 344 ARG A N 1
ATOM 2658 C CA . ARG A 1 344 ? -1.335 -10.759 9.239 1.00 89.62 344 ARG A CA 1
ATOM 2659 C C . ARG A 1 344 ? -1.756 -11.361 7.896 1.00 89.62 344 ARG A C 1
ATOM 2661 O O . ARG A 1 344 ? -1.412 -12.504 7.596 1.00 89.62 344 ARG A O 1
ATOM 2668 N N . ALA A 1 345 ? -2.457 -10.597 7.054 1.00 89.56 345 ALA A N 1
ATOM 2669 C CA . ALA A 1 345 ? -2.851 -11.041 5.718 1.00 89.56 345 ALA A CA 1
ATOM 2670 C C . ALA A 1 345 ? -1.657 -11.280 4.794 1.00 89.56 345 ALA A C 1
ATOM 2672 O O . ALA A 1 345 ? -1.673 -12.249 4.037 1.00 89.56 345 ALA A O 1
ATOM 2673 N N . LEU A 1 346 ? -0.619 -10.444 4.863 1.00 89.25 346 LEU A N 1
ATOM 2674 C CA . LEU A 1 346 ? 0.609 -10.659 4.098 1.00 89.25 346 LEU A CA 1
ATOM 2675 C C . LEU A 1 346 ? 1.279 -11.985 4.486 1.00 89.25 346 LEU A C 1
ATOM 2677 O O . LEU A 1 346 ? 1.769 -12.699 3.610 1.00 89.25 346 LEU A O 1
ATOM 2681 N N . ARG A 1 347 ? 1.278 -12.338 5.779 1.00 87.19 347 ARG A N 1
ATOM 2682 C CA . ARG A 1 347 ? 1.889 -13.579 6.284 1.00 87.19 347 ARG A CA 1
ATOM 2683 C C . ARG A 1 347 ? 1.060 -14.827 5.974 1.00 87.19 347 ARG A C 1
ATOM 2685 O O . ARG A 1 347 ? 1.615 -15.820 5.514 1.00 87.19 347 ARG A O 1
ATOM 2692 N N . GLU A 1 348 ? -0.249 -14.778 6.212 1.00 86.69 348 GLU A N 1
ATOM 2693 C CA . GLU A 1 348 ? -1.105 -15.976 6.267 1.00 86.69 348 GLU A CA 1
ATOM 2694 C C . GLU A 1 348 ? -2.187 -16.022 5.177 1.00 86.69 348 GLU A C 1
ATOM 2696 O O . GLU A 1 348 ? -2.768 -17.077 4.912 1.00 86.69 348 GLU A O 1
ATOM 2701 N N . GLY A 1 349 ? -2.466 -14.896 4.513 1.00 83.44 349 GLY A N 1
ATOM 2702 C CA . GLY A 1 349 ? -3.613 -14.735 3.614 1.00 83.44 349 GLY A CA 1
ATOM 2703 C C . GLY A 1 349 ? -3.598 -15.677 2.412 1.00 83.44 349 GLY A C 1
ATOM 2704 O O . GLY A 1 349 ? -4.657 -16.141 1.983 1.00 83.44 349 GLY A O 1
ATOM 2705 N N . ARG A 1 350 ? -2.407 -16.057 1.927 1.00 81.62 350 ARG A N 1
ATOM 2706 C CA . ARG A 1 350 ? -2.256 -17.014 0.817 1.00 81.62 350 ARG A CA 1
ATOM 2707 C C . ARG A 1 350 ? -2.927 -18.361 1.085 1.00 81.62 350 ARG A C 1
ATOM 2709 O O . ARG A 1 350 ? -3.548 -18.902 0.176 1.00 81.62 350 ARG A O 1
ATOM 2716 N N . HIS A 1 351 ? -2.881 -18.867 2.319 1.00 82.94 351 HIS A N 1
ATOM 2717 C CA . HIS A 1 351 ? -3.530 -20.135 2.681 1.00 82.94 351 HIS A CA 1
ATOM 2718 C C . HIS A 1 351 ? -5.058 -20.078 2.582 1.00 82.94 351 HIS A C 1
ATOM 2720 O O . HIS A 1 351 ? -5.708 -21.109 2.448 1.00 82.94 351 HIS A O 1
ATOM 2726 N N . ARG A 1 352 ? -5.633 -18.872 2.626 1.00 83.62 352 ARG A N 1
ATOM 2727 C CA . ARG A 1 352 ? -7.077 -18.622 2.543 1.00 83.62 352 ARG A CA 1
ATOM 2728 C C . ARG A 1 352 ? -7.504 -18.094 1.172 1.00 83.62 352 ARG A C 1
ATOM 2730 O O . ARG A 1 352 ? -8.616 -17.591 1.030 1.00 83.62 352 ARG A O 1
ATOM 2737 N N . GLY A 1 353 ? -6.619 -18.148 0.172 1.00 85.94 353 GLY A N 1
ATOM 2738 C CA . GLY A 1 353 ? -6.876 -17.591 -1.158 1.00 85.94 353 GLY A CA 1
ATOM 2739 C C . GLY A 1 353 ? -7.059 -16.071 -1.159 1.00 85.94 353 GLY A C 1
ATOM 2740 O O . GLY A 1 353 ? -7.741 -15.543 -2.033 1.00 85.94 353 GLY A O 1
ATOM 2741 N N . VAL A 1 354 ? -6.504 -15.368 -0.167 1.00 89.25 354 VAL A N 1
ATOM 2742 C CA . VAL A 1 354 ? -6.535 -13.906 -0.104 1.00 89.25 354 VAL A CA 1
ATOM 2743 C C . VAL A 1 354 ? -5.294 -13.340 -0.780 1.00 89.25 354 VAL A C 1
ATOM 2745 O O . VAL A 1 354 ? -4.164 -13.636 -0.384 1.00 89.25 354 VAL A O 1
ATOM 2748 N N . ALA A 1 355 ? -5.517 -12.466 -1.756 1.00 90.56 355 ALA A N 1
ATOM 2749 C CA . ALA A 1 355 ? -4.488 -11.618 -2.343 1.00 90.56 355 ALA A CA 1
ATOM 2750 C C . ALA A 1 355 ? -4.703 -10.175 -1.870 1.00 90.56 355 ALA A C 1
ATOM 2752 O O . ALA A 1 355 ? -5.837 -9.713 -1.771 1.00 90.56 355 ALA A O 1
ATOM 2753 N N . LEU A 1 356 ? -3.617 -9.473 -1.546 1.00 93.31 356 LEU A N 1
ATOM 2754 C CA . LEU A 1 356 ? -3.680 -8.130 -0.965 1.00 93.31 356 LEU A CA 1
ATOM 2755 C C . LEU A 1 356 ? -2.865 -7.163 -1.818 1.00 93.31 356 LEU A C 1
ATOM 2757 O O . LEU A 1 356 ? -1.697 -7.447 -2.074 1.00 93.31 356 LEU A O 1
ATOM 2761 N N . ALA A 1 357 ? -3.444 -6.031 -2.205 1.00 94.56 357 ALA A N 1
ATOM 2762 C CA . ALA A 1 357 ? -2.704 -4.873 -2.685 1.00 94.56 357 ALA A CA 1
ATOM 2763 C C . ALA A 1 357 ? -2.684 -3.782 -1.616 1.00 94.56 357 ALA A C 1
ATOM 2765 O O . ALA A 1 357 ? -3.730 -3.347 -1.150 1.00 94.56 357 ALA A O 1
ATOM 2766 N N . VAL A 1 358 ? -1.494 -3.325 -1.246 1.00 95.50 358 VAL A N 1
ATOM 2767 C CA . VAL A 1 358 ? -1.307 -2.216 -0.307 1.00 95.50 358 VAL A CA 1
ATOM 2768 C C . VAL A 1 358 ? -0.720 -1.055 -1.089 1.00 95.50 358 VAL A C 1
ATOM 2770 O O . VAL A 1 358 ? 0.397 -1.169 -1.589 1.00 95.50 358 VAL A O 1
ATOM 2773 N N . ALA A 1 359 ? -1.457 0.044 -1.216 1.00 95.88 359 ALA A N 1
ATOM 2774 C CA . ALA A 1 359 ? -0.969 1.285 -1.794 1.00 95.88 359 ALA A CA 1
ATOM 2775 C C . ALA A 1 359 ? -0.645 2.297 -0.685 1.00 95.88 359 ALA A C 1
ATOM 2777 O O . ALA A 1 359 ? -1.454 2.572 0.198 1.00 95.88 359 ALA A O 1
ATOM 2778 N N . THR A 1 360 ? 0.581 2.820 -0.692 1.00 94.56 360 THR A N 1
ATOM 2779 C CA . THR A 1 360 ? 1.091 3.705 0.364 1.00 94.56 360 THR A CA 1
ATOM 2780 C C . THR A 1 360 ? 2.008 4.798 -0.187 1.00 94.56 360 THR A C 1
ATOM 2782 O O . THR A 1 360 ? 2.585 4.669 -1.267 1.00 94.56 360 THR A O 1
ATOM 2785 N N . GLN A 1 361 ? 2.152 5.898 0.550 1.00 93.12 361 GLN A N 1
ATOM 2786 C CA . GLN A 1 361 ? 3.144 6.926 0.239 1.00 93.12 361 GLN A CA 1
ATOM 2787 C C . GLN A 1 361 ? 4.537 6.554 0.746 1.00 93.12 361 GLN A C 1
ATOM 2789 O O . GLN A 1 361 ? 5.532 6.895 0.108 1.00 93.12 361 GLN A O 1
ATOM 2794 N N . ASN A 1 362 ? 4.611 5.798 1.841 1.00 90.88 362 ASN A N 1
ATOM 2795 C CA . ASN A 1 362 ? 5.864 5.357 2.424 1.00 90.88 362 ASN A CA 1
ATOM 2796 C C . ASN A 1 362 ? 5.888 3.819 2.527 1.00 90.88 362 ASN A C 1
ATOM 2798 O O . ASN A 1 362 ? 5.148 3.232 3.314 1.00 90.88 362 ASN A O 1
ATOM 2802 N N . PRO A 1 363 ? 6.735 3.126 1.745 1.00 89.50 363 PRO A N 1
ATOM 2803 C CA . PRO A 1 363 ? 6.830 1.670 1.807 1.00 89.50 363 PRO A CA 1
ATOM 2804 C C . PRO A 1 363 ? 7.377 1.160 3.147 1.00 89.50 363 PRO A C 1
ATOM 2806 O O . PRO A 1 363 ? 7.176 -0.008 3.460 1.00 89.50 363 PRO A O 1
ATOM 2809 N N . LEU A 1 364 ? 8.036 2.021 3.934 1.00 88.69 364 LEU A N 1
ATOM 2810 C CA . LEU A 1 364 ? 8.563 1.682 5.259 1.00 88.69 364 LEU A CA 1
ATOM 2811 C C . LEU A 1 364 ? 7.470 1.575 6.334 1.00 88.69 364 LEU A C 1
ATOM 2813 O O . LEU A 1 364 ? 7.762 1.145 7.446 1.00 88.69 364 LEU A O 1
ATOM 2817 N N . ASP A 1 365 ? 6.226 1.939 6.011 1.00 84.06 365 ASP A N 1
ATOM 2818 C CA . ASP A 1 365 ? 5.078 1.713 6.896 1.00 84.06 365 ASP A CA 1
ATOM 2819 C C . ASP A 1 365 ? 4.688 0.228 6.962 1.00 84.06 365 ASP A C 1
ATOM 2821 O O . ASP A 1 365 ? 3.958 -0.191 7.856 1.00 84.06 365 ASP A O 1
ATOM 2825 N N . VAL A 1 366 ? 5.171 -0.583 6.016 1.00 82.50 366 VAL A N 1
ATOM 2826 C CA . VAL A 1 366 ? 5.113 -2.043 6.097 1.00 82.50 366 VAL A CA 1
ATOM 2827 C C . VAL A 1 366 ? 6.415 -2.52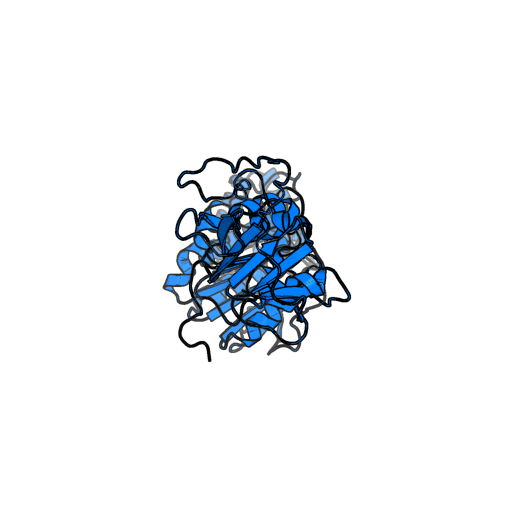7 6.726 1.00 82.50 366 VAL A C 1
ATOM 2829 O O . VAL A 1 366 ? 7.498 -2.225 6.221 1.00 82.50 366 VAL A O 1
ATOM 2832 N N . LYS A 1 367 ? 6.323 -3.313 7.808 1.00 79.62 367 LYS A N 1
ATOM 2833 C CA . LYS A 1 367 ? 7.503 -3.856 8.500 1.00 79.62 367 LYS A CA 1
ATOM 2834 C C . LYS A 1 367 ? 8.441 -4.577 7.531 1.00 79.62 367 LYS A C 1
ATOM 2836 O O . LYS A 1 367 ? 8.014 -5.390 6.710 1.00 79.62 367 LYS A O 1
ATOM 2841 N N . GLU A 1 368 ? 9.742 -4.345 7.693 1.00 72.38 368 GLU A N 1
ATOM 2842 C CA . GLU A 1 368 ? 10.792 -4.909 6.834 1.00 72.38 368 GLU A CA 1
ATOM 2843 C C . GLU A 1 368 ? 10.737 -6.447 6.761 1.00 72.38 368 GLU A C 1
ATOM 2845 O O . GLU A 1 368 ? 10.927 -7.036 5.696 1.00 72.38 368 GLU A O 1
ATOM 2850 N N . SER A 1 369 ? 10.365 -7.106 7.866 1.00 69.12 369 SER A N 1
ATOM 2851 C CA . SER A 1 369 ? 10.173 -8.562 7.926 1.00 69.12 369 SER A CA 1
ATOM 2852 C C . SER A 1 369 ? 9.143 -9.081 6.911 1.00 69.12 369 SER A C 1
ATOM 2854 O O . SER A 1 369 ? 9.268 -10.204 6.417 1.00 69.12 369 SER A O 1
ATOM 2856 N N . LEU A 1 370 ? 8.160 -8.257 6.540 1.00 75.44 370 LEU A N 1
ATOM 2857 C CA . LEU A 1 370 ? 7.102 -8.598 5.592 1.00 75.44 370 LEU A CA 1
ATOM 2858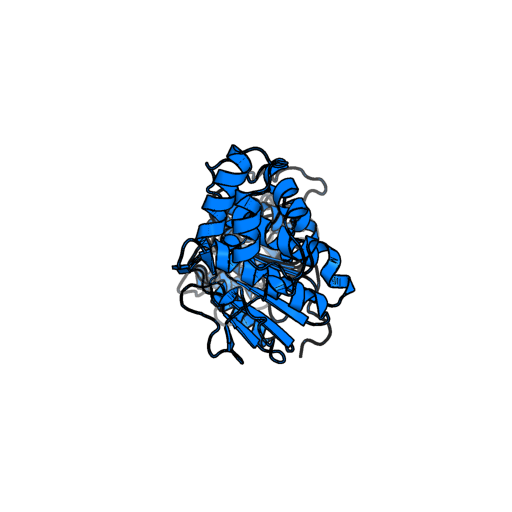 C C . LEU A 1 370 ? 7.472 -8.283 4.143 1.00 75.44 370 LEU A C 1
ATOM 2860 O O . LEU A 1 370 ? 6.847 -8.834 3.235 1.00 75.44 370 LEU A O 1
ATOM 2864 N N . ALA A 1 371 ? 8.522 -7.497 3.893 1.00 71.00 371 ALA A N 1
ATOM 2865 C CA . ALA A 1 371 ? 8.990 -7.210 2.539 1.00 71.00 371 ALA A CA 1
ATOM 2866 C C . ALA A 1 371 ? 9.304 -8.520 1.780 1.00 71.00 371 ALA A C 1
ATOM 2868 O O . ALA A 1 371 ? 8.818 -8.780 0.672 1.00 71.00 371 ALA A O 1
ATOM 2869 N N . SER A 1 372 ? 10.034 -9.444 2.403 1.00 68.44 372 SER A N 1
ATOM 2870 C CA . SER A 1 372 ? 10.328 -10.747 1.783 1.00 68.44 372 SER A CA 1
ATOM 2871 C C . SER A 1 372 ? 9.066 -11.555 1.414 1.00 68.44 372 SER A C 1
ATOM 2873 O O . SER A 1 372 ? 9.091 -12.370 0.480 1.00 68.44 372 SER A O 1
ATOM 2875 N N . VAL A 1 373 ? 7.953 -11.295 2.107 1.00 78.62 373 VAL A N 1
ATOM 2876 C CA . VAL A 1 373 ? 6.683 -12.006 1.976 1.00 78.62 373 VAL A CA 1
ATOM 2877 C C . VAL A 1 373 ? 5.831 -11.438 0.842 1.00 78.62 373 VAL A C 1
ATOM 2879 O O . VAL A 1 373 ? 5.311 -12.236 0.061 1.00 78.62 373 VAL A O 1
ATOM 2882 N N . VAL A 1 374 ? 5.740 -10.107 0.687 1.00 81.12 374 VAL A N 1
ATOM 2883 C CA . VAL A 1 374 ? 4.904 -9.461 -0.351 1.00 81.12 374 VAL A CA 1
ATOM 2884 C C . VAL A 1 374 ? 5.192 -10.047 -1.738 1.00 81.12 374 VAL A C 1
ATOM 2886 O O . VAL A 1 374 ? 4.281 -10.442 -2.459 1.00 81.12 374 VAL A O 1
ATOM 2889 N N . GLY A 1 375 ? 6.471 -10.167 -2.099 1.00 76.62 375 GLY A N 1
ATOM 2890 C CA . GLY A 1 375 ? 6.908 -10.798 -3.346 1.00 76.62 375 GLY A CA 1
ATOM 2891 C C . GLY A 1 375 ? 6.724 -9.942 -4.604 1.00 76.62 375 GLY A C 1
ATOM 2892 O O . GLY A 1 375 ? 7.620 -9.963 -5.447 1.00 76.62 375 GLY A O 1
ATOM 2893 N N . ASN A 1 376 ? 5.644 -9.164 -4.726 1.00 87.25 376 ASN A N 1
ATOM 2894 C CA . ASN A 1 376 ? 5.431 -8.255 -5.855 1.00 87.25 376 ASN A CA 1
ATOM 2895 C C . ASN A 1 376 ? 5.408 -6.788 -5.419 1.00 87.25 376 ASN A C 1
ATOM 2897 O O . ASN A 1 376 ? 4.762 -6.418 -4.444 1.00 87.25 376 ASN A O 1
ATOM 2901 N N . TYR A 1 377 ? 6.089 -5.946 -6.181 1.00 89.56 377 TYR A N 1
ATOM 2902 C CA . TYR A 1 377 ? 6.301 -4.542 -5.868 1.00 89.56 377 TYR A CA 1
ATOM 2903 C C . TYR A 1 377 ? 6.068 -3.687 -7.092 1.00 89.56 377 TYR A C 1
ATOM 2905 O O . TYR A 1 377 ? 6.503 -4.063 -8.178 1.00 89.56 377 TYR A O 1
ATOM 2913 N N . VAL A 1 378 ? 5.469 -2.521 -6.891 1.00 92.00 378 VAL A N 1
ATOM 2914 C CA . VAL A 1 378 ? 5.356 -1.439 -7.865 1.00 92.00 378 VAL A CA 1
ATOM 2915 C C . VAL A 1 378 ? 5.763 -0.150 -7.159 1.00 92.00 378 VAL A C 1
ATOM 2917 O O . VAL A 1 378 ? 5.087 0.308 -6.243 1.00 92.00 378 VAL A O 1
ATOM 2920 N N . PHE A 1 379 ? 6.881 0.429 -7.573 1.00 93.19 379 PHE A N 1
ATOM 2921 C CA . PHE A 1 379 ? 7.407 1.671 -7.027 1.00 93.19 379 PHE A CA 1
ATOM 2922 C C . PHE A 1 379 ? 7.291 2.782 -8.063 1.00 93.19 379 PHE A C 1
ATOM 2924 O O . PHE A 1 379 ? 7.830 2.674 -9.163 1.00 93.19 379 PHE A O 1
ATOM 2931 N N . PHE A 1 380 ? 6.586 3.840 -7.692 1.00 94.69 380 PHE A N 1
ATOM 2932 C CA . PHE A 1 380 ? 6.582 5.120 -8.383 1.00 94.69 380 PHE A CA 1
ATOM 2933 C C . PHE A 1 380 ? 7.675 6.024 -7.801 1.00 94.69 380 PHE A C 1
ATOM 2935 O O . PHE A 1 380 ? 8.508 5.580 -7.006 1.00 94.69 380 PHE A O 1
ATOM 2942 N N . ASN A 1 381 ? 7.663 7.301 -8.190 1.00 94.00 381 ASN A N 1
ATOM 2943 C CA . ASN A 1 381 ? 8.537 8.313 -7.614 1.00 94.00 381 ASN A CA 1
ATOM 2944 C C . ASN A 1 381 ? 8.493 8.278 -6.079 1.00 94.00 381 ASN A C 1
ATOM 2946 O O . ASN A 1 381 ? 7.422 8.406 -5.490 1.00 94.00 381 ASN A O 1
ATOM 2950 N N . LEU A 1 382 ? 9.654 8.110 -5.455 1.00 94.56 382 LEU A N 1
ATOM 2951 C CA . LEU A 1 382 ? 9.874 8.159 -4.009 1.00 94.56 382 LEU A CA 1
ATOM 2952 C C . LEU A 1 382 ? 11.144 8.969 -3.750 1.00 94.56 382 LEU A C 1
ATOM 2954 O O . LEU A 1 382 ? 11.975 9.088 -4.645 1.00 94.56 382 LEU A O 1
ATOM 2958 N N . ALA A 1 383 ? 11.327 9.458 -2.523 1.00 92.19 383 ALA A N 1
ATOM 2959 C CA . ALA A 1 383 ? 12.529 10.183 -2.111 1.00 92.19 383 ALA A CA 1
ATOM 2960 C C . ALA A 1 383 ? 13.125 9.627 -0.807 1.00 92.19 383 ALA A C 1
ATOM 2962 O O . ALA A 1 383 ? 12.432 9.001 0.001 1.00 92.19 383 ALA A O 1
ATOM 2963 N N . GLY A 1 384 ? 14.422 9.866 -0.589 1.00 92.25 384 GLY A N 1
ATOM 2964 C CA . GLY A 1 384 ? 15.072 9.617 0.700 1.00 92.25 384 GLY A CA 1
ATOM 2965 C C . GLY A 1 384 ? 15.081 8.133 1.113 1.00 92.25 384 GLY A C 1
ATOM 2966 O O . GLY A 1 384 ? 15.344 7.266 0.276 1.00 92.25 384 GLY A O 1
ATOM 2967 N N . PRO A 1 385 ? 14.817 7.799 2.394 1.00 91.75 385 PRO A N 1
ATOM 2968 C CA . PRO A 1 385 ? 14.842 6.414 2.879 1.00 91.75 385 PRO A CA 1
ATOM 2969 C C . PRO A 1 385 ? 13.907 5.463 2.116 1.00 91.75 385 PRO A C 1
ATOM 2971 O O . PRO A 1 385 ? 14.281 4.323 1.845 1.00 91.75 385 PRO A O 1
ATOM 2974 N N . ALA A 1 386 ? 12.727 5.940 1.709 1.00 91.94 386 ALA A N 1
ATOM 2975 C CA . ALA A 1 386 ? 11.775 5.160 0.921 1.00 91.94 386 ALA A CA 1
ATOM 2976 C C . ALA A 1 386 ? 12.325 4.807 -0.471 1.00 91.94 386 ALA A C 1
ATOM 2978 O O . ALA A 1 386 ? 12.179 3.673 -0.930 1.00 91.94 386 ALA A O 1
ATOM 2979 N N . ALA A 1 387 ? 13.001 5.760 -1.126 1.00 90.25 387 ALA A N 1
ATOM 2980 C CA . ALA A 1 387 ? 13.660 5.522 -2.407 1.00 90.25 387 ALA A CA 1
ATOM 2981 C C . ALA A 1 387 ? 14.820 4.531 -2.274 1.00 90.25 387 ALA A C 1
ATOM 2983 O O . ALA A 1 387 ? 14.980 3.668 -3.134 1.00 90.25 387 ALA A O 1
ATOM 2984 N N . ARG A 1 388 ? 15.600 4.615 -1.186 1.00 88.75 388 ARG A N 1
ATOM 2985 C CA . ARG A 1 388 ? 16.678 3.657 -0.898 1.00 88.75 388 ARG A CA 1
ATOM 2986 C C . ARG A 1 388 ? 16.139 2.235 -0.745 1.00 88.75 388 ARG A C 1
ATOM 2988 O O . ARG A 1 388 ? 16.644 1.335 -1.408 1.00 88.75 388 ARG A O 1
ATOM 2995 N N . PHE A 1 389 ? 15.082 2.050 0.045 1.00 89.19 389 PHE A N 1
ATOM 2996 C CA . PHE A 1 389 ? 14.427 0.749 0.194 1.00 89.19 389 PHE A CA 1
ATOM 2997 C C . PHE A 1 389 ? 13.925 0.203 -1.151 1.00 89.19 389 PHE A C 1
ATOM 2999 O O . PHE A 1 389 ? 14.225 -0.931 -1.522 1.00 89.19 389 PHE A O 1
ATOM 3006 N N . ALA A 1 390 ? 13.209 1.022 -1.927 1.00 88.19 390 ALA A N 1
ATOM 3007 C CA . ALA A 1 390 ? 12.728 0.628 -3.249 1.00 88.19 390 ALA A CA 1
ATOM 3008 C C . ALA A 1 390 ? 13.886 0.225 -4.179 1.00 88.19 390 ALA A C 1
ATOM 3010 O O . ALA A 1 390 ? 13.816 -0.802 -4.856 1.00 88.19 390 ALA A O 1
ATOM 3011 N N . ALA A 1 391 ? 14.970 1.002 -4.174 1.00 81.94 391 ALA A N 1
ATOM 3012 C CA . ALA A 1 391 ? 16.168 0.761 -4.964 1.00 81.94 391 ALA A CA 1
ATOM 3013 C C . ALA A 1 391 ? 16.860 -0.562 -4.596 1.00 81.94 391 ALA A C 1
ATOM 3015 O O . ALA A 1 391 ? 17.233 -1.321 -5.491 1.00 81.94 391 ALA A O 1
ATOM 3016 N N . GLU A 1 392 ? 16.951 -0.890 -3.306 1.00 82.94 392 GLU A N 1
ATOM 3017 C CA . GLU A 1 392 ? 17.458 -2.178 -2.816 1.00 82.94 392 GLU A CA 1
ATOM 3018 C C . GLU A 1 392 ? 16.557 -3.343 -3.245 1.00 82.94 392 GLU A C 1
ATOM 3020 O O . GLU A 1 392 ? 17.039 -4.344 -3.784 1.00 82.94 392 GLU A O 1
ATOM 3025 N N . VAL A 1 393 ? 15.233 -3.200 -3.095 1.00 81.25 393 VAL A N 1
ATOM 3026 C CA . VAL A 1 393 ? 14.266 -4.221 -3.526 1.00 81.25 393 VAL A CA 1
ATOM 3027 C C . VAL A 1 393 ? 14.397 -4.486 -5.025 1.00 81.25 393 VAL A C 1
ATOM 3029 O O . VAL A 1 393 ? 14.466 -5.648 -5.441 1.00 81.25 393 VAL A O 1
ATOM 3032 N N . LEU A 1 394 ? 14.441 -3.428 -5.833 1.00 77.75 394 LEU A N 1
ATOM 3033 C CA . LEU A 1 394 ? 14.511 -3.473 -7.296 1.00 77.75 394 LEU A CA 1
ATOM 3034 C C . LEU A 1 394 ? 15.910 -3.801 -7.831 1.00 77.75 394 LEU A C 1
ATOM 3036 O O . LEU A 1 394 ? 16.035 -4.193 -8.991 1.00 77.75 394 LEU A O 1
ATOM 3040 N N . ASN A 1 395 ? 16.940 -3.672 -6.993 1.00 73.81 395 ASN A N 1
ATOM 3041 C CA . ASN A 1 395 ? 18.350 -3.723 -7.367 1.00 73.81 395 ASN A CA 1
ATOM 3042 C C . ASN A 1 395 ? 18.697 -2.715 -8.485 1.00 73.81 395 ASN A C 1
ATOM 3044 O O . ASN A 1 395 ? 19.230 -3.064 -9.545 1.00 73.81 395 ASN A O 1
ATOM 3048 N N . VAL A 1 396 ? 18.368 -1.449 -8.238 1.00 70.56 396 VAL A N 1
ATOM 3049 C CA . VAL A 1 396 ? 18.692 -0.295 -9.093 1.00 70.56 396 VAL A CA 1
ATOM 3050 C C . VAL A 1 396 ? 19.347 0.804 -8.246 1.00 70.56 396 VAL A C 1
ATOM 3052 O O . VAL A 1 396 ? 19.247 0.760 -7.022 1.00 70.56 396 VAL A O 1
ATOM 3055 N N . PRO A 1 397 ? 20.012 1.804 -8.842 1.00 68.25 397 PRO A N 1
ATOM 3056 C CA . PRO A 1 397 ? 20.459 2.980 -8.098 1.00 68.25 397 PRO A CA 1
ATOM 3057 C C . PRO A 1 397 ? 19.288 3.789 -7.509 1.00 68.25 397 PRO A C 1
ATOM 3059 O O . PRO A 1 397 ? 18.238 3.901 -8.137 1.00 68.25 397 PRO A O 1
ATOM 3062 N N . GLN A 1 398 ? 19.482 4.429 -6.349 1.00 80.06 398 GLN A N 1
ATOM 3063 C CA . GLN A 1 398 ? 18.449 5.255 -5.695 1.00 80.06 398 GLN A CA 1
ATOM 3064 C C . GLN A 1 398 ? 17.912 6.375 -6.603 1.00 80.06 398 GLN A C 1
ATOM 3066 O O . GLN A 1 398 ? 16.699 6.554 -6.696 1.00 80.06 398 GLN A O 1
ATOM 3071 N N . TRP A 1 399 ? 18.800 7.057 -7.339 1.00 79.94 399 TRP A N 1
ATOM 3072 C CA . TRP A 1 399 ? 18.425 8.131 -8.268 1.00 79.94 399 TRP A CA 1
ATOM 3073 C C . TRP A 1 399 ? 17.448 7.665 -9.352 1.00 79.94 399 TRP A C 1
ATOM 3075 O O . TRP A 1 399 ? 16.695 8.467 -9.903 1.00 79.94 399 TRP A O 1
ATOM 3085 N N . ALA A 1 400 ? 17.445 6.367 -9.672 1.00 76.06 400 ALA A N 1
ATOM 3086 C CA . ALA A 1 400 ? 16.490 5.807 -10.604 1.00 76.06 400 ALA A CA 1
ATOM 3087 C C . ALA A 1 400 ? 15.083 5.997 -10.014 1.00 76.06 400 ALA A C 1
ATOM 3089 O O . ALA A 1 400 ? 14.259 6.713 -10.573 1.00 76.06 400 ALA A O 1
ATOM 3090 N N . VAL A 1 401 ? 14.806 5.474 -8.824 1.00 83.44 401 VAL A N 1
ATOM 3091 C CA . VAL A 1 401 ? 13.480 5.626 -8.197 1.00 83.44 401 VAL A CA 1
ATOM 3092 C C . VAL A 1 401 ? 13.085 7.105 -8.043 1.00 83.44 401 VAL A C 1
ATOM 3094 O O . VAL A 1 401 ? 11.955 7.475 -8.357 1.00 83.44 401 VAL A O 1
ATOM 3097 N N . GLU A 1 402 ? 14.036 7.963 -7.668 1.00 86.19 402 GLU A N 1
ATOM 3098 C CA . GLU A 1 402 ? 13.818 9.408 -7.468 1.00 86.19 402 GLU A CA 1
ATOM 3099 C C . GLU A 1 402 ? 13.546 10.195 -8.759 1.00 86.19 402 GLU A C 1
ATOM 3101 O O . GLU A 1 402 ? 12.985 11.288 -8.706 1.00 86.19 402 GLU A O 1
ATOM 3106 N N . SER A 1 403 ? 13.916 9.657 -9.925 1.00 83.56 403 SER A N 1
ATOM 3107 C CA . SER A 1 403 ? 13.756 10.329 -11.226 1.00 83.56 403 SER A CA 1
ATOM 3108 C C . SER A 1 403 ? 12.489 9.932 -11.988 1.00 83.56 403 SER A C 1
ATOM 3110 O O . SER A 1 403 ? 12.257 10.448 -13.083 1.00 83.56 403 SER A O 1
ATOM 3112 N N . LEU A 1 404 ? 11.660 9.040 -11.430 1.00 85.38 404 LEU A N 1
ATOM 3113 C CA . LEU A 1 404 ? 10.370 8.673 -12.025 1.00 85.38 404 LEU A CA 1
ATOM 3114 C C . LEU A 1 404 ? 9.443 9.888 -12.093 1.00 85.38 404 LEU A C 1
ATOM 3116 O O . LEU A 1 404 ? 9.282 10.604 -11.106 1.00 85.38 404 LEU A O 1
ATOM 3120 N N . LYS A 1 405 ? 8.801 10.101 -13.238 1.00 86.94 405 LYS A N 1
ATOM 3121 C CA . LYS A 1 405 ? 7.744 11.105 -13.409 1.00 86.94 405 LYS A CA 1
ATOM 3122 C C . LYS A 1 405 ? 6.374 10.520 -13.032 1.00 86.94 405 LYS A C 1
ATOM 3124 O O . LYS A 1 405 ? 6.238 9.300 -12.914 1.00 86.94 405 LYS A O 1
ATOM 3129 N N . PRO A 1 406 ? 5.335 11.356 -12.860 1.00 88.75 406 PRO A N 1
ATOM 3130 C CA . PRO A 1 406 ? 3.978 10.866 -12.632 1.00 88.75 406 PRO A CA 1
ATOM 3131 C C . PRO A 1 406 ? 3.542 9.838 -13.687 1.00 88.75 406 PRO A C 1
ATOM 3133 O O . PRO A 1 406 ? 3.723 10.045 -14.886 1.00 88.75 406 PRO A O 1
ATOM 3136 N N . GLY A 1 407 ? 2.984 8.715 -13.229 1.00 85.56 407 GLY A N 1
ATOM 3137 C CA . GLY A 1 407 ? 2.562 7.587 -14.064 1.00 85.56 407 GLY A CA 1
ATOM 3138 C C . GLY A 1 407 ? 3.677 6.602 -14.438 1.00 85.56 407 GLY A C 1
ATOM 3139 O O . GLY A 1 407 ? 3.378 5.491 -14.884 1.00 85.56 407 GLY A O 1
ATOM 3140 N N . GLU A 1 408 ? 4.944 6.962 -14.224 1.00 86.19 408 GLU A N 1
ATOM 3141 C CA . GLU A 1 408 ? 6.092 6.085 -14.442 1.00 86.19 408 GLU A CA 1
ATOM 3142 C C . GLU A 1 408 ? 6.359 5.245 -13.188 1.00 86.19 408 GLU A C 1
ATOM 3144 O O . GLU A 1 408 ? 6.349 5.749 -12.064 1.00 86.19 408 GLU A O 1
ATOM 3149 N N . TYR A 1 409 ? 6.618 3.951 -13.374 1.00 88.75 409 TYR A N 1
ATOM 3150 C CA . TYR A 1 409 ? 6.894 3.040 -12.269 1.00 88.75 409 TYR A CA 1
ATOM 3151 C C . TYR A 1 409 ? 7.915 1.971 -12.641 1.00 88.75 409 TYR A C 1
ATOM 3153 O O . TYR A 1 409 ? 8.114 1.620 -13.806 1.00 88.75 409 TYR A O 1
ATOM 3161 N N . LEU A 1 410 ? 8.508 1.404 -11.601 1.00 84.94 410 LEU A N 1
ATOM 3162 C CA . LEU A 1 410 ? 9.277 0.174 -11.624 1.00 84.94 410 LEU A CA 1
ATOM 3163 C C . LEU A 1 410 ? 8.527 -0.941 -10.911 1.00 84.94 410 LEU A C 1
ATOM 3165 O O . LEU A 1 410 ? 7.855 -0.680 -9.922 1.00 84.94 410 LEU A O 1
ATOM 3169 N N . ALA A 1 411 ? 8.679 -2.192 -11.350 1.00 85.06 411 ALA A N 1
ATOM 3170 C CA . ALA A 1 411 ? 7.945 -3.302 -10.743 1.00 85.06 411 ALA A CA 1
ATOM 3171 C C . ALA A 1 411 ? 8.741 -4.603 -10.569 1.00 85.06 411 ALA A C 1
ATOM 3173 O O . ALA A 1 411 ? 9.069 -5.280 -11.539 1.00 85.06 411 ALA A O 1
ATOM 3174 N N . LYS A 1 412 ? 9.001 -5.047 -9.342 1.00 81.62 412 LYS A N 1
ATOM 3175 C CA . LYS A 1 412 ? 9.598 -6.373 -9.113 1.00 81.62 412 LYS A CA 1
ATOM 3176 C C . LYS A 1 412 ? 8.502 -7.403 -8.915 1.00 81.62 412 LYS A C 1
ATOM 3178 O O . LYS A 1 412 ? 7.769 -7.305 -7.943 1.00 81.62 412 LYS A O 1
ATOM 3183 N N . LEU A 1 413 ? 8.429 -8.406 -9.783 1.00 79.19 413 LEU A N 1
ATOM 3184 C CA . LEU A 1 413 ? 7.446 -9.485 -9.682 1.00 79.19 413 LEU A CA 1
ATOM 3185 C C . LEU A 1 413 ? 8.155 -10.797 -9.337 1.00 79.19 413 LEU A C 1
ATOM 3187 O O . LEU A 1 413 ? 9.088 -11.213 -10.032 1.00 79.19 413 LEU A O 1
ATOM 3191 N N . ARG A 1 414 ? 7.745 -11.446 -8.242 1.00 69.25 414 ARG A N 1
ATOM 3192 C CA . ARG A 1 414 ? 8.292 -12.751 -7.821 1.00 69.25 414 ARG A CA 1
ATOM 3193 C C . ARG A 1 414 ? 7.601 -13.911 -8.537 1.00 69.25 414 ARG A C 1
ATOM 3195 O O . ARG A 1 414 ? 8.255 -14.933 -8.773 1.00 69.25 414 ARG A O 1
ATOM 3202 N N . HIS A 1 415 ? 6.329 -13.733 -8.886 1.00 56.88 415 HIS A N 1
ATOM 3203 C CA . HIS A 1 415 ? 5.465 -14.719 -9.532 1.00 56.88 415 HIS A CA 1
ATOM 3204 C C . HIS A 1 415 ? 5.121 -14.284 -10.972 1.00 56.88 415 HIS A C 1
ATOM 3206 O O . HIS A 1 415 ? 5.196 -13.097 -11.294 1.00 56.88 415 HIS A O 1
ATOM 3212 N N . GLY A 1 416 ? 4.839 -15.249 -11.856 1.00 48.97 416 GLY A N 1
ATOM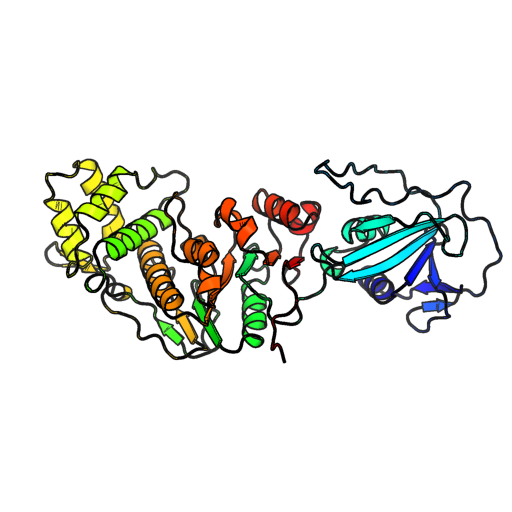 3213 C CA . GLY A 1 416 ? 4.401 -14.990 -13.236 1.00 48.97 416 GLY A CA 1
ATOM 3214 C C . GLY A 1 416 ? 2.982 -14.395 -13.296 1.00 48.97 416 GLY A C 1
ATOM 3215 O O . GLY A 1 416 ? 2.402 -14.113 -12.246 1.00 48.97 416 GLY A O 1
ATOM 3216 N N . PRO A 1 417 ? 2.412 -14.178 -14.498 1.00 50.84 417 PRO A N 1
ATOM 3217 C CA . PRO A 1 417 ? 1.001 -13.802 -14.619 1.00 50.84 417 PRO A CA 1
ATOM 3218 C C . PRO A 1 417 ? 0.116 -14.827 -13.894 1.00 50.84 417 PRO A C 1
ATOM 3220 O O . PRO A 1 417 ? 0.404 -16.023 -13.953 1.00 50.84 417 PRO A O 1
ATOM 3223 N N . ALA A 1 418 ? -0.919 -14.358 -13.191 1.00 52.91 418 ALA A N 1
ATOM 3224 C CA . ALA A 1 418 ? -1.806 -15.238 -12.437 1.00 52.91 418 ALA A CA 1
ATOM 3225 C C . ALA A 1 418 ? -2.524 -16.244 -13.346 1.00 52.91 418 ALA A C 1
ATOM 3227 O O . ALA A 1 418 ? -2.984 -15.887 -14.435 1.00 52.91 418 ALA A O 1
ATOM 3228 N N . ALA A 1 419 ? -2.622 -17.501 -12.899 1.00 38.28 419 ALA A N 1
ATOM 3229 C CA . ALA A 1 419 ? -3.367 -18.528 -13.620 1.00 38.28 419 ALA A CA 1
ATOM 3230 C C . ALA A 1 419 ? -4.828 -18.082 -13.840 1.00 38.28 419 ALA A C 1
ATOM 3232 O O . ALA A 1 419 ? -5.523 -17.726 -12.890 1.00 38.28 419 ALA A O 1
ATOM 3233 N N . GLY A 1 420 ? -5.288 -18.098 -15.096 1.00 41.31 420 GLY A N 1
ATOM 3234 C CA . GLY A 1 420 ? -6.651 -17.693 -15.465 1.00 41.31 420 GLY A CA 1
ATOM 3235 C C . GLY A 1 420 ? -6.831 -16.218 -15.845 1.00 41.31 420 GLY A C 1
ATOM 3236 O O . GLY A 1 420 ? -7.970 -15.780 -15.976 1.00 41.31 420 GLY A O 1
ATOM 3237 N N . ALA A 1 421 ? -5.750 -15.455 -16.047 1.00 34.44 421 ALA A N 1
ATOM 3238 C CA . ALA A 1 421 ? -5.831 -14.159 -16.718 1.00 34.44 421 ALA A CA 1
ATOM 3239 C C . ALA A 1 421 ? -6.241 -14.359 -18.190 1.00 34.44 421 ALA A C 1
ATOM 3241 O O . ALA A 1 421 ? -5.471 -14.919 -18.975 1.00 34.44 421 ALA A O 1
ATOM 3242 N N . VAL A 1 422 ? -7.461 -13.935 -18.525 1.00 31.81 422 VAL A N 1
ATOM 3243 C CA . VAL A 1 422 ? -7.971 -13.802 -19.899 1.00 31.81 422 VAL A CA 1
ATOM 3244 C C . VAL A 1 422 ? -7.804 -12.358 -20.334 1.00 31.81 422 VAL A C 1
ATOM 3246 O O . VAL A 1 422 ? -8.207 -11.474 -19.543 1.00 31.81 422 VAL A O 1
#

Mean predicted aligned error: 11.81 Å